Protein AF-A0A9W9N834-F1 (afdb_monomer)

Structure (mmCIF, N/CA/C/O backbone):
data_AF-A0A9W9N834-F1
#
_entry.id   AF-A0A9W9N834-F1
#
loop_
_atom_site.group_PDB
_atom_site.id
_atom_site.type_symbol
_atom_site.label_atom_id
_atom_site.label_alt_id
_atom_site.label_comp_id
_atom_site.label_asym_id
_atom_site.label_entity_id
_atom_site.label_seq_id
_atom_site.pdbx_PDB_ins_code
_atom_site.Cartn_x
_atom_site.Cartn_y
_atom_site.Cartn_z
_atom_site.occupancy
_atom_site.B_iso_or_equiv
_atom_site.auth_seq_id
_atom_site.auth_comp_id
_atom_site.auth_asym_id
_atom_site.auth_atom_id
_atom_site.pdbx_PDB_model_num
ATOM 1 N N . MET A 1 1 ? 0.731 10.432 -12.290 1.00 50.50 1 MET A N 1
ATOM 2 C CA . MET A 1 1 ? -0.513 10.073 -11.573 1.00 50.50 1 MET A CA 1
ATOM 3 C C . MET A 1 1 ? -0.490 10.792 -10.237 1.00 50.50 1 MET A C 1
ATOM 5 O O . MET A 1 1 ? 0.556 10.739 -9.609 1.00 50.50 1 MET A O 1
ATOM 9 N N . PRO A 1 2 ? -1.565 11.474 -9.812 1.00 44.31 2 PRO A N 1
ATOM 10 C CA . PRO A 1 2 ? -1.548 12.329 -8.616 1.00 44.31 2 PRO A CA 1
ATOM 11 C C . PRO A 1 2 ? -1.175 11.616 -7.298 1.00 44.31 2 PRO A C 1
ATOM 13 O O . PRO A 1 2 ? -0.787 12.286 -6.350 1.00 44.31 2 PRO A O 1
ATOM 16 N N . GLY A 1 3 ? -1.268 10.278 -7.239 1.00 50.75 3 GLY A N 1
ATOM 17 C CA . GLY A 1 3 ? -0.894 9.458 -6.075 1.00 50.75 3 GLY A CA 1
ATOM 18 C C . GLY A 1 3 ? 0.536 8.903 -6.067 1.00 50.75 3 GLY A C 1
ATOM 19 O O . GLY A 1 3 ? 0.935 8.284 -5.088 1.00 50.75 3 GLY A O 1
ATOM 20 N N . LEU A 1 4 ? 1.331 9.114 -7.122 1.00 60.62 4 LEU A N 1
ATOM 21 C CA . LEU A 1 4 ? 2.748 8.735 -7.122 1.00 60.62 4 LEU A CA 1
ATOM 22 C C . LEU A 1 4 ? 3.544 9.797 -6.361 1.00 60.62 4 LEU A C 1
ATOM 24 O O . LEU A 1 4 ? 4.254 10.601 -6.951 1.00 60.62 4 LEU A O 1
ATOM 28 N N . HIS A 1 5 ? 3.409 9.833 -5.039 1.00 68.06 5 HIS A N 1
ATOM 29 C CA . HIS A 1 5 ? 4.100 10.818 -4.199 1.00 68.06 5 HIS A CA 1
ATOM 30 C C . HIS A 1 5 ? 5.623 10.702 -4.280 1.00 68.06 5 HIS A C 1
ATOM 32 O O . HIS A 1 5 ? 6.334 11.675 -4.044 1.00 68.06 5 HIS A O 1
ATOM 38 N N . PHE A 1 6 ? 6.113 9.524 -4.668 1.00 69.81 6 PHE A N 1
ATOM 39 C CA . PHE A 1 6 ? 7.515 9.299 -4.963 1.00 69.81 6 PHE A CA 1
ATOM 40 C C . PHE A 1 6 ? 7.911 9.741 -6.379 1.00 69.81 6 PHE A C 1
ATOM 42 O O . PHE A 1 6 ? 9.087 9.950 -6.584 1.00 69.81 6 PHE A O 1
ATOM 49 N N . LEU A 1 7 ? 6.994 9.942 -7.338 1.00 70.44 7 LEU A N 1
ATOM 50 C CA . LEU A 1 7 ? 7.260 10.487 -8.685 1.00 70.44 7 LEU A CA 1
ATOM 51 C C . LEU A 1 7 ? 6.306 11.666 -8.977 1.00 70.44 7 LEU A C 1
ATOM 53 O O . LEU A 1 7 ? 5.324 11.504 -9.710 1.00 70.44 7 LEU A O 1
ATOM 57 N N . PRO A 1 8 ? 6.568 12.852 -8.395 1.00 59.00 8 PRO A N 1
ATOM 58 C CA . PRO A 1 8 ? 5.654 13.994 -8.477 1.00 59.00 8 PRO A CA 1
ATOM 59 C C . PRO A 1 8 ? 5.603 14.631 -9.875 1.00 59.00 8 PRO A C 1
ATOM 61 O O . PRO A 1 8 ? 4.599 15.244 -10.245 1.00 59.00 8 PRO A O 1
ATOM 64 N N . ASP A 1 9 ? 6.661 14.465 -10.671 1.00 70.38 9 ASP A N 1
ATOM 65 C CA . ASP A 1 9 ? 6.786 15.085 -11.987 1.00 70.38 9 ASP A CA 1
ATOM 66 C C . ASP A 1 9 ? 5.984 14.334 -13.056 1.00 70.38 9 ASP A C 1
ATOM 68 O O . ASP A 1 9 ? 5.942 13.101 -13.113 1.00 70.38 9 ASP A O 1
ATOM 72 N N . LYS A 1 10 ? 5.343 15.084 -13.962 1.00 71.38 10 LYS A N 1
ATOM 73 C CA . LYS A 1 10 ? 4.592 14.490 -15.072 1.00 71.38 10 LYS A CA 1
ATOM 74 C C . LYS A 1 10 ? 5.552 13.855 -16.078 1.00 71.38 10 LYS A C 1
ATOM 76 O O . LYS A 1 10 ? 6.096 14.543 -16.938 1.00 71.38 10 LYS A O 1
ATOM 81 N N . GLN A 1 11 ? 5.661 12.534 -16.035 1.00 73.94 11 GLN A N 1
ATOM 82 C CA . GLN A 1 11 ? 6.385 11.753 -17.035 1.00 73.94 11 GLN A CA 1
ATOM 83 C C . GLN A 1 11 ? 5.496 11.423 -18.243 1.00 73.94 11 GLN A C 1
ATOM 85 O O . GLN A 1 11 ? 4.274 11.274 -18.123 1.00 73.94 11 GLN A O 1
ATOM 90 N N . ARG A 1 12 ? 6.107 11.351 -19.429 1.00 79.38 12 ARG A N 1
ATOM 91 C CA . ARG A 1 12 ? 5.456 10.943 -20.681 1.00 79.38 12 ARG A CA 1
ATOM 92 C C . ARG A 1 12 ? 6.311 9.873 -21.341 1.00 79.38 12 ARG A C 1
ATOM 94 O O . ARG A 1 12 ? 7.484 10.117 -21.591 1.00 79.38 12 ARG A O 1
ATOM 101 N N . TYR A 1 13 ? 5.692 8.749 -21.671 1.00 82.50 13 TYR A N 1
ATOM 102 C CA . TYR A 1 13 ? 6.329 7.643 -22.376 1.00 82.50 13 TYR A CA 1
ATOM 103 C C . TYR A 1 13 ? 5.704 7.525 -23.763 1.00 82.50 13 TYR A C 1
ATOM 105 O O . TYR A 1 13 ? 4.494 7.335 -23.879 1.00 82.50 13 TYR A O 1
ATOM 113 N N . SER A 1 14 ? 6.508 7.692 -24.813 1.00 83.25 14 SER A N 1
ATOM 114 C CA . SER A 1 14 ? 6.068 7.542 -26.209 1.00 83.25 14 SER A CA 1
ATOM 115 C C . SER A 1 14 ? 6.030 6.080 -26.658 1.00 83.25 14 SER A C 1
ATOM 117 O O . SER A 1 14 ? 5.229 5.733 -27.519 1.00 83.25 14 SER A O 1
ATOM 119 N N . SER A 1 15 ? 6.867 5.232 -26.057 1.00 88.75 15 SER A N 1
ATOM 120 C CA . SER A 1 15 ? 6.955 3.797 -26.329 1.00 88.75 15 SER A CA 1
ATOM 121 C C . SER A 1 15 ? 7.037 3.029 -25.004 1.00 88.75 15 SER A C 1
ATOM 123 O O . SER A 1 15 ? 8.136 2.658 -24.588 1.00 88.75 15 SER A O 1
ATOM 125 N N . PRO A 1 16 ? 5.911 2.862 -24.282 1.00 92.88 16 PRO A N 1
ATOM 126 C CA . PRO A 1 16 ? 5.910 2.159 -23.007 1.00 92.88 16 PRO A CA 1
ATOM 127 C C . PRO A 1 16 ? 6.184 0.661 -23.199 1.00 92.88 16 PRO A C 1
ATOM 129 O O . PRO A 1 16 ? 5.577 0.017 -24.057 1.00 92.88 16 PRO A O 1
ATOM 132 N N . TYR A 1 17 ? 7.049 0.095 -22.362 1.00 94.56 17 TYR A N 1
ATOM 133 C CA . TYR A 1 17 ? 7.285 -1.343 -22.298 1.00 94.56 17 TYR A CA 1
ATOM 134 C C . TYR A 1 17 ? 6.028 -2.089 -21.815 1.00 94.56 17 TYR A C 1
ATOM 136 O O . TYR A 1 17 ? 5.200 -1.511 -21.100 1.00 94.56 17 TYR A O 1
ATOM 144 N N . PRO A 1 18 ? 5.869 -3.382 -22.168 1.00 95.44 18 PRO A N 1
ATOM 145 C CA . PRO A 1 18 ? 4.610 -4.113 -21.999 1.00 95.44 18 PRO A CA 1
ATOM 146 C C . PRO A 1 18 ? 4.007 -4.059 -20.590 1.00 95.44 18 PRO A C 1
ATOM 148 O O . PRO A 1 18 ? 2.803 -3.853 -20.448 1.00 95.44 18 PRO A O 1
ATOM 151 N N . ILE A 1 19 ? 4.832 -4.185 -19.545 1.00 96.88 19 ILE A N 1
ATOM 152 C CA . ILE A 1 19 ? 4.366 -4.175 -18.149 1.00 96.88 19 ILE A CA 1
ATOM 153 C C . ILE A 1 19 ? 3.879 -2.783 -17.736 1.00 96.88 19 ILE A C 1
ATOM 155 O O . ILE A 1 19 ? 2.811 -2.663 -17.137 1.00 96.88 19 ILE A O 1
ATOM 159 N N . LEU A 1 20 ? 4.608 -1.723 -18.101 1.00 95.62 20 LEU A N 1
ATOM 160 C CA . LEU A 1 20 ? 4.172 -0.354 -17.829 1.00 95.62 20 LEU A CA 1
ATOM 161 C C . LEU A 1 20 ? 2.874 -0.033 -18.572 1.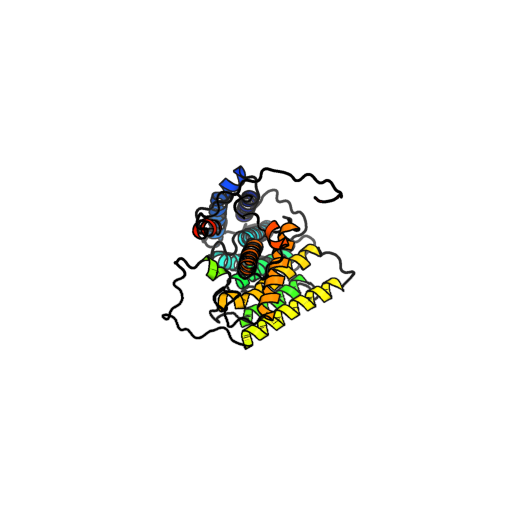00 95.62 20 LEU A C 1
ATOM 163 O O . LEU A 1 20 ? 1.954 0.529 -17.980 1.00 95.62 20 LEU A O 1
ATOM 167 N N . LEU A 1 21 ? 2.771 -0.425 -19.845 1.00 95.62 21 LEU A N 1
ATOM 168 C CA . LEU A 1 21 ? 1.563 -0.230 -20.642 1.00 95.62 21 LEU A CA 1
ATOM 169 C C . LEU A 1 21 ? 0.358 -0.945 -20.020 1.00 95.62 21 LEU A C 1
ATOM 171 O O . LEU A 1 21 ? -0.687 -0.322 -19.827 1.00 95.62 21 LEU A O 1
ATOM 175 N N . ALA A 1 22 ? 0.503 -2.222 -19.661 1.00 96.31 22 ALA A N 1
ATOM 176 C CA . ALA A 1 22 ? -0.559 -2.988 -19.015 1.00 96.31 22 ALA A CA 1
ATOM 177 C C . ALA A 1 22 ? -0.980 -2.357 -17.677 1.00 96.31 22 ALA A C 1
ATOM 179 O O . ALA A 1 22 ? -2.174 -2.199 -17.419 1.00 96.31 22 ALA A O 1
ATOM 180 N N . ALA A 1 23 ? -0.019 -1.909 -16.861 1.00 94.69 23 ALA A N 1
ATOM 181 C CA . ALA A 1 23 ? -0.297 -1.236 -15.594 1.00 94.69 23 ALA A CA 1
ATOM 182 C C . ALA A 1 23 ? -1.014 0.108 -15.797 1.00 94.69 23 ALA A C 1
ATOM 184 O O . ALA A 1 23 ? -1.951 0.429 -15.065 1.00 94.69 23 ALA A O 1
ATOM 185 N N . MET A 1 24 ? -0.623 0.885 -16.812 1.00 92.12 24 MET A N 1
ATOM 186 C CA . MET A 1 24 ? -1.293 2.135 -17.175 1.00 92.12 24 MET A CA 1
ATOM 187 C C . MET A 1 24 ? -2.730 1.897 -17.645 1.00 92.12 24 MET A C 1
ATOM 189 O O . MET A 1 24 ? -3.621 2.647 -17.242 1.00 92.12 24 MET A O 1
ATOM 193 N N . LEU A 1 25 ? -2.972 0.867 -18.461 1.00 93.50 25 LEU A N 1
ATOM 194 C CA . LEU A 1 25 ? -4.312 0.499 -18.928 1.00 93.50 25 LEU A CA 1
ATOM 195 C C . LEU A 1 25 ? -5.194 0.032 -17.768 1.00 93.50 25 LEU A C 1
ATOM 197 O O . LEU A 1 25 ? -6.308 0.532 -17.615 1.00 93.50 25 LEU A O 1
ATOM 201 N N . TYR A 1 26 ? -4.670 -0.833 -16.895 1.00 92.75 26 TYR A N 1
ATOM 202 C CA . TYR A 1 26 ? -5.372 -1.265 -15.690 1.00 92.75 26 TYR A CA 1
ATOM 203 C C . TYR A 1 26 ? -5.708 -0.072 -14.783 1.00 92.75 26 TYR A C 1
ATOM 205 O O . TYR A 1 26 ? -6.874 0.156 -14.466 1.00 92.75 26 TYR A O 1
ATOM 213 N N . CYS A 1 27 ? -4.727 0.775 -14.465 1.00 89.50 27 CYS A N 1
ATOM 214 C CA . CYS A 1 27 ? -4.940 1.992 -13.681 1.00 89.50 27 CYS A CA 1
ATOM 215 C C . CYS A 1 27 ? -6.004 2.913 -14.289 1.00 89.50 27 CYS A C 1
ATOM 217 O O . CYS A 1 27 ? -6.925 3.353 -13.597 1.00 89.50 27 CYS A O 1
ATOM 219 N N . SER A 1 28 ? -5.917 3.166 -15.595 1.00 88.88 28 SER A N 1
ATOM 220 C CA . SER A 1 28 ? -6.880 4.014 -16.301 1.00 88.88 28 SER A CA 1
ATOM 221 C C . SER A 1 28 ? -8.278 3.403 -16.293 1.00 88.88 28 SER A C 1
ATOM 223 O O . SER A 1 28 ? -9.252 4.137 -16.163 1.00 88.88 28 SER A O 1
ATOM 225 N N . SER A 1 29 ? -8.385 2.075 -16.391 1.00 91.31 29 SER A N 1
ATOM 226 C CA . SER A 1 29 ? -9.671 1.380 -16.366 1.00 91.31 29 SER A CA 1
ATOM 227 C C . SER A 1 29 ? -10.357 1.458 -15.005 1.00 91.31 29 SER A C 1
ATOM 229 O O . SER A 1 29 ? -11.493 1.914 -14.925 1.00 91.31 29 SER A O 1
ATOM 231 N N . VAL A 1 30 ? -9.643 1.155 -13.916 1.00 86.50 30 VAL A N 1
ATOM 232 C CA . VAL A 1 30 ? -10.171 1.204 -12.539 1.00 86.50 30 VAL A CA 1
ATOM 233 C C . VAL A 1 30 ? -10.662 2.604 -12.149 1.00 86.50 30 VAL A C 1
ATOM 235 O O . VAL A 1 30 ? -11.525 2.760 -11.284 1.00 86.50 30 VAL A O 1
ATOM 238 N N . ARG A 1 31 ? -10.106 3.643 -12.778 1.00 79.06 31 ARG A N 1
ATOM 239 C CA . ARG A 1 31 ? -10.405 5.056 -12.498 1.00 79.06 31 ARG A CA 1
ATOM 240 C C . ARG A 1 31 ? -11.190 5.747 -13.618 1.00 79.06 31 ARG A C 1
ATOM 242 O O . ARG A 1 31 ? -11.386 6.960 -13.558 1.00 79.06 31 ARG A O 1
ATOM 249 N N . GLY A 1 32 ? -11.593 4.997 -14.640 1.00 81.62 32 GLY A N 1
ATOM 250 C CA . GLY A 1 32 ? -12.277 5.512 -15.818 1.00 81.62 32 GLY A CA 1
ATOM 251 C C . GLY A 1 32 ? -13.771 5.744 -15.598 1.00 81.62 32 GLY A C 1
ATOM 252 O O . GLY A 1 32 ? -14.301 5.612 -14.495 1.00 81.62 32 GLY A O 1
ATOM 253 N N . SER A 1 33 ? -14.470 6.088 -16.682 1.00 86.94 33 SER A N 1
ATOM 254 C CA . SER A 1 33 ? -15.935 6.058 -16.712 1.00 86.94 33 SER A CA 1
ATOM 255 C C . SER A 1 33 ? -16.457 4.633 -16.482 1.00 86.94 33 SER A C 1
ATOM 257 O O . SER A 1 33 ? -15.701 3.667 -16.571 1.00 86.94 33 SER A O 1
ATOM 259 N N . ALA A 1 34 ? -17.763 4.487 -16.238 1.00 87.38 34 ALA A N 1
ATOM 260 C CA . ALA A 1 34 ? -18.375 3.171 -16.048 1.00 87.38 34 ALA A CA 1
ATOM 261 C C . ALA A 1 34 ? -18.078 2.192 -17.191 1.00 87.38 34 ALA A C 1
ATOM 263 O O . ALA A 1 34 ? -17.689 1.062 -16.928 1.00 87.38 34 ALA A O 1
ATOM 264 N N . GLU A 1 35 ? -18.158 2.663 -18.433 1.00 88.06 35 GLU A N 1
ATOM 265 C CA . GLU A 1 35 ? -17.848 1.880 -19.635 1.00 88.06 35 GLU A CA 1
ATOM 266 C C . GLU A 1 35 ? -16.390 1.400 -19.663 1.00 88.06 35 GLU A C 1
ATOM 268 O O . GLU A 1 35 ? -16.095 0.266 -20.025 1.00 88.06 35 GLU A O 1
ATOM 273 N N . VAL A 1 36 ? -15.454 2.259 -19.257 1.00 86.88 36 VAL A N 1
ATOM 274 C CA . VAL A 1 36 ? -14.019 1.949 -19.281 1.00 86.88 36 VAL A CA 1
ATOM 275 C C . VAL A 1 36 ? -13.628 1.026 -18.126 1.00 86.88 36 VAL A C 1
ATOM 277 O O . VAL A 1 36 ? -12.742 0.183 -18.270 1.00 86.88 36 VAL A O 1
ATOM 280 N N . ALA A 1 37 ? -14.321 1.136 -16.998 1.00 89.00 37 ALA A N 1
ATOM 281 C CA . ALA A 1 37 ? -14.080 0.317 -15.824 1.00 89.00 37 ALA A CA 1
ATOM 282 C C . ALA A 1 37 ? -14.600 -1.126 -15.967 1.00 89.00 37 ALA A C 1
ATOM 284 O O . ALA A 1 37 ? -14.091 -2.029 -15.301 1.00 89.00 37 ALA A O 1
ATOM 285 N N . GLU A 1 38 ? -15.524 -1.387 -16.901 1.00 91.50 38 GLU A N 1
ATOM 286 C CA . GLU A 1 38 ? -15.900 -2.753 -17.301 1.00 91.50 38 GLU A CA 1
ATOM 287 C C . GLU A 1 38 ? -14.726 -3.550 -17.891 1.00 91.50 38 GLU A C 1
ATOM 289 O O . GLU A 1 38 ? -14.730 -4.776 -17.796 1.00 91.50 38 GLU A O 1
ATOM 294 N N . MET A 1 39 ? -13.713 -2.869 -18.447 1.00 92.44 39 MET A N 1
ATOM 295 C CA . MET A 1 39 ? -12.501 -3.493 -18.995 1.00 92.44 39 MET A CA 1
ATOM 296 C C . MET A 1 39 ? -11.420 -3.780 -17.941 1.00 92.44 39 MET A C 1
ATOM 298 O O . MET A 1 39 ? -10.404 -4.408 -18.248 1.00 92.44 39 MET A O 1
ATOM 302 N N . ALA A 1 40 ? -11.592 -3.300 -16.705 1.00 91.62 40 ALA A N 1
ATOM 303 C CA . ALA A 1 40 ? -10.572 -3.428 -15.668 1.00 91.62 40 ALA A CA 1
ATOM 304 C C . ALA A 1 40 ? -10.163 -4.876 -15.359 1.00 91.62 40 ALA A C 1
ATOM 306 O O . ALA A 1 40 ? -8.961 -5.118 -15.240 1.00 91.62 40 ALA A O 1
ATOM 307 N N . PRO A 1 41 ? -11.087 -5.855 -15.284 1.00 93.56 41 PRO A N 1
ATOM 308 C CA . PRO A 1 41 ? -10.710 -7.249 -15.063 1.00 93.56 41 PRO A CA 1
ATOM 309 C C . PRO A 1 41 ? -9.814 -7.802 -16.179 1.00 93.56 41 PRO A C 1
ATOM 311 O O . PRO A 1 41 ? -8.824 -8.463 -15.896 1.00 93.56 41 PRO A O 1
ATOM 314 N N . GLN A 1 42 ? -10.105 -7.478 -17.441 1.00 95.19 42 GLN A N 1
ATOM 315 C CA . GLN A 1 42 ? -9.320 -7.951 -18.581 1.00 95.19 42 GLN A CA 1
ATOM 316 C C . GLN A 1 42 ? -7.928 -7.315 -18.598 1.00 95.19 42 GLN A C 1
ATOM 318 O O . GLN A 1 42 ? -6.939 -8.005 -18.832 1.00 95.19 42 GLN A O 1
ATOM 323 N N . TYR A 1 43 ? -7.820 -6.012 -18.316 1.00 95.62 43 TYR A N 1
ATOM 324 C CA . TYR A 1 43 ? -6.508 -5.369 -18.200 1.00 95.62 43 TYR A CA 1
ATOM 325 C C . TYR A 1 43 ? -5.710 -5.876 -17.001 1.00 95.62 43 TYR A C 1
ATOM 327 O O . TYR A 1 43 ? -4.486 -5.951 -17.079 1.00 95.62 43 TYR A O 1
ATOM 335 N N . PHE A 1 44 ? -6.386 -6.260 -15.919 1.00 94.88 44 PHE A N 1
ATOM 336 C CA . PHE A 1 44 ? -5.746 -6.908 -14.785 1.00 94.88 44 PHE A CA 1
ATOM 337 C C . PHE A 1 44 ? -5.175 -8.281 -15.158 1.00 94.88 44 PHE A C 1
ATOM 339 O O . PHE A 1 44 ? -4.019 -8.558 -14.845 1.00 94.88 44 PHE A O 1
ATOM 346 N N . ASP A 1 45 ? -5.926 -9.104 -15.895 1.00 95.88 45 ASP A N 1
ATOM 347 C CA . ASP A 1 45 ? -5.440 -10.398 -16.392 1.00 95.88 45 ASP A CA 1
ATOM 348 C C . ASP A 1 45 ? -4.223 -10.224 -17.314 1.00 95.88 45 ASP A C 1
ATOM 350 O O . ASP A 1 45 ? -3.230 -10.944 -17.185 1.00 95.88 45 ASP A O 1
ATOM 354 N N . VAL A 1 46 ? -4.257 -9.225 -18.206 1.00 96.69 46 VAL A N 1
ATOM 355 C CA . VAL A 1 46 ? -3.122 -8.878 -19.079 1.00 96.69 46 VAL A CA 1
ATOM 356 C C . VAL A 1 46 ? -1.908 -8.429 -18.265 1.00 96.69 46 VAL A C 1
ATOM 358 O O . VAL A 1 46 ? -0.793 -8.854 -18.560 1.00 96.69 46 VAL A O 1
ATOM 361 N N . LEU A 1 47 ? -2.103 -7.605 -17.232 1.00 96.50 47 LEU A N 1
ATOM 362 C CA . LEU A 1 47 ? -1.033 -7.167 -16.336 1.00 96.50 47 LEU A CA 1
ATOM 363 C C . LEU A 1 47 ? -0.400 -8.352 -15.598 1.00 96.50 47 LEU A C 1
ATOM 365 O O . LEU A 1 47 ? 0.818 -8.507 -15.633 1.00 96.50 47 LEU A O 1
ATOM 369 N N . CYS A 1 48 ? -1.211 -9.216 -14.987 1.00 95.56 48 CYS A N 1
ATOM 370 C CA . CYS A 1 48 ? -0.741 -10.432 -14.322 1.00 95.56 48 CYS A CA 1
ATOM 371 C C . CYS A 1 48 ? 0.020 -11.343 -15.296 1.00 95.56 48 CYS A C 1
ATOM 373 O O . CYS A 1 48 ? 1.105 -11.831 -14.973 1.00 95.56 48 CYS A O 1
ATOM 375 N N . GLY A 1 49 ? -0.510 -11.519 -16.510 1.00 95.50 49 GLY A N 1
ATOM 376 C CA . GLY A 1 49 ? 0.146 -12.247 -17.590 1.00 95.50 49 GLY A CA 1
ATOM 377 C C . GLY A 1 49 ? 1.515 -11.657 -17.928 1.00 95.50 49 GLY A C 1
ATOM 378 O O . GLY A 1 49 ? 2.505 -12.383 -17.911 1.00 95.50 49 GLY A O 1
ATOM 379 N N . ALA A 1 50 ? 1.603 -10.345 -18.149 1.00 96.44 50 ALA A N 1
ATOM 380 C CA . ALA A 1 50 ? 2.856 -9.658 -18.457 1.00 96.44 50 ALA A CA 1
ATOM 381 C C . ALA A 1 50 ? 3.877 -9.736 -17.309 1.00 96.44 50 ALA A C 1
ATOM 383 O O . ALA A 1 50 ? 5.056 -9.956 -17.560 1.00 96.44 50 ALA A O 1
ATOM 384 N N . ILE A 1 51 ? 3.444 -9.621 -16.050 1.00 96.56 51 ILE A N 1
ATOM 385 C CA . ILE A 1 51 ? 4.338 -9.760 -14.890 1.00 96.56 51 ILE A CA 1
ATOM 386 C C . ILE A 1 51 ? 4.856 -11.196 -14.769 1.00 96.56 51 ILE A C 1
ATOM 388 O O . ILE A 1 51 ? 6.040 -11.397 -14.506 1.00 96.56 51 ILE A O 1
ATOM 392 N N . SER A 1 52 ? 4.008 -12.202 -15.010 1.00 95.00 52 SER A N 1
ATOM 393 C CA . SER A 1 52 ? 4.425 -13.611 -14.963 1.00 95.00 52 SER A CA 1
ATOM 394 C C . SER A 1 52 ? 5.537 -13.932 -15.966 1.00 95.00 52 SER A C 1
ATOM 396 O O . SER A 1 52 ? 6.372 -14.792 -15.713 1.00 95.00 52 SER A O 1
ATOM 398 N N . GLN A 1 53 ? 5.618 -13.193 -17.074 1.00 95.62 53 GLN A N 1
ATOM 399 C CA . GLN A 1 53 ? 6.681 -13.360 -18.059 1.00 95.62 53 GLN A CA 1
ATOM 400 C C . GLN A 1 53 ? 8.075 -13.005 -17.517 1.00 95.62 53 GLN A C 1
ATOM 402 O O . GLN A 1 53 ? 9.060 -13.546 -18.010 1.00 95.62 53 GLN A O 1
ATOM 407 N N . LEU A 1 54 ? 8.181 -12.177 -16.468 1.00 95.19 54 LEU A N 1
ATOM 408 C CA . LEU A 1 54 ? 9.464 -11.859 -15.823 1.00 95.19 54 LEU A CA 1
ATOM 409 C C . LEU A 1 54 ? 10.099 -13.055 -15.102 1.00 95.19 54 LEU A C 1
ATOM 411 O O . LEU A 1 54 ? 11.280 -13.008 -14.762 1.00 95.19 54 LEU A O 1
ATOM 415 N N . THR A 1 55 ? 9.325 -14.106 -14.823 1.00 92.06 55 THR A N 1
ATOM 416 C CA . THR A 1 55 ? 9.815 -15.325 -14.166 1.00 92.06 55 THR A CA 1
ATOM 417 C C . THR A 1 55 ? 9.998 -16.487 -15.141 1.00 92.06 55 THR A C 1
ATOM 419 O O . THR A 1 55 ? 10.484 -17.546 -14.741 1.00 92.06 55 THR A O 1
ATOM 422 N N . ILE A 1 56 ? 9.655 -16.300 -16.420 1.00 93.06 56 ILE A N 1
ATOM 423 C CA . ILE A 1 56 ? 9.792 -17.313 -17.467 1.00 93.06 56 ILE A CA 1
ATOM 424 C C . ILE A 1 56 ? 11.140 -17.123 -18.180 1.00 93.06 56 ILE A C 1
ATOM 426 O O . ILE A 1 56 ? 11.387 -16.054 -18.746 1.00 93.06 56 ILE A O 1
ATOM 430 N N . PRO A 1 57 ? 12.014 -18.148 -18.207 1.00 88.94 57 PRO A N 1
ATOM 431 C CA . PRO A 1 57 ? 13.283 -18.070 -18.923 1.00 88.94 57 PRO A CA 1
ATOM 432 C C . PRO A 1 57 ? 13.087 -17.750 -20.409 1.00 88.94 57 PRO A C 1
ATOM 434 O O . PRO A 1 57 ? 12.257 -18.373 -21.070 1.00 88.94 57 PRO A O 1
ATOM 437 N N . ASN A 1 58 ? 13.894 -16.827 -20.940 1.00 86.69 58 ASN A N 1
ATOM 438 C CA . ASN A 1 58 ? 13.883 -16.399 -22.347 1.00 86.69 58 ASN A CA 1
ATOM 439 C C . ASN A 1 58 ? 12.544 -15.824 -22.839 1.00 86.69 58 ASN A C 1
ATOM 441 O O . ASN A 1 58 ? 12.271 -15.849 -24.036 1.00 86.69 58 ASN A O 1
ATOM 445 N N . SER A 1 59 ? 11.692 -15.327 -21.940 1.00 93.94 59 SER A N 1
ATOM 446 C CA . SER A 1 59 ? 10.496 -14.599 -22.358 1.00 93.94 59 SER A CA 1
ATOM 447 C C . SER A 1 59 ? 10.869 -13.286 -23.046 1.00 93.94 59 SER A C 1
ATOM 449 O O . SER A 1 59 ? 11.711 -12.549 -22.536 1.00 93.94 59 SER A O 1
ATOM 451 N N . ASP A 1 60 ? 10.183 -12.939 -24.135 1.00 88.88 60 ASP A N 1
ATOM 452 C CA . ASP A 1 60 ? 10.375 -11.664 -24.841 1.00 88.88 60 ASP A CA 1
ATOM 453 C C . ASP A 1 60 ? 10.123 -10.442 -23.940 1.00 88.88 60 ASP A C 1
ATOM 455 O O . ASP A 1 60 ? 10.756 -9.404 -24.105 1.00 88.88 60 ASP A O 1
ATOM 459 N N . ILE A 1 61 ? 9.213 -10.559 -22.964 1.00 91.56 61 ILE A N 1
ATOM 460 C CA . ILE A 1 61 ? 8.916 -9.482 -22.003 1.00 91.56 61 ILE A CA 1
ATOM 461 C C . ILE A 1 61 ? 9.939 -9.470 -20.859 1.00 91.56 61 ILE A C 1
ATOM 463 O O . ILE A 1 61 ? 10.312 -8.400 -20.376 1.00 91.56 61 ILE A O 1
ATOM 467 N N . GLY A 1 62 ? 10.367 -10.656 -20.414 1.00 87.31 62 GLY A N 1
ATOM 468 C CA . GLY A 1 62 ? 11.292 -10.832 -19.292 1.00 87.31 62 GLY A CA 1
ATOM 469 C C . GLY A 1 62 ? 12.768 -10.639 -19.639 1.00 87.31 62 GLY A C 1
ATOM 470 O O . GLY A 1 62 ? 13.584 -10.464 -18.736 1.00 87.31 62 GLY A O 1
ATOM 471 N N . THR A 1 63 ? 13.120 -10.668 -20.923 1.00 89.56 63 THR A N 1
ATOM 472 C CA . THR A 1 63 ? 14.503 -10.550 -21.389 1.00 89.56 63 THR A CA 1
ATOM 473 C C . THR A 1 63 ? 14.859 -9.086 -21.609 1.00 89.56 63 THR A C 1
ATOM 475 O O . THR A 1 63 ? 14.220 -8.392 -22.399 1.00 89.56 63 THR A O 1
ATOM 478 N N . ALA A 1 64 ? 15.905 -8.619 -20.927 1.00 89.25 64 ALA A N 1
ATOM 479 C CA . ALA A 1 64 ? 16.408 -7.265 -21.108 1.00 89.25 64 ALA A CA 1
ATOM 480 C C . ALA A 1 64 ? 16.916 -7.048 -22.554 1.00 89.25 64 ALA A C 1
ATOM 482 O O . ALA A 1 64 ? 17.492 -7.967 -23.151 1.00 89.25 64 ALA A O 1
ATOM 483 N N . PRO A 1 65 ? 16.748 -5.840 -23.123 1.00 91.19 65 PRO A N 1
ATOM 484 C CA . PRO A 1 65 ? 17.333 -5.482 -24.413 1.00 91.19 65 PRO A CA 1
ATOM 485 C C . PRO A 1 65 ? 18.859 -5.672 -24.458 1.00 91.19 65 PRO A C 1
ATOM 487 O O . PRO A 1 65 ? 19.535 -5.688 -23.436 1.00 91.19 65 PRO A O 1
ATOM 490 N N . GLN A 1 66 ? 19.435 -5.778 -25.658 1.00 88.00 66 GLN A N 1
ATOM 491 C CA . GLN A 1 66 ? 20.893 -5.939 -25.819 1.00 88.00 66 GLN A CA 1
ATOM 492 C C . GLN A 1 66 ? 21.668 -4.621 -25.658 1.00 88.00 66 GLN A C 1
ATOM 494 O O . GLN A 1 66 ? 22.850 -4.621 -25.322 1.00 88.00 66 GLN A O 1
ATOM 499 N N . ASN A 1 67 ? 21.021 -3.488 -25.933 1.00 89.12 67 ASN A N 1
ATOM 500 C CA . ASN A 1 67 ? 21.643 -2.170 -25.876 1.00 89.12 67 ASN A CA 1
ATOM 501 C C . ASN A 1 67 ? 21.596 -1.614 -24.437 1.00 89.12 67 ASN A C 1
ATOM 503 O O . ASN A 1 67 ? 20.497 -1.475 -23.902 1.00 89.12 67 ASN A O 1
ATOM 507 N N . PRO A 1 68 ? 22.733 -1.231 -23.822 1.00 82.31 68 PRO A N 1
ATOM 508 C CA . PRO A 1 68 ? 22.776 -0.755 -22.436 1.00 82.31 68 PRO A CA 1
ATOM 509 C C . PRO A 1 68 ? 21.827 0.407 -22.109 1.00 82.31 68 PRO A C 1
ATOM 511 O O . PRO A 1 68 ? 21.260 0.435 -21.021 1.00 82.31 68 PRO A O 1
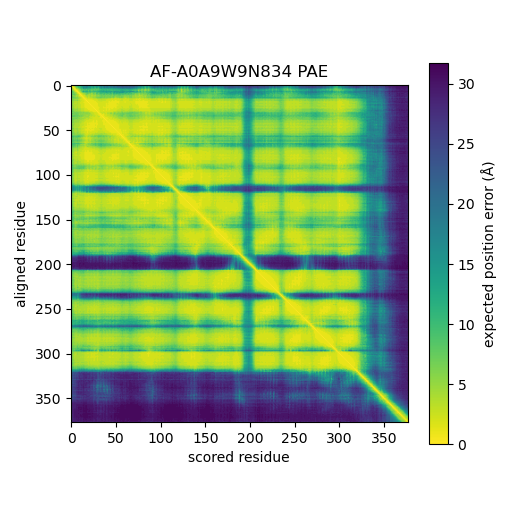ATOM 514 N N . ALA A 1 69 ? 21.625 1.346 -23.040 1.00 80.81 69 ALA A N 1
ATOM 515 C CA . ALA A 1 69 ? 20.697 2.462 -22.833 1.00 80.81 69 ALA A CA 1
ATOM 516 C C . ALA A 1 69 ? 19.234 1.987 -22.763 1.00 80.81 69 ALA A C 1
ATOM 518 O O . ALA A 1 69 ? 18.458 2.453 -21.932 1.00 80.81 69 ALA A O 1
ATOM 519 N N . ASP A 1 70 ? 18.880 1.007 -23.596 1.00 88.06 70 ASP A N 1
ATOM 520 C CA . ASP A 1 70 ? 17.534 0.436 -23.633 1.00 88.06 70 ASP A CA 1
ATOM 521 C C . ASP A 1 70 ? 17.282 -0.489 -22.431 1.00 88.06 70 ASP A C 1
ATOM 523 O O . ASP A 1 70 ? 16.139 -0.624 -22.000 1.00 88.06 70 ASP A O 1
ATOM 527 N N . VAL A 1 71 ? 18.337 -1.088 -21.858 1.00 91.62 71 VAL A N 1
ATOM 528 C CA . VAL A 1 71 ? 18.268 -1.888 -20.620 1.00 91.62 71 VAL A CA 1
ATOM 529 C C . VAL A 1 71 ? 17.853 -1.036 -19.429 1.00 91.62 71 VAL A C 1
ATOM 531 O O . VAL A 1 71 ? 16.974 -1.453 -18.675 1.00 91.62 71 VAL A O 1
ATOM 534 N N . GLU A 1 72 ? 18.462 0.142 -19.252 1.00 89.44 72 GLU A N 1
ATOM 535 C CA . GLU A 1 72 ? 18.107 1.039 -18.146 1.00 89.44 72 GLU A CA 1
ATOM 536 C C . GLU A 1 72 ? 16.634 1.455 -18.244 1.00 89.44 72 GLU A C 1
ATOM 538 O O . GLU A 1 72 ? 15.890 1.323 -17.273 1.00 89.44 72 GLU A O 1
ATOM 543 N N . GLU A 1 73 ? 16.194 1.887 -19.430 1.00 90.00 73 GLU A N 1
ATOM 544 C CA . GLU A 1 73 ? 14.805 2.280 -19.682 1.00 90.00 73 GLU A CA 1
ATOM 545 C C . GLU A 1 73 ? 13.833 1.109 -19.469 1.00 90.00 73 GLU A C 1
ATOM 547 O O . GLU A 1 73 ? 12.803 1.264 -18.809 1.00 90.00 73 GLU A O 1
ATOM 552 N N . TRP A 1 74 ? 14.159 -0.078 -19.996 1.00 93.81 74 TRP A N 1
ATOM 553 C CA . TRP A 1 74 ? 13.356 -1.287 -19.814 1.00 93.81 74 TRP A CA 1
ATOM 554 C C . TRP A 1 74 ? 13.188 -1.622 -18.335 1.00 93.81 74 TRP A C 1
ATOM 556 O O . TRP A 1 74 ? 12.061 -1.840 -17.880 1.00 93.81 74 TRP A O 1
ATOM 566 N N . ALA A 1 75 ? 14.283 -1.622 -17.573 1.00 94.44 75 ALA A N 1
ATOM 567 C CA . ALA A 1 75 ? 14.252 -1.930 -16.153 1.00 94.44 75 ALA A CA 1
ATOM 568 C C . ALA A 1 75 ? 13.453 -0.869 -15.387 1.00 94.44 75 ALA A C 1
ATOM 570 O O . ALA A 1 75 ? 12.552 -1.218 -14.621 1.00 94.44 75 ALA A O 1
ATOM 571 N N . PHE A 1 76 ? 13.708 0.418 -15.649 1.00 92.25 76 PHE A N 1
ATOM 572 C CA . PHE A 1 76 ? 13.004 1.531 -15.015 1.00 92.25 76 PHE A CA 1
ATOM 573 C C . PHE A 1 76 ? 11.489 1.445 -15.237 1.00 92.25 76 PHE A C 1
ATOM 575 O O . PHE A 1 76 ? 10.711 1.461 -14.279 1.00 92.25 76 PHE A O 1
ATOM 582 N N . GLN A 1 77 ? 11.050 1.307 -16.492 1.00 93.88 77 GLN A N 1
ATOM 583 C CA . GLN A 1 77 ? 9.630 1.211 -16.826 1.00 93.88 77 GLN A CA 1
ATOM 584 C C . GLN A 1 77 ? 8.989 -0.068 -16.279 1.00 93.88 77 GLN A C 1
ATOM 586 O O . GLN A 1 77 ? 7.847 -0.033 -15.818 1.00 93.88 77 GLN A O 1
ATOM 591 N N . THR A 1 78 ? 9.711 -1.189 -16.291 1.00 96.44 78 THR A N 1
ATOM 592 C CA . THR A 1 78 ? 9.232 -2.456 -15.727 1.00 96.44 78 THR A CA 1
ATOM 593 C C . THR A 1 78 ? 8.986 -2.334 -14.227 1.00 96.44 78 THR A C 1
ATOM 595 O O . THR A 1 78 ? 7.901 -2.675 -13.756 1.00 96.44 78 THR A O 1
ATOM 598 N N . ILE A 1 79 ? 9.947 -1.785 -13.478 1.00 96.50 79 ILE A N 1
ATOM 599 C CA . ILE A 1 79 ? 9.813 -1.537 -12.036 1.00 96.50 79 ILE A CA 1
ATOM 600 C C . ILE A 1 79 ? 8.662 -0.563 -11.769 1.00 96.50 79 ILE A C 1
ATOM 602 O O . ILE A 1 79 ? 7.837 -0.818 -10.893 1.00 96.50 79 ILE A O 1
ATOM 606 N N . LEU A 1 80 ? 8.545 0.516 -12.549 1.00 94.38 80 LEU A N 1
ATOM 607 C CA . LEU A 1 80 ? 7.429 1.454 -12.429 1.00 94.38 80 LEU A CA 1
ATOM 608 C C . LEU A 1 80 ? 6.075 0.762 -12.644 1.00 94.38 80 LEU A C 1
ATOM 610 O O . LEU A 1 80 ? 5.141 0.984 -11.876 1.00 94.38 80 LEU A O 1
ATOM 614 N N . GLY A 1 81 ? 5.968 -0.096 -13.659 1.00 94.88 81 GLY A N 1
ATOM 615 C CA . GLY A 1 81 ? 4.768 -0.884 -13.926 1.00 94.88 81 GLY A CA 1
ATOM 616 C C . GLY A 1 81 ? 4.426 -1.848 -12.785 1.00 94.88 81 GLY A C 1
ATOM 617 O O . GLY A 1 81 ? 3.259 -1.941 -12.408 1.00 94.88 81 GLY A O 1
ATOM 618 N N . LEU A 1 82 ? 5.430 -2.493 -12.176 1.00 96.75 82 LEU A N 1
ATOM 619 C CA . LEU A 1 82 ? 5.252 -3.338 -10.988 1.00 96.75 82 LEU A CA 1
ATOM 620 C C . LEU A 1 82 ? 4.750 -2.535 -9.784 1.00 96.75 82 LEU A C 1
ATOM 622 O O . LEU A 1 82 ? 3.821 -2.977 -9.114 1.00 96.75 82 LEU A O 1
ATOM 626 N N . ILE A 1 83 ? 5.305 -1.344 -9.535 1.00 94.81 83 ILE A N 1
ATOM 627 C CA . ILE A 1 83 ? 4.843 -0.466 -8.451 1.00 94.81 83 ILE A CA 1
ATOM 628 C C . ILE A 1 83 ? 3.389 -0.045 -8.693 1.00 94.81 83 ILE A C 1
ATOM 630 O O . ILE A 1 83 ? 2.564 -0.122 -7.789 1.00 94.81 83 ILE A O 1
ATOM 634 N N . LEU A 1 84 ? 3.046 0.364 -9.915 1.00 92.69 84 LEU A N 1
ATOM 635 C CA . LEU A 1 84 ? 1.686 0.771 -10.274 1.00 92.69 84 LEU A CA 1
ATOM 636 C C . LEU A 1 84 ? 0.670 -0.362 -10.147 1.00 92.69 84 LEU A C 1
ATOM 638 O O . LEU A 1 84 ? -0.422 -0.152 -9.618 1.00 92.69 84 LEU A O 1
ATOM 642 N N . GLY A 1 85 ? 1.036 -1.550 -10.626 1.00 93.12 85 GLY A N 1
ATOM 643 C CA . GLY A 1 85 ? 0.244 -2.759 -10.451 1.00 93.12 85 GLY A CA 1
ATOM 644 C C . GLY A 1 85 ? 0.056 -3.086 -8.975 1.00 93.12 85 GLY A C 1
ATOM 645 O O . GLY A 1 85 ? -1.077 -3.264 -8.538 1.00 93.12 85 GLY A O 1
ATOM 646 N N . GLY A 1 86 ? 1.145 -3.083 -8.201 1.00 93.44 86 GLY A N 1
ATOM 647 C CA . GLY A 1 86 ? 1.141 -3.354 -6.765 1.00 93.44 86 GLY A CA 1
ATOM 648 C C . GLY A 1 86 ? 0.253 -2.388 -5.986 1.00 93.44 86 GLY A C 1
ATOM 649 O O . GLY A 1 86 ? -0.652 -2.835 -5.291 1.00 93.44 86 GLY A O 1
ATOM 650 N N . LEU A 1 87 ? 0.404 -1.075 -6.191 1.00 91.00 87 LEU A N 1
ATOM 651 C CA . LEU A 1 87 ? -0.420 -0.051 -5.535 1.00 91.00 87 LEU A CA 1
ATOM 652 C C . LEU A 1 87 ? -1.923 -0.271 -5.743 1.00 91.00 87 LEU A C 1
ATOM 654 O O . LEU A 1 87 ? -2.709 0.045 -4.858 1.00 91.00 87 LEU A O 1
ATOM 658 N N . LEU A 1 88 ? -2.349 -0.781 -6.902 1.00 89.56 88 LEU A N 1
ATOM 659 C CA . LEU A 1 88 ? -3.765 -1.006 -7.217 1.00 89.56 88 LEU A CA 1
ATOM 660 C C . LEU A 1 88 ? -4.260 -2.418 -6.894 1.00 89.56 88 LEU A C 1
ATOM 662 O O . LEU A 1 88 ? -5.469 -2.636 -6.839 1.00 89.56 88 LEU A O 1
ATOM 666 N N . ALA A 1 89 ? -3.351 -3.371 -6.720 1.00 88.62 89 ALA A N 1
ATOM 667 C CA . ALA A 1 89 ? -3.668 -4.770 -6.467 1.00 88.62 89 ALA A CA 1
ATOM 668 C C . ALA A 1 89 ? -3.448 -5.177 -5.003 1.00 88.62 89 ALA A C 1
ATOM 670 O O . ALA A 1 89 ? -3.899 -6.251 -4.609 1.00 88.62 89 ALA A O 1
ATOM 671 N N . GLU A 1 90 ? -2.794 -4.340 -4.192 1.00 88.56 90 GLU A N 1
ATOM 672 C CA . GLU A 1 90 ? -2.441 -4.651 -2.806 1.00 88.56 90 GLU A CA 1
ATOM 673 C C . GLU A 1 90 ? -3.661 -5.048 -1.969 1.00 88.56 90 GLU A C 1
ATOM 675 O O . GLU A 1 90 ? -4.701 -4.404 -2.041 1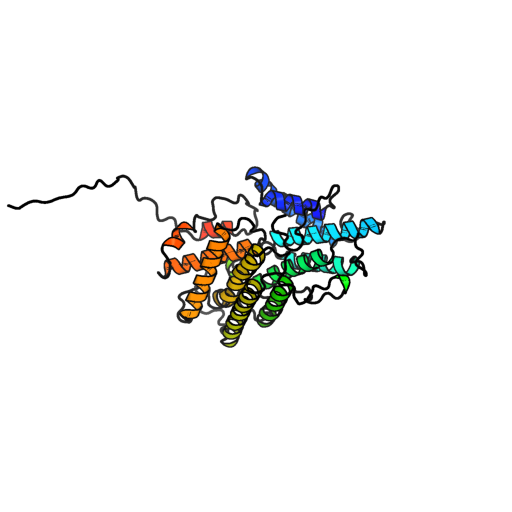.00 88.56 90 GLU A O 1
ATOM 680 N N . GLY A 1 91 ? -3.580 -6.140 -1.214 1.00 78.75 91 GLY A N 1
ATOM 681 C CA . GLY A 1 91 ? -4.721 -6.779 -0.557 1.00 78.75 91 GLY A CA 1
ATOM 682 C C . GLY A 1 91 ? -5.619 -7.588 -1.503 1.00 78.75 91 GLY A C 1
ATOM 683 O O . GLY A 1 91 ? -6.101 -8.644 -1.120 1.00 78.75 91 GLY A O 1
ATOM 684 N N . SER A 1 92 ? -5.814 -7.190 -2.762 1.00 82.69 92 SER A N 1
ATOM 685 C CA . SER A 1 92 ? -6.707 -7.912 -3.690 1.00 82.69 92 SER A CA 1
ATOM 686 C C . SER A 1 92 ? -6.147 -9.257 -4.163 1.00 82.69 92 SER A C 1
ATOM 688 O O . SER A 1 92 ? -6.920 -10.182 -4.416 1.00 82.69 92 SER A O 1
ATOM 690 N N . ILE A 1 93 ? -4.824 -9.377 -4.277 1.00 85.50 93 ILE A N 1
ATOM 691 C CA . ILE A 1 93 ? -4.135 -10.625 -4.625 1.00 85.50 93 ILE A CA 1
ATOM 692 C C . ILE A 1 93 ? -2.978 -10.887 -3.666 1.00 85.50 93 ILE A C 1
ATOM 694 O O . ILE A 1 93 ? -2.418 -9.968 -3.071 1.00 85.50 93 ILE A O 1
ATOM 698 N N . ARG A 1 94 ? -2.596 -12.156 -3.531 1.00 82.94 94 ARG A N 1
ATOM 699 C CA . ARG A 1 94 ? -1.498 -12.567 -2.648 1.00 82.94 94 ARG A CA 1
ATOM 700 C C . ARG A 1 94 ? -0.132 -12.330 -3.295 1.00 82.94 94 ARG A C 1
ATOM 702 O O . ARG A 1 94 ? 0.867 -12.149 -2.605 1.00 82.94 94 ARG A O 1
ATOM 709 N N . GLU A 1 95 ? -0.083 -12.361 -4.619 1.00 90.50 95 GLU A N 1
ATOM 710 C CA . GLU A 1 95 ? 1.135 -12.353 -5.420 1.00 90.50 95 GLU A CA 1
ATOM 711 C C . GLU A 1 95 ? 1.844 -10.989 -5.426 1.00 90.50 95 GLU A C 1
ATOM 713 O O . GLU A 1 95 ? 2.991 -10.921 -5.865 1.00 90.50 95 GLU A O 1
ATOM 718 N N . THR A 1 96 ? 1.241 -9.925 -4.880 1.00 91.88 96 THR A N 1
ATOM 719 C CA . THR A 1 96 ? 1.874 -8.597 -4.780 1.00 91.88 96 THR A CA 1
ATOM 720 C C . THR A 1 96 ? 3.225 -8.645 -4.056 1.00 91.88 96 THR A C 1
ATOM 722 O O . THR A 1 96 ? 4.181 -8.016 -4.510 1.00 91.88 96 THR A O 1
ATOM 725 N N . GLY A 1 97 ? 3.374 -9.475 -3.016 1.00 91.88 97 GLY A N 1
ATOM 726 C CA . GLY A 1 97 ? 4.666 -9.698 -2.346 1.00 91.88 97 GLY A CA 1
ATOM 727 C C . GLY A 1 97 ? 5.756 -10.269 -3.271 1.00 91.88 97 GLY A C 1
ATOM 728 O O . GLY A 1 97 ? 6.940 -9.940 -3.147 1.00 91.88 97 GLY A O 1
ATOM 729 N N . ILE A 1 98 ? 5.365 -11.081 -4.260 1.00 94.12 98 ILE A N 1
ATOM 730 C CA . ILE A 1 98 ? 6.276 -11.592 -5.295 1.00 94.12 98 ILE A CA 1
ATOM 731 C C . ILE A 1 98 ? 6.662 -10.452 -6.243 1.00 94.12 98 ILE A C 1
ATOM 733 O O . ILE A 1 98 ? 7.831 -10.322 -6.597 1.00 94.12 98 ILE A O 1
ATOM 737 N N . TRP A 1 99 ? 5.713 -9.591 -6.617 1.00 95.94 99 TRP A N 1
ATOM 738 C CA . TRP A 1 99 ? 5.966 -8.444 -7.497 1.00 95.94 99 TRP A CA 1
ATOM 739 C C . TRP A 1 99 ? 6.940 -7.444 -6.867 1.00 95.94 99 TRP A C 1
ATOM 741 O O . TRP A 1 99 ? 7.863 -6.993 -7.545 1.00 95.94 99 TRP A O 1
ATOM 751 N N . ILE A 1 100 ? 6.794 -7.169 -5.566 1.00 96.12 100 ILE A N 1
ATOM 752 C CA . ILE A 1 100 ? 7.738 -6.369 -4.767 1.00 96.12 100 ILE A CA 1
ATOM 753 C C . ILE A 1 100 ? 9.149 -6.970 -4.841 1.00 96.12 100 ILE A C 1
ATOM 755 O O . ILE A 1 100 ? 10.119 -6.269 -5.135 1.00 96.12 100 ILE A O 1
ATOM 759 N N . SER A 1 101 ? 9.265 -8.286 -4.636 1.00 95.75 101 SER A N 1
ATOM 760 C CA . SER A 1 101 ? 10.552 -8.994 -4.670 1.00 95.75 101 SER A CA 1
ATOM 761 C C . SER A 1 101 ? 11.207 -8.941 -6.057 1.00 95.75 101 SER A C 1
ATOM 763 O O . SER A 1 101 ? 12.414 -8.722 -6.168 1.00 95.75 101 SER A O 1
ATOM 765 N N . ILE A 1 102 ? 10.415 -9.096 -7.124 1.00 96.44 102 ILE A N 1
ATOM 766 C CA . ILE A 1 102 ? 10.886 -8.967 -8.510 1.00 96.44 102 ILE A CA 1
ATOM 767 C C . ILE A 1 102 ? 11.378 -7.540 -8.775 1.00 96.44 102 ILE A C 1
ATOM 769 O O . ILE A 1 102 ? 12.477 -7.371 -9.300 1.00 96.44 102 ILE A O 1
ATOM 773 N N . ALA A 1 103 ? 10.604 -6.524 -8.384 1.00 97.06 103 ALA A N 1
ATOM 774 C CA . ALA A 1 103 ? 10.975 -5.122 -8.557 1.00 97.06 103 ALA A CA 1
ATOM 775 C C . ALA A 1 103 ? 12.300 -4.802 -7.852 1.00 97.06 103 ALA A C 1
ATOM 777 O O . ALA A 1 103 ? 13.188 -4.189 -8.441 1.00 97.06 103 ALA A O 1
ATOM 778 N N . TYR A 1 104 ? 12.470 -5.275 -6.617 1.00 96.50 104 TYR A N 1
ATOM 779 C CA . TYR A 1 104 ? 13.708 -5.081 -5.870 1.00 96.50 104 TYR A CA 1
ATOM 780 C C . TYR A 1 104 ? 14.909 -5.767 -6.518 1.00 96.50 104 TYR A C 1
ATOM 782 O O . TYR A 1 104 ? 15.965 -5.150 -6.644 1.00 96.50 104 TYR A O 1
ATOM 790 N N . ARG A 1 105 ? 14.746 -7.006 -6.997 1.00 95.44 105 ARG A N 1
ATOM 791 C CA . ARG A 1 105 ? 15.800 -7.709 -7.739 1.00 95.44 105 ARG A CA 1
ATOM 792 C C . ARG A 1 105 ? 16.230 -6.921 -8.980 1.00 95.44 105 ARG A C 1
ATOM 794 O O . ARG A 1 105 ? 17.424 -6.734 -9.182 1.00 95.44 105 ARG A O 1
ATOM 801 N N . LEU A 1 106 ? 15.276 -6.404 -9.758 1.00 95.44 106 LEU A N 1
ATOM 802 C CA . LEU A 1 106 ? 15.571 -5.581 -10.937 1.00 95.44 106 LEU A CA 1
ATOM 803 C C . LEU A 1 106 ? 16.315 -4.287 -10.571 1.00 95.44 106 LEU A C 1
ATOM 805 O O . LEU A 1 106 ? 17.210 -3.876 -11.304 1.00 95.44 106 LEU A O 1
ATOM 809 N N . ILE A 1 107 ? 16.002 -3.667 -9.426 1.00 94.44 107 ILE A N 1
ATOM 810 C CA . ILE A 1 107 ? 16.772 -2.521 -8.916 1.00 94.44 107 ILE A CA 1
ATOM 811 C C . ILE A 1 107 ? 18.219 -2.929 -8.634 1.00 94.44 107 ILE A C 1
ATOM 813 O O . ILE A 1 107 ? 19.135 -2.224 -9.044 1.00 94.44 107 ILE A O 1
ATOM 817 N N . LEU A 1 108 ? 18.443 -4.053 -7.951 1.00 93.19 108 LEU A N 1
ATOM 818 C CA . LEU A 1 108 ? 19.798 -4.512 -7.631 1.00 93.19 108 LEU A CA 1
ATOM 819 C C . LEU A 1 108 ? 20.619 -4.861 -8.881 1.00 93.19 108 LEU A C 1
ATOM 821 O O . LEU A 1 108 ? 21.832 -4.672 -8.875 1.00 93.19 108 LEU A O 1
ATOM 825 N N . GLU A 1 109 ? 19.969 -5.361 -9.932 1.00 92.38 109 GLU A N 1
ATOM 826 C CA . GLU A 1 109 ? 20.623 -5.773 -11.179 1.00 92.38 109 GLU A CA 1
ATOM 827 C C . GLU A 1 109 ? 20.916 -4.608 -12.129 1.00 92.38 109 GLU A C 1
ATOM 829 O O . GLU A 1 109 ? 21.940 -4.625 -12.812 1.00 92.38 109 GLU A O 1
ATOM 834 N N . HIS A 1 110 ? 20.036 -3.603 -12.183 1.00 91.75 110 HIS A N 1
ATOM 835 C CA . HIS A 1 110 ? 20.064 -2.586 -13.241 1.00 91.75 110 HIS A CA 1
ATOM 836 C C . HIS A 1 110 ? 20.257 -1.148 -12.752 1.00 91.75 110 HIS A C 1
ATOM 838 O O . HIS A 1 110 ? 20.493 -0.266 -13.577 1.00 91.75 110 HIS A O 1
ATOM 844 N N . CYS A 1 111 ? 20.190 -0.881 -11.443 1.00 89.19 111 CYS A N 1
ATOM 845 C CA . CYS A 1 111 ? 20.443 0.463 -10.933 1.00 89.19 111 CYS A CA 1
ATOM 846 C C . CYS A 1 111 ? 21.905 0.866 -11.196 1.00 89.19 111 CYS A C 1
ATOM 848 O O . CYS A 1 111 ? 22.826 0.160 -10.768 1.00 89.19 111 CYS A O 1
ATOM 850 N N . PRO A 1 112 ? 22.157 2.027 -11.826 1.00 83.44 112 PRO A N 1
ATOM 851 C CA . PRO A 1 112 ? 23.511 2.481 -12.079 1.00 83.44 112 PRO A CA 1
ATOM 852 C C . PRO A 1 112 ? 24.244 2.798 -10.758 1.00 83.44 112 PRO A C 1
ATOM 854 O O . PRO A 1 112 ? 23.645 3.329 -9.812 1.00 83.44 112 PRO A O 1
ATOM 857 N N . PRO A 1 113 ? 25.559 2.513 -10.675 1.00 74.75 113 PRO A N 1
ATOM 858 C CA . PRO A 1 113 ? 26.350 2.738 -9.463 1.00 74.75 113 PRO A CA 1
ATOM 859 C C . PRO A 1 113 ? 26.542 4.227 -9.138 1.00 74.75 113 PRO A C 1
ATOM 861 O O . PRO A 1 113 ? 26.756 4.581 -7.979 1.00 74.75 113 PRO A O 1
ATOM 864 N N . HIS A 1 114 ? 26.438 5.103 -10.141 1.00 70.69 114 HIS A N 1
ATOM 865 C CA . HIS A 1 114 ? 26.565 6.550 -9.998 1.00 70.69 114 HIS A CA 1
ATOM 866 C C . HIS A 1 114 ? 25.312 7.228 -10.554 1.00 70.69 114 HIS A C 1
ATOM 868 O O . HIS A 1 114 ? 24.835 6.872 -11.628 1.00 70.69 114 HIS A O 1
ATOM 874 N N . SER A 1 115 ? 24.781 8.198 -9.810 1.00 64.44 115 SER A N 1
ATOM 875 C CA . SER A 1 115 ? 23.668 9.032 -10.266 1.00 64.44 115 SER A CA 1
ATOM 876 C C . SER A 1 115 ? 24.229 10.105 -11.194 1.00 64.44 115 SER A C 1
ATOM 878 O O . SER A 1 115 ? 24.908 11.012 -10.719 1.00 64.44 115 SER A O 1
ATOM 880 N N . ASP A 1 116 ? 23.968 9.997 -12.493 1.00 62.25 116 ASP A N 1
ATOM 881 C CA . ASP A 1 116 ? 24.224 11.081 -13.446 1.00 62.25 116 ASP A CA 1
ATOM 882 C C . ASP A 1 116 ? 22.983 11.992 -13.528 1.00 62.25 116 ASP A C 1
ATOM 884 O O . ASP A 1 116 ? 21.864 11.520 -13.330 1.00 62.25 116 ASP A O 1
ATOM 888 N N . GLU A 1 117 ? 23.136 13.286 -13.821 1.00 55.03 117 GLU A N 1
ATOM 889 C CA . GLU A 1 117 ? 22.000 14.236 -13.895 1.00 55.03 117 GLU A CA 1
ATOM 890 C C . GLU A 1 117 ? 21.011 13.897 -15.024 1.00 55.03 117 GLU A C 1
ATOM 892 O O . GLU A 1 117 ? 19.865 14.345 -15.018 1.00 55.03 117 GLU A O 1
ATOM 897 N N . ARG A 1 118 ? 21.456 13.096 -16.000 1.00 54.56 118 ARG A N 1
ATOM 898 C CA . ARG A 1 118 ? 20.647 12.590 -17.118 1.00 54.56 118 ARG A CA 1
ATOM 899 C C . ARG A 1 118 ? 20.008 11.226 -16.849 1.00 54.56 118 ARG A C 1
ATOM 901 O O . ARG A 1 118 ? 19.211 10.785 -17.671 1.00 54.56 118 ARG A O 1
ATOM 908 N N . ALA A 1 119 ? 20.383 10.556 -15.759 1.00 64.75 119 ALA A N 1
ATOM 909 C CA . ALA A 1 119 ? 19.882 9.230 -15.429 1.00 64.75 119 ALA A CA 1
ATOM 910 C C . ALA A 1 119 ? 18.461 9.311 -14.863 1.00 64.75 119 ALA A C 1
ATOM 912 O O . ALA A 1 119 ? 18.044 10.327 -14.297 1.00 64.75 119 ALA A O 1
ATOM 913 N N . HIS A 1 120 ? 17.714 8.220 -14.996 1.00 73.00 120 HIS A N 1
ATOM 914 C CA . HIS A 1 120 ? 16.401 8.133 -14.383 1.00 73.00 120 HIS A CA 1
ATOM 915 C C . HIS A 1 120 ? 16.476 8.291 -12.856 1.00 73.00 120 HIS A C 1
ATOM 917 O O . HIS A 1 120 ? 17.481 7.967 -12.223 1.00 73.00 120 HIS A O 1
ATOM 923 N N . ASP A 1 121 ? 15.390 8.745 -12.226 1.00 83.06 121 ASP A N 1
ATOM 924 C CA . ASP A 1 121 ? 15.345 8.903 -10.768 1.00 83.06 121 ASP A CA 1
ATOM 925 C C . ASP A 1 121 ? 15.107 7.548 -10.069 1.00 83.06 121 ASP A C 1
ATOM 927 O O . ASP A 1 121 ? 14.028 7.241 -9.556 1.00 83.06 121 ASP A O 1
ATOM 931 N N . TRP A 1 122 ? 16.135 6.698 -10.087 1.00 88.88 122 TRP A N 1
ATOM 932 C CA . TRP A 1 122 ? 16.144 5.367 -9.472 1.00 88.88 122 TRP A CA 1
ATOM 933 C C . TRP A 1 122 ? 15.860 5.409 -7.968 1.00 88.88 122 TRP A C 1
ATOM 935 O O . TRP A 1 122 ? 15.240 4.496 -7.420 1.00 88.88 122 TRP A O 1
ATOM 945 N N . ARG A 1 123 ? 16.251 6.501 -7.301 1.00 87.88 123 ARG A N 1
ATOM 946 C CA . ARG A 1 123 ? 15.955 6.742 -5.884 1.00 87.88 123 ARG A CA 1
ATOM 947 C C . ARG A 1 123 ? 14.451 6.812 -5.646 1.00 87.88 123 ARG A C 1
ATOM 949 O O . ARG A 1 123 ? 13.940 6.167 -4.733 1.00 87.88 123 ARG A O 1
ATOM 956 N N . LYS A 1 124 ? 13.733 7.556 -6.491 1.00 86.75 124 LYS A N 1
ATOM 957 C CA . LYS A 1 124 ? 12.270 7.633 -6.443 1.00 86.75 124 LYS A CA 1
ATOM 958 C C . LYS A 1 124 ? 11.618 6.271 -6.685 1.00 86.75 124 LYS A C 1
ATOM 960 O O . LYS A 1 124 ? 10.703 5.923 -5.943 1.00 86.75 124 LYS A O 1
ATOM 965 N N . LEU A 1 125 ? 12.100 5.474 -7.647 1.00 90.50 125 LEU A N 1
ATOM 966 C CA . LEU A 1 125 ? 11.591 4.107 -7.843 1.00 90.50 125 LEU A CA 1
ATOM 967 C C . LEU A 1 125 ? 11.789 3.230 -6.610 1.00 90.50 125 LEU A C 1
ATOM 969 O O . LEU A 1 125 ? 10.844 2.571 -6.187 1.00 90.50 125 LEU A O 1
ATOM 973 N N . PHE A 1 126 ? 12.983 3.244 -6.018 1.00 92.00 126 PHE A N 1
ATOM 974 C CA . PHE A 1 126 ? 13.265 2.470 -4.812 1.00 92.00 126 PHE A CA 1
ATOM 975 C C . PHE A 1 126 ? 12.326 2.850 -3.660 1.00 92.00 126 PHE A C 1
ATOM 977 O O . PHE A 1 126 ? 11.715 1.968 -3.057 1.00 92.00 126 PHE A O 1
ATOM 984 N N . ASN A 1 127 ? 12.120 4.152 -3.428 1.00 89.12 127 ASN A N 1
ATOM 985 C CA . ASN A 1 127 ? 11.143 4.637 -2.450 1.00 89.12 127 ASN A CA 1
ATOM 986 C C . ASN A 1 127 ? 9.716 4.155 -2.783 1.00 89.12 127 ASN A C 1
ATOM 988 O O . ASN A 1 127 ? 8.961 3.797 -1.886 1.00 89.12 127 ASN A O 1
ATOM 992 N N . GLY A 1 128 ? 9.343 4.108 -4.065 1.00 90.69 128 GLY A N 1
ATOM 993 C CA . GLY A 1 128 ? 8.064 3.552 -4.510 1.00 90.69 128 GLY A CA 1
ATOM 994 C C . GLY A 1 128 ? 7.902 2.067 -4.172 1.00 90.69 128 GLY A C 1
ATOM 995 O O . GLY A 1 128 ? 6.854 1.677 -3.665 1.00 90.69 128 GLY A O 1
ATOM 996 N N . VAL A 1 129 ? 8.941 1.249 -4.378 1.00 93.94 129 VAL A N 1
ATOM 997 C CA . VAL A 1 129 ? 8.928 -0.174 -3.986 1.00 93.94 129 VAL A CA 1
ATOM 998 C C . VAL A 1 129 ? 8.824 -0.322 -2.464 1.00 93.94 129 VAL A C 1
ATOM 1000 O O . VAL A 1 129 ? 8.031 -1.135 -1.996 1.00 93.94 129 VAL A O 1
ATOM 1003 N N . GLN A 1 130 ? 9.554 0.492 -1.690 1.00 92.00 130 GLN A N 1
ATOM 1004 C CA . GLN A 1 130 ? 9.452 0.507 -0.223 1.00 92.00 130 GLN A CA 1
ATOM 1005 C C . GLN A 1 130 ? 8.040 0.852 0.263 1.00 92.00 130 GLN A C 1
ATOM 1007 O O . GLN A 1 130 ? 7.562 0.249 1.219 1.00 92.00 130 GLN A O 1
ATOM 1012 N N . ILE A 1 131 ? 7.357 1.798 -0.390 1.00 90.38 131 ILE A N 1
ATOM 1013 C CA . ILE A 1 131 ? 5.978 2.162 -0.038 1.00 90.38 131 ILE A CA 1
ATOM 1014 C C . ILE A 1 131 ? 5.037 0.973 -0.250 1.00 90.38 131 ILE A C 1
ATOM 1016 O O . ILE A 1 131 ? 4.297 0.631 0.668 1.00 90.38 131 ILE A O 1
ATOM 1020 N N . VAL A 1 132 ? 5.087 0.317 -1.416 1.00 92.75 132 VAL A N 1
ATOM 1021 C CA . VAL A 1 132 ? 4.221 -0.845 -1.696 1.00 92.75 132 VAL A CA 1
ATOM 1022 C C . VAL A 1 132 ? 4.506 -1.990 -0.724 1.00 92.75 132 VAL A C 1
ATOM 1024 O O . VAL A 1 132 ? 3.577 -2.616 -0.225 1.00 92.75 132 VAL A O 1
ATOM 1027 N N . ASP A 1 133 ? 5.777 -2.237 -0.403 1.00 94.00 133 ASP A N 1
ATOM 1028 C CA . ASP A 1 133 ? 6.175 -3.247 0.582 1.00 94.00 133 ASP A CA 1
ATOM 1029 C C . ASP A 1 133 ? 5.657 -2.933 1.992 1.00 94.00 133 ASP A C 1
ATOM 1031 O O . ASP A 1 133 ? 5.155 -3.817 2.681 1.00 94.00 133 ASP A O 1
ATOM 1035 N N . LEU A 1 134 ? 5.706 -1.669 2.416 1.00 92.88 134 LEU A N 1
ATOM 1036 C CA . LEU A 1 134 ? 5.155 -1.232 3.700 1.00 92.88 134 LEU A CA 1
ATOM 1037 C C . LEU A 1 134 ? 3.634 -1.368 3.765 1.00 92.88 134 LEU A C 1
ATOM 1039 O O . LEU A 1 134 ? 3.102 -1.861 4.764 1.00 92.88 134 LEU A O 1
ATOM 1043 N N . GLU A 1 135 ? 2.935 -0.948 2.711 1.00 91.81 135 GLU A N 1
ATOM 1044 C CA . GLU A 1 135 ? 1.488 -1.115 2.585 1.00 91.81 135 GLU A CA 1
ATOM 1045 C C . GLU A 1 135 ? 1.121 -2.604 2.674 1.00 91.81 135 GLU A C 1
ATOM 1047 O O . GLU A 1 135 ? 0.302 -2.983 3.519 1.00 91.81 135 GLU A O 1
ATOM 1052 N N . HIS A 1 136 ? 1.809 -3.456 1.907 1.00 92.38 136 HIS A N 1
ATOM 1053 C CA . HIS A 1 136 ? 1.643 -4.909 1.933 1.00 92.38 136 HIS A CA 1
ATOM 1054 C C . HIS A 1 136 ? 1.881 -5.495 3.327 1.00 92.38 136 HIS A C 1
ATOM 1056 O O . HIS A 1 136 ? 1.005 -6.134 3.920 1.00 92.38 136 HIS A O 1
ATOM 1062 N N . ALA A 1 137 ? 3.045 -5.212 3.909 1.00 92.44 137 ALA A N 1
ATOM 1063 C CA . ALA A 1 137 ? 3.432 -5.714 5.216 1.00 92.44 137 ALA A CA 1
ATOM 1064 C C . ALA A 1 137 ? 2.447 -5.297 6.317 1.00 92.44 137 ALA A C 1
ATOM 1066 O O . ALA A 1 137 ? 2.147 -6.080 7.220 1.00 92.44 137 ALA A O 1
ATOM 1067 N N . SER A 1 138 ? 1.885 -4.090 6.227 1.00 92.44 138 SER A N 1
ATOM 1068 C CA . SER A 1 138 ? 0.931 -3.589 7.216 1.00 92.44 138 SER A CA 1
ATOM 1069 C C . SER A 1 138 ? -0.430 -4.298 7.186 1.00 92.44 138 SER A C 1
ATOM 1071 O O . SER A 1 138 ? -0.985 -4.575 8.251 1.00 92.44 138 SER A O 1
ATOM 1073 N N . LEU A 1 139 ? -0.955 -4.664 6.008 1.00 90.44 139 LEU A N 1
ATOM 1074 C CA . LEU A 1 139 ? -2.219 -5.412 5.897 1.00 90.44 139 LEU A CA 1
ATOM 1075 C C . LEU A 1 139 ? -2.094 -6.846 6.421 1.00 90.44 139 LEU A C 1
ATOM 1077 O O . LEU A 1 139 ? -3.074 -7.434 6.899 1.00 90.44 139 LEU A O 1
ATOM 1081 N N . HIS A 1 140 ? -0.884 -7.392 6.346 1.00 87.75 140 HIS A N 1
ATOM 1082 C CA . HIS A 1 140 ? -0.568 -8.763 6.722 1.00 87.75 140 HIS A CA 1
ATOM 1083 C C . HIS A 1 140 ? 0.133 -8.893 8.083 1.00 87.75 140 HIS A C 1
ATOM 1085 O O . HIS A 1 140 ? 0.368 -10.017 8.522 1.00 87.75 140 HIS A O 1
ATOM 1091 N N . LEU A 1 141 ? 0.420 -7.778 8.772 1.00 90.00 141 LEU A N 1
ATOM 1092 C CA . LEU A 1 141 ? 1.246 -7.736 9.990 1.00 90.00 141 LEU A CA 1
ATOM 1093 C C . LEU A 1 141 ? 2.541 -8.556 9.843 1.00 90.00 141 LEU A C 1
ATOM 1095 O O . LEU A 1 141 ? 2.924 -9.319 10.733 1.00 90.00 141 LEU A O 1
ATOM 1099 N N . SER A 1 142 ? 3.200 -8.412 8.696 1.00 89.44 142 SER A N 1
ATOM 1100 C CA . SER A 1 142 ? 4.480 -9.046 8.394 1.00 89.44 142 SER A CA 1
ATOM 1101 C C . SER A 1 142 ? 5.624 -8.036 8.443 1.00 89.44 142 SER A C 1
ATOM 1103 O O . SER A 1 142 ? 5.415 -6.829 8.572 1.00 89.44 142 SER A O 1
ATOM 1105 N N . SER A 1 143 ? 6.856 -8.534 8.347 1.00 87.81 143 SER A N 1
ATOM 1106 C CA . SER A 1 143 ? 8.022 -7.667 8.213 1.00 87.81 143 SER A CA 1
ATOM 1107 C C . SER A 1 143 ? 8.158 -7.255 6.746 1.00 87.81 143 SER A C 1
ATOM 1109 O O . SER A 1 143 ? 8.038 -8.132 5.884 1.00 87.81 143 SER A O 1
ATOM 1111 N N . PRO A 1 144 ? 8.386 -5.965 6.450 1.00 91.62 144 PRO A N 1
ATOM 1112 C CA . PRO A 1 144 ? 8.695 -5.540 5.092 1.00 91.62 144 PRO A CA 1
ATOM 1113 C C . PRO A 1 144 ? 10.012 -6.180 4.625 1.00 91.62 144 PRO A C 1
ATOM 1115 O O . PRO A 1 144 ? 10.956 -6.319 5.409 1.00 91.62 144 PRO A O 1
ATOM 1118 N N . VAL A 1 145 ? 10.064 -6.597 3.362 1.00 90.12 145 VAL A N 1
ATOM 1119 C CA . VAL A 1 145 ? 11.196 -7.335 2.777 1.00 90.12 145 VAL A CA 1
ATOM 1120 C C . VAL A 1 145 ? 12.278 -6.392 2.247 1.00 90.12 145 VAL A C 1
ATOM 1122 O O . VAL A 1 145 ? 13.456 -6.752 2.197 1.00 90.12 145 VAL A O 1
ATOM 1125 N N . ILE A 1 146 ? 11.901 -5.177 1.854 1.00 93.25 146 ILE A N 1
ATOM 1126 C CA . ILE A 1 146 ? 12.816 -4.191 1.289 1.00 93.25 146 ILE A CA 1
ATOM 1127 C C . ILE A 1 146 ? 13.581 -3.510 2.424 1.00 93.25 146 ILE A C 1
ATOM 1129 O O . ILE A 1 146 ? 12.969 -3.015 3.370 1.00 93.25 146 ILE A O 1
ATOM 1133 N N . PRO A 1 147 ? 14.921 -3.439 2.376 1.00 90.50 147 PRO A N 1
ATOM 1134 C CA . PRO A 1 147 ? 15.675 -2.819 3.453 1.00 90.50 147 PRO A CA 1
ATOM 1135 C C . PRO A 1 147 ? 15.377 -1.320 3.534 1.00 90.50 147 PRO A C 1
ATOM 1137 O O . PRO A 1 147 ? 15.264 -0.641 2.515 1.00 90.50 147 PRO A O 1
ATOM 1140 N N . ILE A 1 148 ? 15.313 -0.797 4.761 1.00 86.88 148 ILE A N 1
ATOM 1141 C CA . ILE A 1 148 ? 15.175 0.644 5.034 1.00 86.88 148 ILE A CA 1
ATOM 1142 C C . ILE A 1 148 ? 16.315 1.420 4.369 1.00 86.88 148 ILE A C 1
ATOM 1144 O O . ILE A 1 148 ? 16.089 2.436 3.712 1.00 86.88 148 ILE A O 1
ATOM 1148 N N . GLU A 1 149 ? 17.545 0.942 4.566 1.00 87.62 149 GLU A N 1
ATOM 1149 C CA . GLU A 1 149 ? 18.741 1.526 3.975 1.00 87.62 149 GLU A CA 1
ATOM 1150 C C . GLU A 1 149 ? 19.092 0.764 2.696 1.00 87.62 149 GLU A C 1
ATOM 1152 O O . GLU A 1 149 ? 19.372 -0.437 2.755 1.00 87.62 149 GLU A O 1
ATOM 1157 N N . PRO A 1 150 ? 19.088 1.429 1.530 1.00 86.94 150 PRO A N 1
ATOM 1158 C CA . PRO A 1 150 ? 19.416 0.752 0.293 1.00 86.94 150 PRO A CA 1
ATOM 1159 C C . PRO A 1 150 ? 20.891 0.331 0.284 1.00 86.94 150 PRO A C 1
ATOM 1161 O O . PRO A 1 150 ? 21.764 1.098 0.715 1.00 86.94 150 PRO A O 1
ATOM 1164 N N . PRO A 1 151 ? 21.200 -0.852 -0.278 1.00 86.50 151 PRO A N 1
ATOM 1165 C CA . PRO A 1 151 ? 22.579 -1.316 -0.409 1.00 86.50 151 PRO A CA 1
ATOM 1166 C C . PRO A 1 151 ? 23.390 -0.462 -1.397 1.00 86.50 151 PRO A C 1
ATOM 1168 O O . PRO A 1 151 ? 24.611 -0.381 -1.283 1.00 86.50 151 PRO A O 1
ATOM 1171 N N . ILE A 1 152 ? 22.721 0.214 -2.337 1.00 87.75 152 ILE A N 1
ATOM 1172 C CA . ILE A 1 152 ? 23.342 1.078 -3.346 1.00 87.75 152 ILE A CA 1
ATOM 1173 C C . ILE A 1 152 ? 23.335 2.528 -2.847 1.00 87.75 152 ILE A C 1
ATOM 1175 O O . ILE A 1 152 ? 22.287 3.080 -2.508 1.00 87.75 152 ILE A O 1
ATOM 1179 N N . ALA A 1 153 ? 24.507 3.167 -2.816 1.00 85.38 153 ALA A N 1
ATOM 1180 C CA . ALA A 1 153 ? 24.671 4.506 -2.244 1.00 85.38 153 ALA A CA 1
ATOM 1181 C C . ALA A 1 153 ? 23.855 5.592 -2.972 1.00 85.38 153 ALA A C 1
ATOM 1183 O O . ALA A 1 153 ? 23.336 6.494 -2.316 1.00 85.38 153 ALA A O 1
ATOM 1184 N N . SER A 1 154 ? 23.694 5.486 -4.296 1.00 84.88 154 SER A N 1
ATOM 1185 C CA . SER A 1 154 ? 22.923 6.432 -5.122 1.00 84.88 154 SER A CA 1
ATOM 1186 C C . SER A 1 154 ? 21.427 6.472 -4.775 1.00 84.88 154 SER A C 1
ATOM 1188 O O . SER A 1 154 ? 20.763 7.489 -4.999 1.00 84.88 154 SER A O 1
ATOM 1190 N N . LEU A 1 155 ? 20.908 5.399 -4.169 1.00 87.31 155 LEU A N 1
ATOM 1191 C CA . LEU A 1 155 ? 19.512 5.266 -3.750 1.00 87.31 155 LEU A CA 1
ATOM 1192 C C . LEU A 1 155 ? 19.242 5.825 -2.347 1.00 87.31 155 LEU A C 1
ATOM 1194 O O . LEU A 1 155 ? 18.093 5.853 -1.915 1.00 87.31 155 LEU A O 1
ATOM 1198 N N . ARG A 1 156 ? 20.269 6.241 -1.597 1.00 86.19 156 ARG A N 1
ATOM 1199 C CA . ARG A 1 156 ? 20.081 6.691 -0.212 1.00 86.19 156 ARG A CA 1
ATOM 1200 C C . ARG A 1 156 ? 19.277 7.989 -0.158 1.00 86.19 156 ARG A C 1
ATOM 1202 O O . ARG A 1 156 ? 19.569 8.955 -0.861 1.00 86.19 156 ARG A O 1
ATOM 1209 N N . THR A 1 157 ? 18.299 8.011 0.740 1.00 82.31 157 THR A N 1
ATOM 1210 C CA . THR A 1 157 ? 17.478 9.186 1.044 1.00 82.31 157 THR A CA 1
ATOM 1211 C C . THR A 1 157 ? 17.998 9.863 2.315 1.00 82.31 157 THR A C 1
ATOM 1213 O O . THR A 1 157 ? 18.520 9.210 3.220 1.00 82.31 157 THR A O 1
ATOM 1216 N N . SER A 1 158 ? 17.881 11.192 2.389 1.00 81.19 158 SER A N 1
ATOM 1217 C CA . SER A 1 158 ? 18.257 11.951 3.586 1.00 81.19 158 SER A CA 1
ATOM 1218 C C . SER A 1 158 ? 17.467 11.475 4.805 1.00 81.19 158 SER A C 1
ATOM 1220 O O . SER A 1 158 ? 16.250 11.341 4.747 1.00 81.19 158 SER A O 1
ATOM 1222 N N . HIS A 1 159 ? 18.124 11.323 5.956 1.00 80.94 159 HIS A N 1
ATOM 1223 C CA . HIS A 1 159 ? 17.435 10.994 7.210 1.00 80.94 159 HIS A CA 1
ATOM 1224 C C . HIS A 1 159 ? 16.457 12.081 7.684 1.00 80.94 159 HIS A C 1
ATOM 1226 O O . HIS A 1 159 ? 15.645 11.829 8.574 1.00 80.94 159 HIS A O 1
ATOM 1232 N N . ARG A 1 160 ? 16.546 13.289 7.112 1.00 78.06 160 ARG A N 1
ATOM 1233 C CA . ARG A 1 160 ? 15.600 14.385 7.359 1.00 78.06 160 ARG A CA 1
ATOM 1234 C C . ARG A 1 160 ? 14.321 14.265 6.528 1.00 78.06 160 ARG A C 1
ATOM 1236 O O . ARG A 1 160 ? 13.362 14.973 6.817 1.00 78.06 160 ARG A O 1
ATOM 1243 N N . ASP A 1 161 ? 14.302 13.388 5.525 1.00 80.81 161 ASP A N 1
ATOM 1244 C CA . ASP A 1 161 ? 13.126 13.158 4.695 1.00 80.81 161 ASP A CA 1
ATOM 1245 C C . ASP A 1 161 ? 11.974 12.573 5.522 1.00 80.81 161 ASP A C 1
ATOM 1247 O O . ASP A 1 161 ? 12.143 11.648 6.322 1.00 80.81 161 ASP A O 1
ATOM 1251 N N . GLN A 1 162 ? 10.784 13.139 5.350 1.00 81.81 162 GLN A N 1
ATOM 1252 C CA . GLN A 1 162 ? 9.632 12.827 6.193 1.00 81.81 162 GLN A CA 1
ATOM 1253 C C . GLN A 1 162 ? 9.029 11.462 5.870 1.00 81.81 162 GLN A C 1
ATOM 1255 O O . GLN A 1 162 ? 8.606 10.756 6.786 1.00 81.81 162 GLN A O 1
ATOM 1260 N N . LEU A 1 163 ? 9.032 11.062 4.596 1.00 79.94 163 LEU A N 1
ATOM 1261 C CA . LEU A 1 163 ? 8.550 9.747 4.178 1.00 79.94 163 LEU A CA 1
ATOM 1262 C C . LEU A 1 163 ? 9.538 8.657 4.595 1.00 79.94 163 LEU A C 1
ATOM 1264 O O . LEU A 1 163 ? 9.116 7.590 5.038 1.00 79.94 163 LEU A O 1
ATOM 1268 N N . TYR A 1 164 ? 10.841 8.942 4.563 1.00 84.06 164 TYR A N 1
ATOM 1269 C CA . TYR A 1 164 ? 11.863 8.060 5.124 1.00 84.06 164 TYR A CA 1
ATOM 1270 C C . TYR A 1 164 ? 11.671 7.854 6.633 1.00 84.06 164 TYR A C 1
ATOM 1272 O O . TYR A 1 164 ? 11.710 6.725 7.126 1.00 84.06 164 TYR A O 1
ATOM 1280 N N . ARG A 1 165 ? 11.420 8.931 7.389 1.00 87.38 165 ARG A N 1
ATOM 1281 C CA . ARG A 1 165 ? 11.134 8.842 8.831 1.00 87.38 165 ARG A CA 1
ATOM 1282 C C . ARG A 1 165 ? 9.871 8.032 9.121 1.00 87.38 165 ARG A C 1
ATOM 1284 O O . ARG A 1 165 ? 9.912 7.177 10.006 1.00 87.38 165 ARG A O 1
ATOM 1291 N N . LEU A 1 166 ? 8.790 8.261 8.371 1.00 88.62 166 LEU A N 1
ATOM 1292 C CA . LEU A 1 166 ? 7.568 7.460 8.466 1.00 88.62 166 LEU A CA 1
ATOM 1293 C C . LEU A 1 166 ? 7.854 5.983 8.188 1.00 88.62 166 LEU A C 1
ATOM 1295 O O . LEU A 1 166 ? 7.510 5.135 9.007 1.00 88.62 166 LEU A O 1
ATOM 1299 N N . SER A 1 167 ? 8.559 5.691 7.094 1.00 88.56 167 SER A N 1
ATOM 1300 C CA . SER A 1 167 ? 8.954 4.332 6.717 1.00 88.56 167 SER A CA 1
ATOM 1301 C C . SER A 1 167 ? 9.702 3.645 7.861 1.00 88.56 167 SER A C 1
ATOM 1303 O O . SER A 1 167 ? 9.327 2.557 8.288 1.00 88.56 167 SER A O 1
ATOM 1305 N N . ARG A 1 168 ? 10.691 4.314 8.466 1.00 91.06 168 ARG A N 1
ATOM 1306 C CA . ARG A 1 168 ? 11.427 3.783 9.626 1.00 91.06 168 ARG A CA 1
ATOM 1307 C C . ARG A 1 168 ? 10.542 3.467 10.829 1.00 91.06 168 ARG A C 1
ATOM 1309 O O . ARG A 1 168 ? 10.732 2.419 11.452 1.00 91.06 168 ARG A O 1
ATOM 1316 N N . MET A 1 169 ? 9.608 4.358 11.168 1.00 92.62 169 MET A N 1
ATOM 1317 C CA . MET A 1 169 ? 8.644 4.103 12.245 1.00 92.62 169 MET A CA 1
ATOM 1318 C C . MET A 1 169 ? 7.797 2.870 11.920 1.00 92.62 169 MET A C 1
ATOM 1320 O O . MET A 1 169 ? 7.630 2.007 12.779 1.00 92.62 169 MET A O 1
ATOM 1324 N N . MET A 1 170 ? 7.335 2.749 10.671 1.00 92.56 170 MET A N 1
ATOM 1325 C CA . MET A 1 170 ? 6.532 1.614 10.224 1.00 92.56 170 MET A CA 1
ATOM 1326 C C . MET A 1 170 ? 7.292 0.288 10.286 1.00 92.56 170 MET A C 1
ATOM 1328 O O . MET A 1 170 ? 6.794 -0.661 10.883 1.00 92.56 170 MET A O 1
ATOM 1332 N N . HIS A 1 171 ? 8.517 0.229 9.759 1.00 91.75 171 HIS A N 1
ATOM 1333 C CA . HIS A 1 171 ? 9.364 -0.964 9.848 1.00 91.75 171 HIS A CA 1
ATOM 1334 C C . HIS A 1 171 ? 9.579 -1.411 11.298 1.00 91.75 171 HIS A C 1
ATOM 1336 O O . HIS A 1 171 ? 9.453 -2.594 11.612 1.00 91.75 171 HIS A O 1
ATOM 1342 N N . THR A 1 172 ? 9.894 -0.462 12.184 1.00 91.06 172 THR A N 1
ATOM 1343 C CA . THR A 1 172 ? 10.179 -0.758 13.594 1.00 91.06 172 THR A CA 1
ATOM 1344 C C . THR A 1 172 ? 8.929 -1.269 14.311 1.00 91.06 172 THR A C 1
ATOM 1346 O O . THR A 1 172 ? 8.998 -2.264 15.029 1.00 91.06 172 THR A O 1
ATOM 1349 N N . GLY A 1 173 ? 7.778 -0.625 14.088 1.00 91.69 173 GLY A N 1
ATOM 1350 C CA . GLY A 1 173 ? 6.503 -1.031 14.679 1.00 91.69 173 GLY A CA 1
ATOM 1351 C C . GLY A 1 173 ? 6.025 -2.397 14.181 1.00 91.69 173 GLY A C 1
ATOM 1352 O O . GLY A 1 173 ? 5.678 -3.258 14.988 1.00 91.69 173 GLY A O 1
ATOM 1353 N N . LEU A 1 174 ? 6.066 -2.636 12.866 1.00 92.38 174 LEU A N 1
ATOM 1354 C CA . LEU A 1 174 ? 5.639 -3.902 12.255 1.00 92.38 174 LEU A CA 1
ATOM 1355 C C . LEU A 1 174 ? 6.507 -5.092 12.682 1.00 92.38 174 LEU A C 1
ATOM 1357 O O . LEU A 1 174 ? 5.986 -6.192 12.881 1.00 92.38 174 LEU A O 1
ATOM 1361 N N . ALA A 1 175 ? 7.812 -4.882 12.881 1.00 91.31 175 ALA A N 1
ATOM 1362 C CA . ALA A 1 175 ? 8.721 -5.934 13.330 1.00 91.31 175 ALA A CA 1
ATOM 1363 C C . ALA A 1 175 ? 8.285 -6.565 14.666 1.00 91.31 175 ALA A C 1
ATOM 1365 O O . ALA A 1 175 ? 8.425 -7.773 14.837 1.00 91.31 175 ALA A O 1
ATOM 1366 N N . HIS A 1 176 ? 7.690 -5.787 15.581 1.00 92.19 176 HIS A N 1
ATOM 1367 C CA . HIS A 1 176 ? 7.173 -6.309 16.854 1.00 92.19 176 HIS A CA 1
ATOM 1368 C C . HIS A 1 176 ? 6.004 -7.291 16.667 1.00 92.19 176 HIS A C 1
ATOM 1370 O O . HIS A 1 176 ? 5.874 -8.256 17.419 1.00 92.19 176 HIS A O 1
ATOM 1376 N N . PHE A 1 177 ? 5.148 -7.059 15.669 1.00 91.38 177 PHE A N 1
ATOM 1377 C CA . PHE A 1 177 ? 3.946 -7.869 15.425 1.00 91.38 177 PHE A CA 1
ATOM 1378 C C . PHE A 1 177 ? 4.173 -9.034 14.459 1.00 91.38 177 PHE A C 1
ATOM 1380 O O . PHE A 1 177 ? 3.365 -9.966 14.414 1.00 91.38 177 PHE A O 1
ATOM 1387 N N . THR A 1 178 ? 5.288 -9.014 13.732 1.00 90.00 178 THR A N 1
ATOM 1388 C CA . THR A 1 178 ? 5.642 -10.051 12.763 1.00 90.00 178 THR A CA 1
ATOM 1389 C C . THR A 1 178 ? 5.752 -11.420 13.434 1.00 90.00 178 THR A C 1
ATOM 1391 O O . THR A 1 178 ? 6.396 -11.577 14.469 1.00 90.00 178 THR A O 1
ATOM 1394 N N . GLY A 1 179 ? 5.122 -12.437 12.841 1.00 84.38 179 GLY A N 1
ATOM 1395 C CA . GLY A 1 179 ? 5.207 -13.824 13.316 1.00 84.38 179 GLY A CA 1
ATOM 1396 C C . GLY A 1 179 ? 4.427 -14.117 14.603 1.00 84.38 179 GLY A C 1
ATOM 1397 O O . GLY A 1 179 ? 4.414 -15.259 15.057 1.00 84.38 179 GLY A O 1
ATOM 1398 N N . ARG A 1 180 ? 3.724 -13.128 15.176 1.00 86.81 180 ARG A N 1
ATOM 1399 C CA . ARG A 1 180 ? 2.879 -13.317 16.369 1.00 86.81 180 ARG A CA 1
ATOM 1400 C C . ARG A 1 180 ? 1.533 -13.984 16.083 1.00 86.81 180 ARG A C 1
ATOM 1402 O O . ARG A 1 180 ? 0.806 -14.293 17.025 1.00 86.81 180 ARG A O 1
ATOM 1409 N N . ASN A 1 181 ? 1.188 -14.187 14.810 1.00 84.06 181 ASN A N 1
ATOM 1410 C CA . ASN A 1 181 ? -0.094 -14.747 14.369 1.00 84.06 181 ASN A CA 1
ATOM 1411 C C . ASN A 1 181 ? -1.307 -13.996 14.952 1.00 84.06 181 ASN A C 1
ATOM 1413 O O . ASN A 1 181 ? -2.313 -14.603 15.320 1.00 84.06 181 ASN A O 1
ATOM 1417 N N . LEU A 1 182 ? -1.200 -12.669 15.074 1.00 87.25 182 LEU A N 1
ATOM 1418 C CA . LEU A 1 182 ? -2.350 -11.828 15.392 1.00 87.25 182 LEU A CA 1
ATOM 1419 C C . LEU A 1 182 ? -3.274 -11.765 14.169 1.00 87.25 182 LEU A C 1
ATOM 1421 O O . LEU A 1 182 ? -2.775 -11.674 13.044 1.00 87.25 182 LEU A O 1
ATOM 1425 N N . PRO A 1 183 ? -4.605 -11.786 14.355 1.00 87.25 183 PRO A N 1
ATOM 1426 C CA . PRO A 1 183 ? -5.515 -11.516 13.254 1.00 87.25 183 PRO A CA 1
ATOM 1427 C C . PRO A 1 183 ? -5.264 -10.099 12.731 1.00 87.25 183 PRO A C 1
ATOM 1429 O O . PRO A 1 183 ? -5.005 -9.164 13.491 1.00 87.25 183 PRO A O 1
ATOM 1432 N N . THR A 1 184 ? -5.334 -9.951 11.416 1.00 86.31 184 THR A N 1
ATOM 1433 C CA . THR A 1 184 ? -5.062 -8.690 10.727 1.00 86.31 184 THR A CA 1
ATOM 1434 C C . THR A 1 184 ? -6.361 -8.046 10.262 1.00 86.31 184 THR A C 1
ATOM 1436 O O . THR A 1 184 ? -7.401 -8.710 10.181 1.00 86.31 184 THR A O 1
ATOM 1439 N N . ILE A 1 185 ? -6.299 -6.767 9.881 1.00 84.00 185 ILE A N 1
ATOM 1440 C CA . ILE A 1 185 ? -7.407 -6.081 9.196 1.00 84.00 185 ILE A CA 1
ATOM 1441 C C . ILE A 1 185 ? -7.873 -6.933 8.006 1.00 84.00 185 ILE A C 1
ATOM 1443 O O . ILE A 1 185 ? -9.062 -7.202 7.854 1.00 84.00 185 ILE A O 1
ATOM 1447 N N . TRP A 1 186 ? -6.927 -7.457 7.221 1.00 82.00 186 TRP A N 1
ATOM 1448 C CA . TRP A 1 186 ? -7.223 -8.269 6.044 1.00 82.00 186 TRP A CA 1
ATOM 1449 C C . TRP A 1 186 ? -7.876 -9.625 6.359 1.00 82.00 186 TRP A C 1
ATOM 1451 O O . TRP A 1 186 ? -8.775 -10.068 5.637 1.00 82.00 186 TRP A O 1
ATOM 1461 N N . SER A 1 187 ? -7.502 -10.278 7.467 1.00 78.62 187 SER A N 1
ATOM 1462 C CA . SER A 1 187 ? -8.133 -11.548 7.876 1.00 78.62 187 SER A CA 1
ATOM 1463 C C . SER A 1 187 ? -9.640 -11.415 8.141 1.00 78.62 187 SER A C 1
ATOM 1465 O O . SER A 1 187 ? -10.406 -12.353 7.904 1.00 78.62 187 SER A O 1
ATOM 1467 N N . CYS A 1 188 ? -10.096 -10.221 8.534 1.00 73.69 188 CYS A N 1
ATOM 1468 C CA . CYS A 1 188 ? -11.507 -9.935 8.794 1.00 73.69 188 CYS A CA 1
ATOM 1469 C C . CYS A 1 188 ? -12.366 -9.978 7.519 1.00 73.69 188 CYS A C 1
ATOM 1471 O O . CYS A 1 188 ? -13.576 -10.196 7.598 1.00 73.69 188 CYS A O 1
ATOM 1473 N N . PHE A 1 189 ? -11.747 -9.775 6.352 1.00 71.31 189 PHE A N 1
ATOM 1474 C CA . PHE A 1 189 ? -12.413 -9.761 5.047 1.00 71.31 189 PHE A CA 1
ATOM 1475 C C . PHE A 1 189 ? -12.305 -11.089 4.295 1.00 71.31 189 PHE A C 1
ATOM 1477 O O . PHE A 1 189 ? -13.147 -11.385 3.451 1.00 71.31 189 PHE A O 1
ATOM 1484 N N . THR A 1 190 ? -11.283 -11.890 4.594 1.00 68.50 190 THR A N 1
ATOM 1485 C CA . THR A 1 190 ? -10.951 -13.118 3.850 1.00 68.50 190 THR A CA 1
ATOM 1486 C C . THR A 1 190 ? -11.456 -14.400 4.504 1.00 68.50 190 THR A C 1
ATOM 1488 O O . THR A 1 190 ? -11.407 -15.460 3.884 1.00 68.50 190 THR A O 1
ATOM 1491 N N . THR A 1 191 ? -11.978 -14.330 5.731 1.00 60.19 191 THR A N 1
ATOM 1492 C CA . THR A 1 191 ? -12.542 -15.503 6.408 1.00 60.19 191 THR A CA 1
ATOM 1493 C C . THR A 1 191 ? -13.875 -15.894 5.755 1.00 60.19 191 THR A C 1
ATOM 1495 O O . THR A 1 191 ? -14.926 -15.329 6.058 1.00 60.19 191 THR A O 1
ATOM 1498 N N . GLU A 1 192 ? -13.844 -16.858 4.830 1.00 42.78 192 GLU A N 1
ATOM 1499 C CA . GLU A 1 192 ? -15.047 -17.462 4.253 1.00 42.78 192 GLU A CA 1
ATOM 1500 C C . GLU A 1 192 ? -15.722 -18.390 5.277 1.00 42.78 192 GLU A C 1
ATOM 1502 O O . GLU A 1 192 ? -15.376 -19.558 5.426 1.00 42.78 192 GLU A O 1
ATOM 1507 N N . GLY A 1 193 ? -16.712 -17.868 5.998 1.00 46.25 193 GLY A N 1
ATOM 1508 C CA . GLY A 1 193 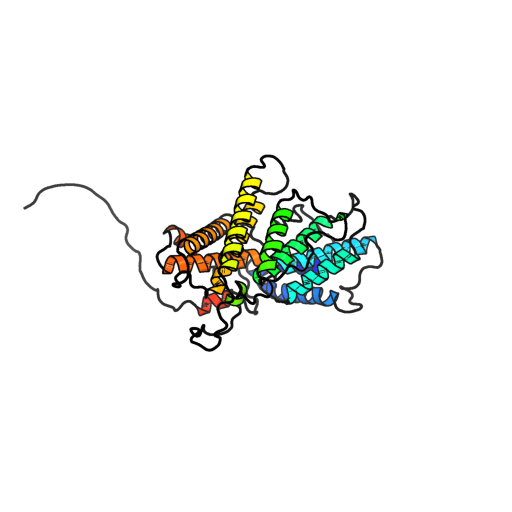? -17.596 -18.661 6.850 1.00 46.25 193 GLY A CA 1
ATOM 1509 C C . GLY A 1 193 ? -18.562 -17.776 7.636 1.00 46.25 193 GLY A C 1
ATOM 1510 O O . GLY A 1 193 ? -18.253 -16.604 7.869 1.00 46.25 193 GLY A O 1
ATOM 1511 N N . PRO A 1 194 ? -19.745 -18.279 8.048 1.00 37.47 194 PRO A N 1
ATOM 1512 C CA . PRO A 1 194 ? -20.490 -17.605 9.101 1.00 37.47 194 PRO A CA 1
ATOM 1513 C C . PRO A 1 194 ? -19.535 -17.437 10.283 1.00 37.47 194 PRO A C 1
ATOM 1515 O O . PRO A 1 194 ? -18.825 -18.382 10.629 1.00 37.47 194 PRO A O 1
ATOM 1518 N N . MET A 1 195 ? -19.491 -16.238 10.870 1.00 44.28 195 MET A N 1
ATOM 1519 C CA . MET A 1 195 ? -18.884 -16.026 12.181 1.00 44.28 195 MET A CA 1
ATOM 1520 C C . MET A 1 195 ? -19.655 -16.914 13.154 1.00 44.28 195 MET A C 1
ATOM 1522 O O . MET A 1 195 ? -20.631 -16.488 13.766 1.00 44.28 195 MET A O 1
ATOM 1526 N N . VAL A 1 196 ? -19.279 -18.190 13.233 1.00 35.09 196 VAL A N 1
ATOM 1527 C CA . VAL A 1 196 ? -19.663 -19.038 14.344 1.00 35.09 196 VAL A CA 1
ATOM 1528 C C . VAL A 1 196 ? -19.169 -18.247 15.550 1.00 35.09 196 VAL A C 1
ATOM 1530 O O . VAL A 1 196 ? -17.982 -17.889 15.564 1.00 35.09 196 VAL A O 1
ATOM 1533 N N . PRO A 1 197 ? -20.045 -17.872 16.502 1.00 35.88 197 PRO A N 1
ATOM 1534 C CA . PRO A 1 197 ? -19.564 -17.308 17.750 1.00 35.88 197 PRO A CA 1
ATOM 1535 C C . PRO A 1 197 ? -18.487 -18.271 18.221 1.00 35.88 197 PRO A C 1
ATOM 1537 O O . PRO A 1 197 ? -18.723 -19.477 18.214 1.00 35.88 197 PRO A O 1
ATOM 1540 N N . GLN A 1 198 ? -17.282 -17.768 18.481 1.00 39.41 198 GLN A N 1
ATOM 1541 C CA . GLN A 1 198 ? -16.129 -18.572 18.873 1.00 39.41 198 GLN A CA 1
ATOM 1542 C C . GLN A 1 198 ? -16.383 -19.183 20.259 1.00 39.41 198 GLN A C 1
ATOM 1544 O O . GLN A 1 198 ? -15.734 -18.870 21.248 1.00 39.41 198 GLN A O 1
ATOM 1549 N N . THR A 1 199 ? -17.363 -20.067 20.357 1.00 36.22 199 THR A N 1
ATOM 1550 C CA . THR A 1 199 ? -17.553 -20.989 21.449 1.00 36.22 199 THR A CA 1
ATOM 1551 C C . THR A 1 199 ? -16.635 -22.167 21.155 1.00 36.22 199 THR A C 1
ATOM 1553 O O . THR A 1 199 ? -17.002 -23.125 20.484 1.00 36.22 199 THR A O 1
ATOM 1556 N N . ALA A 1 200 ? -15.416 -22.048 21.680 1.00 37.97 200 ALA A N 1
ATOM 1557 C CA . ALA A 1 200 ? -14.696 -23.155 22.305 1.00 37.97 200 ALA A CA 1
ATOM 1558 C C . ALA A 1 200 ? -14.051 -24.264 21.440 1.00 37.97 200 ALA A C 1
ATOM 1560 O O . ALA A 1 200 ? -13.937 -25.382 21.934 1.00 37.97 200 ALA A O 1
ATOM 1561 N N . THR A 1 201 ? -13.518 -23.997 20.239 1.00 33.88 201 THR A N 1
ATOM 1562 C CA . THR A 1 201 ? -12.637 -24.996 19.568 1.00 33.88 201 THR A CA 1
ATOM 1563 C C . THR A 1 201 ? -11.282 -24.516 19.047 1.00 33.88 201 THR A C 1
ATOM 1565 O O . THR A 1 201 ? -10.481 -25.348 18.643 1.00 33.88 201 THR A O 1
ATOM 1568 N N . HIS A 1 202 ? -10.921 -23.243 19.209 1.00 37.09 202 HIS A N 1
ATOM 1569 C CA . HIS A 1 202 ? -9.512 -22.838 19.286 1.00 37.09 202 HIS A CA 1
ATOM 1570 C C . HIS A 1 202 ? -9.347 -21.828 20.417 1.00 37.09 202 HIS A C 1
ATOM 1572 O O . HIS A 1 202 ? -9.224 -20.627 20.209 1.00 37.09 202 HIS A O 1
ATOM 1578 N N . ALA A 1 203 ? -9.323 -22.338 21.647 1.00 36.59 203 ALA A N 1
ATOM 1579 C CA . ALA A 1 203 ? -8.654 -21.659 22.745 1.00 36.59 203 ALA A CA 1
ATOM 1580 C C . ALA A 1 203 ? -7.134 -21.662 22.486 1.00 36.59 203 ALA A C 1
ATOM 1582 O O . ALA A 1 203 ? -6.362 -22.274 23.216 1.00 36.59 203 ALA A O 1
ATOM 1583 N N . THR A 1 204 ? -6.679 -20.991 21.428 1.00 42.81 204 THR A N 1
ATOM 1584 C CA . THR A 1 204 ? -5.351 -20.390 21.457 1.00 42.81 204 THR A CA 1
ATOM 1585 C C . THR A 1 204 ? -5.512 -19.136 22.292 1.00 42.81 204 THR A C 1
ATOM 1587 O O . THR A 1 204 ? -6.093 -18.150 21.845 1.00 42.81 204 THR A O 1
ATOM 1590 N N . VAL A 1 205 ? -5.095 -19.245 23.552 1.00 46.31 205 VAL A N 1
ATOM 1591 C CA . VAL A 1 205 ? -4.819 -18.147 24.482 1.00 46.31 205 VA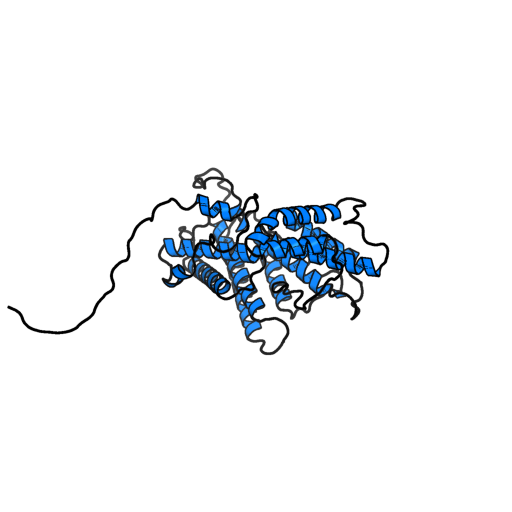L A CA 1
ATOM 1592 C C . VAL A 1 205 ? -4.516 -16.856 23.718 1.00 46.31 205 VAL A C 1
ATOM 1594 O O . VAL A 1 205 ? -3.642 -16.865 22.857 1.00 46.31 205 VAL A O 1
ATOM 1597 N N . SER A 1 206 ? -5.245 -15.782 24.036 1.00 54.06 206 SER A N 1
ATOM 1598 C CA . SER A 1 206 ? -5.009 -14.405 23.580 1.00 54.06 206 SER A CA 1
ATOM 1599 C C . SER A 1 206 ? -3.529 -14.147 23.261 1.00 54.06 206 SER A C 1
ATOM 1601 O O . SER A 1 206 ? -2.732 -13.914 24.169 1.00 54.06 206 SER A O 1
ATOM 1603 N N . SER A 1 207 ? -3.151 -14.189 21.978 1.00 71.06 207 SER A N 1
ATOM 1604 C CA . SER A 1 207 ? -1.794 -13.843 21.520 1.00 71.06 207 SER A CA 1
ATOM 1605 C C . SER A 1 207 ? -1.509 -12.348 21.681 1.00 71.06 207 SER A C 1
ATOM 1607 O O . SER A 1 207 ? -0.350 -11.921 21.687 1.00 71.06 207 SER A O 1
ATOM 1609 N N . PHE A 1 208 ? -2.572 -11.561 21.855 1.00 86.06 208 PHE A N 1
ATOM 1610 C CA . PHE A 1 208 ? -2.514 -10.156 22.204 1.00 86.06 208 PHE A CA 1
ATOM 1611 C C . PHE A 1 208 ? -2.248 -9.969 23.700 1.00 86.06 208 PHE A C 1
ATOM 1613 O O . PHE A 1 208 ? -2.938 -10.526 24.556 1.00 86.06 208 PHE A O 1
ATOM 1620 N N . THR A 1 209 ? -1.249 -9.155 24.014 1.00 89.62 209 THR A N 1
ATOM 1621 C CA . THR A 1 209 ? -0.725 -8.948 25.365 1.00 89.62 209 THR A CA 1
ATOM 1622 C C . THR A 1 209 ? -0.766 -7.473 25.770 1.00 89.62 209 THR A C 1
ATOM 1624 O O . THR A 1 209 ? -0.914 -6.572 24.945 1.00 89.62 209 THR A O 1
ATOM 1627 N N . ALA A 1 210 ? -0.582 -7.192 27.062 1.00 89.25 210 ALA A N 1
ATOM 1628 C CA . ALA A 1 210 ? -0.440 -5.816 27.543 1.00 89.25 210 ALA A CA 1
ATOM 1629 C C . ALA A 1 210 ? 0.788 -5.099 26.942 1.00 89.25 210 ALA A C 1
ATOM 1631 O O . ALA A 1 210 ? 0.759 -3.880 26.769 1.00 89.25 210 ALA A O 1
ATOM 1632 N N . VAL A 1 211 ? 1.839 -5.856 26.594 1.00 91.88 211 VAL A N 1
ATOM 1633 C CA . VAL A 1 211 ? 3.024 -5.342 25.889 1.00 91.88 211 VAL A CA 1
ATOM 1634 C C . VAL A 1 211 ? 2.643 -4.883 24.485 1.00 91.88 211 VAL A C 1
ATOM 1636 O O . VAL A 1 211 ? 2.996 -3.775 24.103 1.00 91.88 211 VAL A O 1
ATOM 1639 N N . ASP A 1 212 ? 1.852 -5.673 23.756 1.00 91.88 212 ASP A N 1
ATOM 1640 C CA . ASP A 1 212 ? 1.357 -5.304 22.422 1.00 91.88 212 ASP A CA 1
ATOM 1641 C C . ASP A 1 212 ? 0.556 -4.000 22.465 1.00 91.88 212 ASP A C 1
ATOM 1643 O O . ASP A 1 212 ? 0.791 -3.093 21.669 1.00 91.88 212 ASP A O 1
ATOM 1647 N N . ALA A 1 213 ? -0.328 -3.857 23.456 1.00 90.31 213 ALA A N 1
ATOM 1648 C CA . ALA A 1 213 ? -1.071 -2.618 23.668 1.00 90.31 213 ALA A CA 1
ATOM 1649 C C . ALA A 1 213 ? -0.147 -1.424 23.983 1.00 90.31 213 ALA A C 1
ATOM 1651 O O . ALA A 1 213 ? -0.386 -0.314 23.511 1.00 90.31 213 ALA A O 1
ATOM 1652 N N . ALA A 1 214 ? 0.920 -1.633 24.763 1.00 92.19 214 ALA A N 1
ATOM 1653 C CA . ALA A 1 214 ? 1.901 -0.588 25.056 1.00 92.19 214 ALA A CA 1
ATOM 1654 C C . ALA A 1 214 ? 2.692 -0.164 23.811 1.00 92.19 214 ALA A C 1
ATOM 1656 O O . ALA A 1 214 ? 2.868 1.034 23.596 1.00 92.19 214 ALA A O 1
ATOM 1657 N N . VAL A 1 215 ? 3.098 -1.123 22.973 1.00 94.62 215 VAL A N 1
ATOM 1658 C CA . VAL A 1 215 ? 3.785 -0.858 21.701 1.00 94.62 215 VAL A CA 1
ATOM 1659 C C . VAL A 1 215 ? 2.880 -0.089 20.740 1.00 94.62 215 VAL A C 1
ATOM 1661 O O . VAL A 1 215 ? 3.323 0.905 20.174 1.00 94.62 215 VAL A O 1
ATOM 1664 N N . ILE A 1 216 ? 1.601 -0.468 20.608 1.00 94.19 216 ILE A N 1
ATOM 1665 C CA . ILE A 1 216 ? 0.628 0.271 19.780 1.00 94.19 216 ILE A CA 1
ATOM 1666 C C . ILE A 1 216 ? 0.504 1.725 20.246 1.00 94.19 216 ILE A C 1
ATOM 1668 O O . ILE A 1 216 ? 0.554 2.642 19.427 1.00 94.19 216 ILE A O 1
ATOM 1672 N N . ARG A 1 217 ? 0.361 1.954 21.559 1.00 93.19 217 ARG A N 1
ATOM 1673 C CA . ARG A 1 217 ? 0.240 3.311 22.115 1.00 93.19 217 ARG A CA 1
ATOM 1674 C C . ARG A 1 217 ? 1.494 4.144 21.879 1.00 93.19 217 ARG A C 1
ATOM 1676 O O . ARG A 1 217 ? 1.381 5.307 21.499 1.00 93.19 217 ARG A O 1
ATOM 1683 N N . ASP A 1 218 ? 2.676 3.570 22.098 1.00 95.25 218 ASP A N 1
ATOM 1684 C CA . ASP A 1 218 ? 3.923 4.293 21.860 1.00 95.25 218 ASP A CA 1
ATOM 1685 C C . ASP A 1 218 ? 4.122 4.604 20.372 1.00 95.25 218 ASP A C 1
ATOM 1687 O O . ASP A 1 218 ? 4.482 5.724 20.021 1.00 95.25 218 ASP A O 1
ATOM 1691 N N . TRP A 1 219 ? 3.797 3.664 19.488 1.00 95.94 219 TRP A N 1
ATOM 1692 C CA . TRP A 1 219 ? 3.880 3.870 18.047 1.00 95.94 219 TRP A CA 1
ATOM 1693 C C . TRP A 1 219 ? 2.909 4.956 17.558 1.00 95.94 219 TRP A C 1
ATOM 1695 O O . TRP A 1 219 ? 3.314 5.854 16.819 1.00 95.94 219 TRP A O 1
ATOM 1705 N N . ALA A 1 220 ? 1.660 4.957 18.032 1.00 95.25 220 ALA A N 1
ATOM 1706 C CA . ALA A 1 220 ? 0.707 6.029 17.736 1.00 95.25 220 ALA A CA 1
ATOM 1707 C C . ALA A 1 220 ? 1.218 7.397 18.227 1.00 95.25 220 ALA A C 1
ATOM 1709 O O . ALA A 1 220 ? 1.170 8.381 17.491 1.00 95.25 220 ALA A O 1
ATOM 1710 N N . ARG A 1 221 ? 1.807 7.449 19.429 1.00 95.00 221 ARG A N 1
ATOM 1711 C CA . ARG A 1 221 ? 2.438 8.662 19.970 1.00 95.00 221 ARG A CA 1
ATOM 1712 C C . ARG A 1 221 ? 3.617 9.136 19.113 1.00 95.00 221 ARG A C 1
ATOM 1714 O O . ARG A 1 221 ? 3.791 10.339 18.936 1.00 95.00 221 ARG A O 1
ATOM 1721 N N . GLN A 1 222 ? 4.436 8.225 18.584 1.00 95.44 222 GLN A N 1
ATOM 1722 C CA . GLN A 1 222 ? 5.530 8.575 17.671 1.00 95.44 222 GLN A CA 1
ATOM 1723 C C . GLN A 1 222 ? 5.003 9.203 16.371 1.00 95.44 222 GLN A C 1
ATOM 1725 O O . GLN A 1 222 ? 5.562 10.202 15.920 1.00 95.44 222 GLN A O 1
ATOM 1730 N N . LEU A 1 223 ? 3.898 8.688 15.814 1.00 94.62 223 LEU A N 1
ATOM 1731 C CA . LEU A 1 223 ? 3.228 9.294 14.656 1.00 94.62 223 LEU A CA 1
ATOM 1732 C C . LEU A 1 223 ? 2.702 10.703 14.968 1.00 94.62 223 LEU A C 1
ATOM 1734 O O . LEU A 1 223 ? 2.865 11.611 14.153 1.00 94.62 223 LEU A O 1
ATOM 1738 N N . ASP A 1 224 ? 2.116 10.906 16.151 1.00 93.75 224 ASP A N 1
ATOM 1739 C CA . ASP A 1 224 ? 1.629 12.221 16.589 1.00 93.75 224 ASP A CA 1
ATOM 1740 C C . ASP A 1 224 ? 2.783 13.232 16.715 1.00 93.75 224 ASP A C 1
ATOM 1742 O O . ASP A 1 224 ? 2.696 14.357 16.218 1.00 93.75 224 ASP A O 1
ATOM 1746 N N . LEU A 1 225 ? 3.901 12.824 17.326 1.00 92.94 225 LEU A N 1
ATOM 1747 C CA . LEU A 1 225 ? 5.104 13.656 17.424 1.00 92.94 225 LEU A CA 1
ATOM 1748 C C . LEU A 1 225 ? 5.689 13.984 16.050 1.00 92.94 225 LEU A C 1
ATOM 1750 O O . LEU A 1 225 ? 6.051 15.134 15.800 1.00 92.94 225 LEU A O 1
ATOM 1754 N N . TRP A 1 226 ? 5.736 13.002 15.152 1.00 91.00 226 TRP A N 1
ATOM 1755 C CA . TRP A 1 226 ? 6.198 13.198 13.784 1.00 91.00 226 TRP A CA 1
ATOM 1756 C C . TRP A 1 226 ? 5.360 14.246 13.038 1.00 91.00 226 TRP A C 1
ATOM 1758 O O . TRP A 1 226 ? 5.930 15.161 12.438 1.00 91.00 226 TRP A O 1
ATOM 1768 N N . LEU A 1 227 ? 4.026 14.194 13.140 1.00 89.88 227 LEU A N 1
ATOM 1769 C CA . LEU A 1 227 ? 3.155 15.206 12.535 1.00 89.88 227 LEU A CA 1
ATOM 1770 C C . LEU A 1 227 ? 3.390 16.604 13.131 1.00 89.88 227 LEU A C 1
ATOM 1772 O O . LEU A 1 227 ? 3.419 17.596 12.397 1.00 89.88 227 LEU A O 1
ATOM 1776 N N . ILE A 1 228 ? 3.562 16.702 14.454 1.00 88.25 228 ILE A N 1
ATOM 1777 C CA . ILE A 1 228 ? 3.835 17.977 15.136 1.00 88.25 228 ILE A CA 1
ATOM 1778 C C . ILE A 1 228 ? 5.151 18.579 14.641 1.00 88.25 228 ILE A C 1
ATOM 1780 O O . ILE A 1 228 ? 5.208 19.772 14.339 1.00 88.25 228 ILE A O 1
ATOM 1784 N N . GLU A 1 229 ? 6.209 17.775 14.565 1.00 85.50 229 GLU A N 1
ATOM 1785 C CA . GLU A 1 229 ? 7.510 18.212 14.062 1.00 85.50 229 GLU A CA 1
ATOM 1786 C C . GLU A 1 229 ? 7.427 18.668 12.607 1.00 85.50 229 GLU A C 1
ATOM 1788 O O . GLU A 1 229 ? 7.940 19.739 12.280 1.00 85.50 229 GLU A O 1
ATOM 1793 N N . PHE A 1 230 ? 6.727 17.914 11.754 1.00 81.19 230 PHE A N 1
ATOM 1794 C CA . PHE A 1 230 ? 6.500 18.300 10.364 1.00 81.19 230 PHE A CA 1
ATOM 1795 C C . PHE A 1 230 ? 5.755 19.636 10.251 1.00 81.19 230 PHE A C 1
ATOM 1797 O O . PHE A 1 230 ? 6.142 20.503 9.475 1.00 81.19 230 PHE A O 1
ATOM 1804 N N . THR A 1 231 ? 4.722 19.840 11.069 1.00 80.88 231 THR A N 1
ATOM 1805 C CA . THR A 1 231 ? 3.922 21.075 11.054 1.00 80.88 231 THR A CA 1
ATOM 1806 C C . THR A 1 231 ? 4.721 22.290 11.546 1.00 80.88 231 THR A C 1
ATOM 1808 O O . THR A 1 231 ? 4.464 23.414 11.118 1.00 80.88 231 THR A O 1
ATOM 1811 N N . LYS A 1 232 ? 5.699 22.079 12.440 1.00 79.38 232 LYS A N 1
ATOM 1812 C CA . LYS A 1 232 ? 6.584 23.130 12.974 1.00 79.38 232 LYS A CA 1
ATOM 1813 C C . LYS A 1 232 ? 7.750 23.479 12.047 1.00 79.38 232 LYS A C 1
ATOM 1815 O O . LYS A 1 232 ? 8.267 24.590 12.140 1.00 79.38 232 LYS A O 1
ATOM 1820 N N . ALA A 1 233 ? 8.173 22.561 11.181 1.00 70.81 233 ALA A N 1
ATOM 1821 C CA . ALA A 1 233 ? 9.210 22.800 10.182 1.00 70.81 233 ALA A CA 1
ATOM 1822 C C . ALA A 1 233 ? 8.648 23.700 9.064 1.00 70.81 233 ALA A C 1
ATOM 1824 O O . ALA A 1 233 ? 8.141 23.231 8.050 1.00 70.81 233 ALA A O 1
ATOM 1825 N N . ALA A 1 234 ? 8.665 25.014 9.291 1.00 52.44 234 ALA A N 1
ATOM 1826 C CA . ALA A 1 234 ? 7.927 25.989 8.494 1.00 52.44 234 ALA A CA 1
ATOM 1827 C C . ALA A 1 234 ? 8.450 26.229 7.059 1.00 52.44 234 ALA A C 1
ATOM 1829 O O . ALA A 1 234 ? 7.776 26.961 6.339 1.00 52.44 234 ALA A O 1
ATOM 1830 N N . ASP A 1 235 ? 9.574 25.637 6.624 1.00 51.88 235 ASP A N 1
ATOM 1831 C CA . ASP A 1 235 ? 10.324 26.201 5.481 1.00 51.88 235 ASP A CA 1
ATOM 1832 C C . ASP A 1 235 ? 10.984 25.226 4.480 1.00 51.88 235 ASP A C 1
ATOM 1834 O O . ASP A 1 235 ? 11.525 25.676 3.475 1.00 51.88 235 ASP A O 1
ATOM 1838 N N . ASP A 1 236 ? 10.913 23.902 4.653 1.00 50.72 236 ASP A N 1
ATOM 1839 C CA . ASP A 1 236 ? 11.544 22.986 3.682 1.00 50.72 236 ASP A CA 1
ATOM 1840 C C . ASP A 1 236 ? 10.527 22.520 2.630 1.00 50.72 236 ASP A C 1
ATOM 1842 O O . ASP A 1 236 ? 9.767 21.566 2.813 1.00 50.72 236 ASP A O 1
ATOM 1846 N N . GLY A 1 237 ? 10.483 23.261 1.520 1.00 54.09 237 GLY A N 1
ATOM 1847 C CA . GLY A 1 237 ? 9.663 22.956 0.352 1.00 54.09 237 GLY A CA 1
ATOM 1848 C C . GLY A 1 237 ? 9.925 21.575 -0.268 1.00 54.09 237 GLY A C 1
ATOM 1849 O O . GLY A 1 237 ? 10.976 20.975 -0.065 1.00 54.09 237 GLY A O 1
ATOM 1850 N N . GLN A 1 238 ? 8.943 21.137 -1.075 1.00 54.66 238 GLN A N 1
ATOM 1851 C CA . GLN A 1 238 ? 8.881 20.013 -2.042 1.00 54.66 238 GLN A CA 1
ATOM 1852 C C . GLN A 1 238 ? 7.769 18.991 -1.741 1.00 54.66 238 GLN A C 1
ATOM 1854 O O . GLN A 1 238 ? 7.080 18.582 -2.672 1.00 54.66 238 GLN A O 1
ATOM 1859 N N . ILE A 1 239 ? 7.529 18.607 -0.480 1.00 59.78 239 ILE A N 1
ATOM 1860 C CA . ILE A 1 239 ? 6.491 17.611 -0.146 1.00 59.78 239 ILE A CA 1
ATOM 1861 C C . ILE A 1 239 ? 5.164 18.310 0.183 1.00 59.78 239 ILE A C 1
ATOM 1863 O O . ILE A 1 239 ? 5.087 19.130 1.098 1.00 59.78 239 ILE A O 1
ATOM 1867 N N . ASP A 1 240 ? 4.101 17.970 -0.552 1.00 70.75 240 ASP A N 1
ATOM 1868 C CA . ASP A 1 240 ? 2.751 18.491 -0.314 1.00 70.75 240 ASP A CA 1
ATOM 1869 C C . ASP A 1 240 ? 2.265 18.088 1.091 1.00 70.75 240 ASP A C 1
ATOM 1871 O O . ASP A 1 240 ? 2.180 16.905 1.434 1.00 70.75 240 ASP A O 1
ATOM 1875 N N . ARG A 1 241 ? 1.939 19.089 1.921 1.00 77.81 241 ARG A N 1
ATOM 1876 C CA . ARG A 1 241 ? 1.430 18.906 3.292 1.00 77.81 241 ARG A CA 1
ATOM 1877 C C . ARG A 1 241 ? 0.205 17.996 3.332 1.00 77.81 241 ARG A C 1
ATOM 1879 O O . ARG A 1 241 ? 0.018 17.274 4.309 1.00 77.81 241 ARG A O 1
ATOM 1886 N N . THR A 1 242 ? -0.591 18.005 2.266 1.00 79.00 242 THR A N 1
ATOM 1887 C CA . THR A 1 242 ? -1.750 17.125 2.094 1.00 79.00 242 THR A CA 1
ATOM 1888 C C . THR A 1 242 ? -1.325 15.661 2.099 1.00 79.00 242 THR A C 1
ATOM 1890 O O . THR A 1 242 ? -1.953 14.851 2.772 1.00 79.00 242 THR A O 1
ATOM 1893 N N . ILE A 1 243 ? -0.216 15.324 1.432 1.00 79.81 243 ILE A N 1
ATOM 1894 C CA . ILE A 1 243 ? 0.327 13.962 1.388 1.00 79.81 243 ILE A CA 1
ATOM 1895 C C . ILE A 1 243 ? 0.742 13.523 2.786 1.00 79.81 243 ILE A C 1
ATOM 1897 O O . ILE A 1 243 ? 0.321 12.465 3.238 1.00 79.81 243 ILE A O 1
ATOM 1901 N N . VAL A 1 244 ? 1.540 14.329 3.489 1.00 82.88 244 VAL A N 1
ATOM 1902 C CA . VAL A 1 244 ? 2.028 13.967 4.830 1.00 82.88 244 VAL A CA 1
ATOM 1903 C C . VAL A 1 244 ? 0.870 13.793 5.806 1.00 82.88 244 VAL A C 1
ATOM 1905 O O . VAL A 1 244 ? 0.828 12.811 6.545 1.00 82.88 244 VAL A O 1
ATOM 1908 N N . PHE A 1 245 ? -0.110 14.698 5.764 1.00 86.06 245 PHE A N 1
ATOM 1909 C CA . PHE A 1 245 ? -1.310 14.589 6.584 1.00 86.06 245 PHE A CA 1
ATOM 1910 C C . PHE A 1 245 ? -2.126 13.333 6.253 1.00 86.06 245 PHE A C 1
ATOM 1912 O O . PHE A 1 245 ? -2.537 12.613 7.162 1.00 86.06 245 PHE A O 1
ATOM 1919 N N . ARG A 1 246 ? -2.314 13.025 4.964 1.00 87.69 246 ARG A N 1
ATOM 1920 C CA . ARG A 1 246 ? -2.986 11.800 4.516 1.00 87.69 246 ARG A CA 1
ATOM 1921 C C . ARG A 1 246 ? -2.281 10.559 5.057 1.00 87.69 246 ARG A C 1
ATOM 1923 O O . ARG A 1 246 ? -2.920 9.711 5.674 1.00 87.69 246 ARG A O 1
ATOM 1930 N N . GLN A 1 247 ? -0.962 10.491 4.875 1.00 87.94 247 GLN A N 1
ATOM 1931 C CA . GLN A 1 247 ? -0.141 9.376 5.333 1.00 87.94 247 GLN A CA 1
ATOM 1932 C C . GLN A 1 247 ? -0.215 9.219 6.854 1.00 87.94 247 GLN A C 1
ATOM 1934 O O . GLN A 1 247 ? -0.395 8.102 7.331 1.00 87.94 247 GLN A O 1
ATOM 1939 N N . TYR A 1 248 ? -0.177 10.316 7.616 1.00 92.06 248 TYR A N 1
ATOM 1940 C CA . TYR A 1 248 ? -0.392 10.292 9.063 1.00 92.06 248 TYR A CA 1
ATOM 1941 C C . TYR A 1 248 ? -1.752 9.691 9.442 1.00 92.06 248 TYR A C 1
ATOM 1943 O O . TYR A 1 248 ? -1.802 8.756 10.238 1.00 92.06 248 TYR A O 1
ATOM 1951 N N . VAL A 1 249 ? -2.850 10.206 8.878 1.00 93.38 249 VAL A N 1
ATOM 1952 C CA . VAL A 1 249 ? -4.210 9.786 9.258 1.00 93.38 249 VAL A CA 1
ATOM 1953 C C . VAL A 1 249 ? -4.420 8.296 8.987 1.00 93.38 249 VAL A C 1
ATOM 1955 O O . VAL A 1 249 ? -4.921 7.581 9.859 1.00 93.38 249 VAL A O 1
ATOM 1958 N N . LEU A 1 250 ? -4.007 7.823 7.808 1.00 94.12 250 LEU A N 1
ATOM 1959 C CA . LEU A 1 250 ? -4.179 6.427 7.411 1.00 94.12 250 LEU A CA 1
ATOM 1960 C C . LEU A 1 250 ? -3.321 5.490 8.268 1.00 94.12 250 LEU A C 1
ATOM 1962 O O . LEU A 1 250 ? -3.845 4.543 8.855 1.00 94.12 250 LEU A O 1
ATOM 1966 N N . HIS A 1 251 ? -2.029 5.789 8.427 1.00 94.75 251 HIS A N 1
ATOM 1967 C CA . HIS A 1 251 ? -1.128 4.960 9.230 1.00 94.75 251 HIS A CA 1
ATOM 1968 C C . HIS A 1 251 ? -1.501 4.955 10.712 1.00 94.75 251 HIS A C 1
ATOM 1970 O O . HIS A 1 251 ? -1.442 3.909 11.357 1.00 94.75 251 HIS A O 1
ATOM 1976 N N . ARG A 1 252 ? -1.957 6.086 11.260 1.00 95.50 252 ARG A N 1
ATOM 1977 C CA . ARG A 1 252 ? -2.435 6.143 12.645 1.00 95.50 252 ARG A CA 1
ATOM 1978 C C . ARG A 1 252 ? -3.639 5.233 12.860 1.00 95.50 252 ARG A C 1
ATOM 1980 O O . ARG A 1 252 ? -3.682 4.522 13.865 1.00 95.50 252 ARG A O 1
ATOM 1987 N N . LEU A 1 253 ? -4.590 5.217 11.921 1.00 96.19 253 LEU A N 1
ATOM 1988 C CA . LEU A 1 253 ? -5.715 4.288 11.992 1.00 96.19 253 LEU A CA 1
ATOM 1989 C C . LEU A 1 253 ? -5.240 2.834 11.916 1.00 96.19 253 LEU A C 1
ATOM 1991 O O . LEU A 1 253 ? -5.697 2.023 12.718 1.00 96.19 253 LEU A O 1
ATOM 1995 N N . VAL A 1 254 ? -4.314 2.508 11.009 1.00 94.94 254 VAL A N 1
ATOM 1996 C CA . VAL A 1 254 ? -3.746 1.153 10.907 1.00 94.94 254 VAL A CA 1
ATOM 1997 C C . VAL A 1 254 ? -3.187 0.712 12.254 1.00 94.94 254 VAL A C 1
ATOM 1999 O O . VAL A 1 254 ? -3.658 -0.286 12.794 1.00 94.94 254 VAL A O 1
ATOM 2002 N N . VAL A 1 255 ? -2.277 1.502 12.833 1.00 95.12 255 VAL A N 1
ATOM 2003 C CA . VAL A 1 255 ? -1.610 1.214 14.112 1.00 95.12 255 VAL A CA 1
ATOM 2004 C C . VAL A 1 255 ? -2.614 1.018 15.241 1.00 95.12 255 VAL A C 1
ATOM 2006 O O . VAL A 1 255 ? -2.593 -0.012 15.916 1.00 95.12 255 VAL A O 1
ATOM 2009 N N . LEU A 1 256 ? -3.527 1.973 15.433 1.00 93.62 256 LEU A N 1
ATOM 2010 C CA . LEU A 1 256 ? -4.531 1.869 16.490 1.00 93.62 256 LEU A CA 1
ATOM 2011 C C . LEU A 1 256 ? -5.482 0.702 16.264 1.00 93.62 256 LEU A C 1
ATOM 2013 O O . LEU A 1 256 ? -5.981 0.129 17.221 1.00 93.62 256 LEU A O 1
ATOM 2017 N N . SER A 1 257 ? -5.736 0.321 15.019 1.00 92.44 257 SER A N 1
ATOM 2018 C CA . SER A 1 257 ? -6.656 -0.768 14.740 1.00 92.44 257 SER A CA 1
ATOM 2019 C C . SER A 1 257 ? -6.037 -2.159 14.870 1.00 92.44 257 SER A C 1
ATOM 2021 O O . SER A 1 257 ? -6.799 -3.113 14.857 1.00 92.44 257 SER A O 1
ATOM 2023 N N . ILE A 1 258 ? -4.719 -2.317 15.079 1.00 91.12 258 ILE A N 1
ATOM 2024 C CA . ILE A 1 258 ? -4.070 -3.639 15.241 1.00 91.12 258 ILE A CA 1
ATOM 2025 C C . ILE A 1 258 ? -4.729 -4.462 16.357 1.00 91.12 258 ILE A C 1
ATOM 2027 O O . ILE A 1 258 ? -4.963 -5.660 16.202 1.00 91.12 258 ILE A O 1
ATOM 2031 N N . TYR A 1 259 ? -5.076 -3.831 17.482 1.00 86.69 259 TYR A N 1
ATOM 2032 C CA . TYR A 1 259 ? -5.718 -4.549 18.582 1.00 86.69 259 TYR A CA 1
ATOM 2033 C C . TYR A 1 259 ? -7.179 -4.921 18.283 1.00 86.69 259 TYR A C 1
ATOM 2035 O O . TYR A 1 259 ? -7.731 -5.789 18.958 1.00 86.69 259 TYR A O 1
ATOM 2043 N N . HIS A 1 260 ? -7.839 -4.263 17.323 1.00 86.75 260 HIS A N 1
ATOM 2044 C CA . HIS A 1 260 ? -9.278 -4.413 17.113 1.00 86.75 260 HIS A CA 1
ATOM 2045 C C . HIS A 1 260 ? -9.637 -5.797 16.537 1.00 86.75 260 HIS A C 1
ATOM 2047 O O . HIS A 1 260 ? -10.428 -6.495 17.178 1.00 86.75 260 HIS A O 1
ATOM 2053 N N . PRO A 1 261 ? -9.002 -6.289 15.450 1.00 84.62 261 PRO A N 1
ATOM 2054 C CA . PRO A 1 261 ? -9.103 -7.689 15.050 1.00 84.62 261 PRO A CA 1
ATOM 2055 C C . PRO A 1 261 ? -8.653 -8.645 16.151 1.00 84.62 261 PRO A C 1
ATOM 2057 O O . PRO A 1 261 ? -9.316 -9.651 16.397 1.00 84.62 261 PRO A O 1
ATOM 2060 N N . ALA A 1 262 ? -7.570 -8.311 16.863 1.00 82.25 262 ALA A N 1
ATOM 2061 C CA . ALA A 1 262 ? -7.009 -9.154 17.921 1.00 82.25 262 ALA A CA 1
ATOM 2062 C C . ALA A 1 262 ? -7.966 -9.379 19.102 1.00 82.25 262 ALA A C 1
ATOM 2064 O O . ALA A 1 262 ? -7.842 -10.373 19.815 1.00 82.25 262 ALA A O 1
ATOM 2065 N N . ARG A 1 263 ? -8.944 -8.486 19.286 1.00 81.75 263 ARG A N 1
ATOM 2066 C CA . ARG A 1 263 ? -10.004 -8.581 20.297 1.00 81.75 263 ARG A CA 1
ATOM 2067 C C . ARG A 1 263 ? -11.368 -8.976 19.717 1.00 81.75 263 ARG A C 1
ATOM 2069 O O . ARG A 1 263 ? -12.378 -8.811 20.391 1.00 81.75 263 ARG A O 1
ATOM 2076 N N . GLY A 1 264 ? -11.410 -9.506 18.493 1.00 76.94 264 GLY A N 1
ATOM 2077 C CA . GLY A 1 264 ? -12.629 -10.064 17.899 1.00 76.94 264 GLY A CA 1
ATOM 2078 C C . GLY A 1 264 ? -13.490 -9.080 17.104 1.00 76.94 264 GLY A C 1
ATOM 2079 O O . GLY A 1 264 ? -14.641 -9.394 16.823 1.00 76.94 264 GLY A O 1
ATOM 2080 N N . CYS A 1 265 ? -12.948 -7.924 16.701 1.00 82.56 265 CYS A N 1
ATOM 2081 C CA . CYS A 1 265 ? -13.654 -6.905 15.905 1.00 82.56 265 CYS A CA 1
ATOM 2082 C C . CYS A 1 265 ? -14.924 -6.346 16.567 1.00 82.56 265 CYS A C 1
ATOM 2084 O O . CYS A 1 265 ? -15.871 -5.976 15.873 1.00 82.56 265 CYS A O 1
ATOM 2086 N N . ASP A 1 266 ? -14.941 -6.279 17.897 1.00 81.69 266 ASP A N 1
ATOM 2087 C CA . ASP A 1 266 ? -16.042 -5.710 18.670 1.00 81.69 266 ASP A CA 1
ATOM 2088 C C . ASP A 1 266 ? -15.534 -4.526 19.502 1.00 81.69 266 ASP A C 1
ATOM 2090 O O . ASP A 1 266 ? -14.703 -4.680 20.401 1.00 81.69 266 ASP A O 1
ATOM 2094 N N . LEU A 1 267 ? -16.014 -3.323 19.172 1.00 81.56 267 LEU A N 1
ATOM 2095 C CA . LEU A 1 267 ? -15.684 -2.093 19.897 1.00 81.56 267 LEU A CA 1
ATOM 2096 C C . LEU A 1 267 ? -16.242 -2.059 21.324 1.00 81.56 267 LEU A C 1
ATOM 2098 O O . LEU A 1 267 ? -15.765 -1.254 22.123 1.00 81.56 267 LEU A O 1
ATOM 2102 N N . TYR A 1 268 ? -17.242 -2.884 21.634 1.00 78.88 268 TYR A N 1
ATOM 2103 C CA . TYR A 1 268 ? -17.958 -2.897 22.910 1.00 78.88 268 TYR A CA 1
ATOM 2104 C C . TYR A 1 268 ? -17.675 -4.148 23.741 1.00 78.88 268 TYR A C 1
ATOM 2106 O O . TYR A 1 268 ? -18.299 -4.347 24.784 1.00 78.88 268 TYR A O 1
ATOM 2114 N N . ALA A 1 269 ? -16.718 -4.978 23.319 1.00 76.38 269 ALA A N 1
ATOM 2115 C CA . ALA A 1 269 ? -16.288 -6.120 24.107 1.00 76.38 269 ALA A CA 1
ATOM 2116 C C . ALA A 1 269 ? -15.788 -5.662 25.490 1.00 76.38 269 ALA A C 1
ATOM 2118 O O . ALA A 1 269 ? -15.022 -4.703 25.603 1.00 76.38 269 ALA A O 1
ATOM 2119 N N . ASN A 1 270 ? -16.157 -6.404 26.542 1.00 64.25 270 ASN A N 1
ATOM 2120 C CA . ASN A 1 270 ? -15.907 -6.067 27.958 1.00 64.25 270 ASN A CA 1
ATOM 2121 C C . ASN A 1 270 ? -14.433 -5.788 28.325 1.00 64.25 270 ASN A C 1
ATOM 2123 O O . ASN A 1 270 ? -14.152 -5.250 29.393 1.00 64.25 270 ASN A O 1
ATOM 2127 N N . ASN A 1 271 ? -13.490 -6.156 27.456 1.00 70.81 271 ASN A N 1
ATOM 2128 C CA . ASN A 1 271 ? -12.052 -6.036 27.681 1.00 70.81 271 ASN A CA 1
ATOM 2129 C C . ASN A 1 271 ? -11.42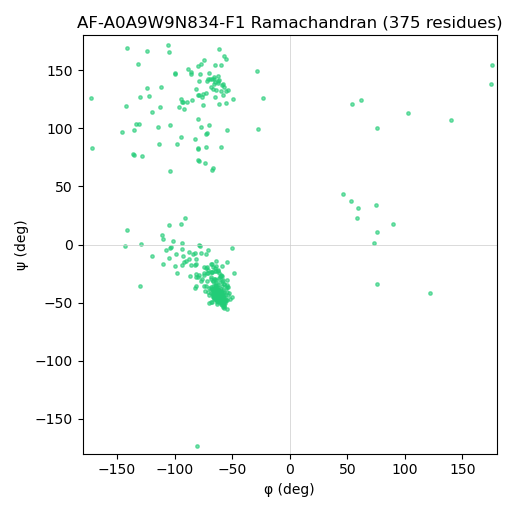1 -4.825 26.971 1.00 70.81 271 ASN A C 1
ATOM 2131 O O . ASN A 1 271 ? -10.199 -4.675 27.020 1.00 70.81 271 ASN A O 1
ATOM 2135 N N . VAL A 1 272 ? -12.209 -3.989 26.284 1.00 78.19 272 VAL A N 1
ATOM 2136 C CA . VAL A 1 272 ? -11.714 -2.783 25.606 1.00 78.19 272 VAL A CA 1
ATOM 2137 C C . VAL A 1 272 ? -11.816 -1.583 26.556 1.00 78.19 272 VAL A C 1
ATOM 2139 O O . VAL A 1 272 ? -12.917 -1.195 26.944 1.00 78.19 272 VAL A O 1
ATOM 2142 N N . PRO A 1 273 ? -10.691 -0.954 26.941 1.00 83.50 273 PRO A N 1
ATOM 2143 C CA . PRO A 1 273 ? -10.716 0.261 27.742 1.00 83.50 273 PRO A CA 1
ATOM 2144 C C . PRO A 1 273 ? -11.415 1.418 26.998 1.00 83.50 273 PRO A C 1
ATOM 2146 O O . PRO A 1 273 ? -11.114 1.639 25.821 1.00 83.50 273 PRO A O 1
ATOM 2149 N N . PRO A 1 274 ? -12.246 2.239 27.672 1.00 84.06 274 PRO A N 1
ATOM 2150 C CA . PRO A 1 274 ? -12.981 3.334 27.026 1.00 84.06 274 PRO A CA 1
ATOM 2151 C C . PRO A 1 274 ? -12.096 4.351 26.294 1.00 84.06 274 PRO A C 1
ATOM 2153 O O . PRO A 1 274 ? -12.481 4.890 25.261 1.00 84.06 274 PRO A O 1
ATOM 2156 N N . HIS A 1 275 ? -10.889 4.607 26.808 1.00 84.88 275 HIS A N 1
ATOM 2157 C CA . HIS A 1 275 ? -9.941 5.515 26.162 1.00 84.88 275 HIS A CA 1
ATOM 2158 C C . HIS A 1 275 ? -9.396 4.947 24.840 1.00 84.88 275 HIS A C 1
ATOM 2160 O O . HIS A 1 275 ? -9.264 5.692 23.876 1.00 84.88 275 HIS A O 1
ATOM 2166 N N . GLU A 1 276 ? -9.125 3.637 24.762 1.00 84.75 276 GLU A N 1
ATOM 2167 C CA . GLU A 1 276 ? -8.666 2.989 23.523 1.00 84.75 276 GLU A CA 1
ATOM 2168 C C . GLU A 1 276 ? -9.784 3.019 22.475 1.00 84.75 276 GLU A C 1
ATOM 2170 O O . GLU A 1 276 ? -9.539 3.374 21.320 1.00 84.75 276 GLU A O 1
ATOM 2175 N N . GLN A 1 277 ? -11.020 2.736 22.902 1.00 86.75 277 GLN A N 1
ATOM 2176 C CA . GLN A 1 277 ? -12.216 2.834 22.064 1.00 86.75 277 GLN A CA 1
ATOM 2177 C C . GLN A 1 277 ? -12.402 4.251 21.501 1.00 86.75 277 GLN A C 1
ATOM 2179 O O . GLN A 1 277 ? -12.643 4.417 20.303 1.00 86.75 277 GLN A O 1
ATOM 2184 N N . PHE A 1 278 ? -12.277 5.271 22.353 1.00 87.38 278 PHE A N 1
ATOM 2185 C CA . PHE A 1 278 ? -12.391 6.671 21.953 1.00 87.38 278 PHE A CA 1
ATOM 2186 C C . PHE A 1 278 ? -11.328 7.056 20.918 1.00 87.38 278 PHE A C 1
ATOM 2188 O O . PHE A 1 278 ? -11.669 7.600 19.868 1.00 87.38 278 PHE A O 1
ATOM 2195 N N . GLU A 1 279 ? -10.061 6.724 21.172 1.00 90.56 279 GLU A N 1
ATOM 2196 C CA . GLU A 1 279 ? -8.945 7.024 20.268 1.00 90.56 279 GLU A CA 1
ATOM 2197 C C . GLU A 1 279 ? -9.108 6.365 18.892 1.00 90.56 279 GLU A C 1
ATOM 2199 O O . GLU A 1 279 ? -8.872 6.998 17.858 1.00 90.56 279 GLU A O 1
ATOM 2204 N N . LEU A 1 280 ? -9.558 5.107 18.858 1.00 92.19 280 LEU A N 1
ATOM 2205 C CA . LEU A 1 280 ? -9.805 4.390 17.609 1.00 92.19 280 LEU A CA 1
ATOM 2206 C C . LEU A 1 280 ? -10.970 4.998 16.824 1.00 92.19 280 LEU A C 1
ATOM 2208 O O . LEU A 1 280 ? -10.841 5.230 15.620 1.00 92.19 280 LEU A O 1
ATOM 2212 N N . LEU A 1 281 ? -12.082 5.319 17.494 1.00 91.06 281 LEU A N 1
ATOM 2213 C CA . LEU A 1 281 ? -13.220 5.996 16.868 1.00 91.06 281 LEU A CA 1
ATOM 2214 C C . LEU A 1 281 ? -12.841 7.381 16.337 1.00 91.06 281 LEU A C 1
ATOM 2216 O O . LEU A 1 281 ? -13.263 7.753 15.240 1.00 91.06 281 LEU A O 1
ATOM 2220 N N . LEU A 1 282 ? -12.030 8.136 17.080 1.00 91.75 282 LEU A N 1
ATOM 2221 C CA . LEU A 1 282 ? -11.528 9.437 16.653 1.00 91.75 282 LEU A CA 1
ATOM 2222 C C . LEU A 1 282 ? -10.675 9.307 15.383 1.00 91.75 282 LEU A C 1
ATOM 2224 O O . LEU A 1 282 ? -10.911 10.026 14.408 1.00 91.75 282 LEU A O 1
ATOM 2228 N N . SER A 1 283 ? -9.747 8.345 15.355 1.00 94.38 283 SER A N 1
ATOM 2229 C CA . SER A 1 283 ? -8.892 8.077 14.190 1.00 94.38 283 SER A CA 1
ATOM 2230 C C . SER A 1 283 ? -9.697 7.613 12.970 1.00 94.38 283 SER A C 1
ATOM 2232 O O . SER A 1 283 ? -9.446 8.050 11.843 1.00 94.38 283 SER A O 1
ATOM 2234 N N . ALA A 1 284 ? -10.712 6.771 13.181 1.00 94.75 284 ALA A N 1
ATOM 2235 C CA . ALA A 1 284 ? -11.591 6.299 12.116 1.00 94.75 284 ALA A CA 1
ATOM 2236 C C . ALA A 1 284 ? -12.428 7.447 11.524 1.00 94.75 284 ALA A C 1
ATOM 2238 O O . ALA A 1 284 ? -12.494 7.613 10.306 1.00 94.75 284 ALA A O 1
ATOM 2239 N N . ARG A 1 285 ? -12.994 8.322 12.365 1.00 92.56 285 ARG A N 1
ATOM 2240 C CA . ARG A 1 285 ? -13.721 9.520 11.905 1.00 92.56 285 ARG A CA 1
ATOM 2241 C C . ARG A 1 285 ? -12.823 10.479 11.132 1.00 92.56 285 ARG A C 1
ATOM 2243 O O . ARG A 1 285 ? -13.256 11.010 10.111 1.00 92.56 285 ARG A O 1
ATOM 2250 N N . ALA A 1 286 ? -11.593 10.699 11.598 1.00 92.06 286 ALA A N 1
ATOM 2251 C CA . ALA A 1 286 ? -10.616 11.518 10.885 1.00 92.06 286 ALA A CA 1
ATOM 2252 C C . ALA A 1 286 ? -10.324 10.950 9.487 1.00 92.06 286 ALA A C 1
ATOM 2254 O O . ALA A 1 286 ? -10.293 11.705 8.519 1.00 92.06 286 ALA A O 1
ATOM 2255 N N . THR A 1 287 ? -10.223 9.624 9.366 1.00 94.25 287 THR A N 1
ATOM 2256 C CA . THR A 1 287 ? -10.017 8.929 8.085 1.00 94.25 287 THR A CA 1
ATOM 2257 C C . THR A 1 287 ? -11.197 9.107 7.125 1.00 94.25 287 THR A C 1
ATOM 2259 O O . THR A 1 287 ? -11.001 9.405 5.949 1.00 94.25 287 THR A O 1
ATOM 2262 N N . ILE A 1 288 ? -12.438 9.017 7.615 1.00 92.62 288 ILE A N 1
ATOM 2263 C CA . ILE A 1 288 ? -13.622 9.290 6.783 1.00 92.62 288 ILE A CA 1
ATOM 2264 C C . ILE A 1 288 ? -13.673 10.760 6.351 1.00 92.62 288 ILE A C 1
ATOM 2266 O O . ILE A 1 288 ? -13.931 11.054 5.184 1.00 92.62 288 ILE A O 1
ATOM 2270 N N . LYS A 1 289 ? -13.375 11.698 7.260 1.00 90.25 289 LYS A N 1
ATOM 2271 C CA . LYS A 1 289 ? -13.300 13.131 6.929 1.00 90.25 289 LYS A CA 1
ATOM 2272 C C . LYS A 1 289 ? -12.209 13.422 5.898 1.00 90.25 289 LYS A C 1
ATOM 2274 O O . LYS A 1 289 ? -12.435 14.245 5.015 1.00 90.25 289 LYS A O 1
ATOM 2279 N N . LEU A 1 290 ? -11.059 12.757 5.987 1.00 88.62 290 LEU A N 1
ATOM 2280 C CA . LEU A 1 290 ? -10.002 12.839 4.982 1.00 88.62 290 LEU A CA 1
ATOM 2281 C C . LEU A 1 290 ? -10.537 12.398 3.616 1.00 88.62 290 LEU A C 1
ATOM 2283 O O . LEU A 1 290 ? -10.461 13.176 2.674 1.00 88.62 290 LEU A O 1
ATOM 2287 N N . HIS A 1 291 ? -11.161 11.220 3.522 1.00 87.00 291 HIS A N 1
ATOM 2288 C CA . HIS A 1 291 ? -11.682 10.704 2.252 1.00 87.00 291 HIS A CA 1
ATOM 2289 C C . HIS A 1 291 ? -12.693 11.636 1.571 1.00 87.00 291 HIS A C 1
ATOM 2291 O O . HIS A 1 291 ? -12.651 11.819 0.357 1.00 87.00 291 HIS A O 1
ATOM 2297 N N . LEU A 1 292 ? -13.572 12.273 2.346 1.00 86.00 292 LEU A N 1
ATOM 2298 C CA . LEU A 1 292 ? -14.558 13.215 1.806 1.00 86.00 292 LEU A CA 1
ATOM 2299 C C . LEU A 1 292 ? -13.925 14.482 1.211 1.00 86.00 292 LEU A C 1
ATOM 2301 O O . LEU A 1 292 ? -14.494 15.079 0.297 1.00 86.00 292 LEU A O 1
ATOM 2305 N N . ASN A 1 293 ? -12.770 14.898 1.731 1.00 83.81 293 ASN A N 1
ATOM 2306 C CA . ASN A 1 293 ? -12.096 16.132 1.328 1.00 83.81 293 ASN A CA 1
ATOM 2307 C C . ASN A 1 293 ? -10.948 15.895 0.342 1.00 83.81 293 ASN A C 1
ATOM 2309 O O . ASN A 1 293 ? -10.536 16.820 -0.358 1.00 83.81 293 ASN A O 1
ATOM 2313 N N . ASP A 1 294 ? -10.447 14.667 0.265 1.00 81.19 294 ASP A N 1
ATOM 2314 C CA . ASP A 1 294 ? -9.242 14.324 -0.465 1.00 81.19 294 ASP A CA 1
ATOM 2315 C C . ASP A 1 294 ? -9.542 13.401 -1.655 1.00 81.19 294 ASP A C 1
ATOM 2317 O O . ASP A 1 294 ? -9.697 12.187 -1.537 1.00 81.19 294 ASP A O 1
ATOM 2321 N N . LYS A 1 295 ? -9.585 13.988 -2.855 1.00 74.44 295 LYS A N 1
ATOM 2322 C CA . LYS A 1 295 ? -9.811 13.254 -4.115 1.00 74.44 295 LYS A CA 1
ATOM 2323 C C . LYS A 1 295 ? -8.569 12.522 -4.621 1.00 74.44 295 LYS A C 1
ATOM 2325 O O . LYS A 1 295 ? -8.603 11.898 -5.676 1.00 74.44 295 LYS A O 1
ATOM 2330 N N . THR A 1 296 ? -7.460 12.656 -3.908 1.00 75.50 296 THR A N 1
ATOM 2331 C CA . THR A 1 296 ? -6.153 12.140 -4.282 1.00 75.50 296 THR A CA 1
ATOM 2332 C C . THR A 1 296 ? -5.914 10.762 -3.639 1.00 75.50 296 THR A C 1
ATOM 2334 O O . THR A 1 296 ? -4.793 10.301 -3.569 1.00 75.50 296 THR A O 1
ATOM 2337 N N . ILE A 1 297 ? -6.937 10.054 -3.169 1.00 68.19 297 ILE A N 1
ATOM 2338 C CA . ILE A 1 297 ? -6.789 8.675 -2.675 1.00 68.19 297 ILE A CA 1
ATOM 2339 C C . ILE A 1 297 ? -6.641 7.712 -3.860 1.00 68.19 297 ILE A C 1
ATOM 2341 O O . ILE A 1 297 ? -7.527 7.655 -4.718 1.00 68.19 297 ILE A O 1
ATOM 2345 N N . TRP A 1 298 ? -5.522 6.979 -3.927 1.00 74.62 298 TRP A N 1
ATOM 2346 C CA . TRP A 1 298 ? -5.143 6.225 -5.134 1.00 74.62 298 TRP A CA 1
ATOM 2347 C C . TRP A 1 298 ? -4.778 4.764 -4.896 1.00 74.62 298 TRP A C 1
ATOM 2349 O O . TRP A 1 298 ? -5.088 3.968 -5.788 1.00 74.62 298 TRP A O 1
ATOM 2359 N N . SER A 1 299 ? -4.141 4.394 -3.780 1.00 87.25 299 SER A N 1
ATOM 2360 C CA . SER A 1 299 ? -3.737 2.997 -3.573 1.00 87.25 299 SER A CA 1
ATOM 2361 C C . SER A 1 299 ? -4.925 2.149 -3.113 1.00 87.25 299 SER A C 1
ATOM 2363 O O . SER A 1 299 ? -5.906 2.645 -2.551 1.00 87.25 299 SER A O 1
ATOM 2365 N N . ASN A 1 300 ? -4.881 0.849 -3.395 1.00 89.56 300 ASN A N 1
ATOM 2366 C CA . ASN A 1 300 ? -5.868 -0.086 -2.878 1.00 89.56 300 ASN A CA 1
ATOM 2367 C C . ASN A 1 300 ? -5.733 -0.212 -1.359 1.00 89.56 300 ASN A C 1
ATOM 2369 O O . ASN A 1 300 ? -6.744 -0.333 -0.674 1.00 89.56 300 ASN A O 1
ATOM 2373 N N . TRP A 1 301 ? -4.515 -0.072 -0.828 1.00 92.06 301 TRP A N 1
ATOM 2374 C CA . TRP A 1 301 ? -4.278 0.044 0.605 1.00 92.06 301 TRP A CA 1
ATOM 2375 C C . TRP A 1 301 ? -5.068 1.202 1.228 1.00 92.06 301 TRP A C 1
ATOM 2377 O O . TRP A 1 301 ? -5.830 0.963 2.166 1.00 92.06 301 TRP A O 1
ATOM 2387 N N . ASP A 1 302 ? -4.997 2.416 0.659 1.00 90.62 302 ASP A N 1
ATOM 2388 C CA . ASP A 1 302 ? -5.776 3.567 1.141 1.00 90.62 302 ASP A CA 1
ATOM 2389 C C . ASP A 1 302 ? -7.271 3.207 1.243 1.00 90.62 302 ASP A C 1
ATOM 2391 O O . ASP A 1 302 ? -7.928 3.464 2.255 1.00 90.62 302 ASP A O 1
ATOM 2395 N N . LEU A 1 303 ? -7.814 2.572 0.195 1.00 89.31 303 LEU A N 1
ATOM 2396 C CA . LEU A 1 303 ? -9.220 2.167 0.121 1.00 89.31 303 LEU A CA 1
ATOM 2397 C C . LEU A 1 303 ? -9.582 1.108 1.167 1.00 89.31 303 LEU A C 1
ATOM 2399 O O . LEU A 1 303 ? -10.669 1.180 1.748 1.00 89.31 303 LEU A O 1
ATOM 2403 N N . VAL A 1 304 ? -8.692 0.150 1.439 1.00 90.50 304 VAL A N 1
ATOM 2404 C CA . VAL A 1 304 ? -8.878 -0.845 2.505 1.00 90.50 304 VAL A CA 1
ATOM 2405 C C . VAL A 1 304 ? -8.952 -0.152 3.863 1.00 90.50 304 VAL A C 1
ATOM 2407 O O . VAL A 1 304 ? -9.887 -0.409 4.624 1.00 90.50 304 VAL A O 1
ATOM 2410 N N . ILE A 1 305 ? -8.038 0.777 4.149 1.00 93.25 305 ILE A N 1
ATOM 2411 C CA . ILE A 1 305 ? -8.007 1.502 5.426 1.00 93.25 305 ILE A CA 1
ATOM 2412 C C . ILE A 1 305 ? -9.231 2.415 5.592 1.00 93.25 305 ILE A C 1
ATOM 2414 O O . ILE A 1 305 ? -9.820 2.467 6.672 1.00 93.25 305 ILE A O 1
ATOM 2418 N N . ILE A 1 306 ? -9.691 3.074 4.527 1.00 92.31 306 ILE A N 1
ATOM 2419 C CA . ILE A 1 306 ? -10.919 3.889 4.548 1.00 92.31 306 ILE A CA 1
ATOM 2420 C C . ILE A 1 306 ? -12.164 3.024 4.760 1.00 92.31 306 ILE A C 1
ATOM 2422 O O . ILE A 1 306 ? -13.044 3.382 5.545 1.00 92.31 306 ILE A O 1
ATOM 2426 N N . THR A 1 307 ? -12.239 1.874 4.092 1.00 91.38 307 THR A N 1
ATOM 2427 C CA . THR A 1 307 ? -13.343 0.920 4.274 1.00 91.38 307 THR A CA 1
ATOM 2428 C C . THR A 1 307 ? -13.373 0.413 5.713 1.00 91.38 307 THR A C 1
ATOM 2430 O O . THR A 1 307 ? -14.429 0.365 6.347 1.00 91.38 307 THR A O 1
ATOM 2433 N N . TRP A 1 308 ? -12.202 0.106 6.267 1.00 93.00 308 TRP A N 1
ATOM 2434 C CA . TRP A 1 308 ? -12.052 -0.299 7.656 1.00 93.00 308 TRP A CA 1
ATOM 2435 C C . TRP A 1 308 ? -12.486 0.796 8.637 1.00 93.00 308 TRP A C 1
ATOM 2437 O O . TRP A 1 308 ? -13.241 0.528 9.574 1.00 93.00 308 TRP A O 1
ATOM 2447 N N . ALA A 1 309 ? -12.113 2.051 8.372 1.00 94.38 309 ALA A N 1
ATOM 2448 C CA . ALA A 1 309 ? -12.584 3.203 9.134 1.00 94.38 309 ALA A CA 1
ATOM 2449 C C . ALA A 1 309 ? -14.116 3.289 9.152 1.00 94.38 309 ALA A C 1
ATOM 2451 O O . ALA A 1 309 ? -14.716 3.525 10.202 1.00 94.38 309 ALA A O 1
ATOM 2452 N N . ALA A 1 310 ? -14.760 3.072 8.002 1.00 92.69 310 ALA A N 1
ATOM 2453 C CA . ALA A 1 310 ? -16.212 3.132 7.890 1.00 92.69 310 ALA A CA 1
ATOM 2454 C C . ALA A 1 310 ? -16.886 2.050 8.740 1.00 92.69 310 ALA A C 1
ATOM 2456 O O . ALA A 1 310 ? -17.868 2.338 9.423 1.00 92.69 310 ALA A O 1
ATOM 2457 N N . MET A 1 311 ? -16.335 0.833 8.755 1.00 90.81 311 MET A N 1
ATOM 2458 C CA . MET A 1 311 ? -16.832 -0.253 9.603 1.00 90.81 311 MET A CA 1
ATOM 2459 C C . MET A 1 311 ? -16.730 0.082 11.094 1.00 90.81 311 MET A C 1
ATOM 2461 O O . MET A 1 311 ? -17.704 -0.092 11.823 1.00 90.81 311 MET A O 1
ATOM 2465 N N . ILE A 1 312 ? -15.591 0.623 11.535 1.00 91.62 312 ILE A N 1
ATOM 2466 C CA . ILE A 1 312 ? -15.384 1.056 12.925 1.00 91.62 312 ILE A CA 1
ATOM 2467 C C . ILE A 1 312 ? -16.384 2.163 13.302 1.00 91.62 312 ILE A C 1
ATOM 2469 O O . ILE A 1 312 ? -17.001 2.115 14.365 1.00 91.62 312 ILE A O 1
ATOM 2473 N N . VAL A 1 313 ? -16.592 3.158 12.432 1.00 91.31 313 VAL A N 1
ATOM 2474 C CA . VAL A 1 313 ? -17.556 4.244 12.686 1.00 91.31 313 VAL A CA 1
ATOM 2475 C C . VAL A 1 313 ? -18.994 3.724 12.745 1.00 91.31 313 VAL A C 1
ATOM 2477 O O . VAL A 1 313 ? -19.759 4.178 13.596 1.00 91.31 313 VAL A O 1
ATOM 2480 N N . LEU A 1 314 ? -19.361 2.777 11.875 1.00 89.00 314 LEU A N 1
ATOM 2481 C CA . LEU A 1 314 ? -20.678 2.138 11.882 1.00 89.00 314 LEU A CA 1
ATOM 2482 C C . LEU A 1 314 ? -20.938 1.394 13.192 1.00 89.00 314 LEU A C 1
ATOM 2484 O O . LEU A 1 314 ? -21.964 1.641 13.819 1.00 89.00 314 LEU A O 1
ATOM 2488 N N . GLN A 1 315 ? -19.984 0.587 13.662 1.00 87.50 315 GLN A N 1
ATOM 2489 C CA . GLN A 1 315 ? -20.083 -0.036 14.984 1.00 87.50 315 GLN A CA 1
ATOM 2490 C C . GLN A 1 315 ? -20.223 1.027 16.085 1.00 87.50 315 GLN A C 1
ATOM 2492 O O . GLN A 1 315 ? -21.110 0.937 16.927 1.00 87.50 315 GLN A O 1
ATOM 2497 N N . GLY A 1 316 ? -19.422 2.098 16.025 1.00 85.62 316 GLY A N 1
ATOM 2498 C CA . GLY A 1 316 ? -19.507 3.241 16.940 1.00 85.62 316 GLY A CA 1
ATOM 2499 C C . GLY A 1 316 ? -20.898 3.890 17.031 1.00 85.62 316 GLY A C 1
ATOM 2500 O O . GLY A 1 316 ? -21.308 4.366 18.093 1.00 85.62 316 GLY A O 1
ATOM 2501 N N . LEU A 1 317 ? -21.618 3.942 15.906 1.00 84.25 317 LEU A N 1
ATOM 2502 C CA . LEU A 1 317 ? -22.990 4.446 15.825 1.00 84.25 317 LEU A CA 1
ATOM 2503 C C . LEU A 1 317 ? -23.992 3.464 16.442 1.00 84.25 317 LEU A C 1
ATOM 2505 O O . LEU A 1 317 ? -24.918 3.908 17.121 1.00 84.25 317 LEU A O 1
ATOM 2509 N N . GLU A 1 318 ? -23.804 2.162 16.226 1.00 83.00 318 GLU A N 1
ATOM 2510 C CA . GLU A 1 318 ? -24.672 1.106 16.759 1.00 83.00 318 GLU A CA 1
ATOM 2511 C C . GLU A 1 318 ? -24.675 1.074 18.290 1.00 83.00 318 GLU A C 1
ATOM 2513 O O . GLU A 1 318 ? -25.745 0.986 18.890 1.00 83.00 318 GLU A O 1
ATOM 2518 N N . GLY A 1 319 ? -23.522 1.242 18.944 1.00 76.50 319 GLY A N 1
ATOM 2519 C CA . GLY A 1 319 ? -23.464 1.322 20.409 1.00 76.50 319 GLY A CA 1
ATOM 2520 C C . GLY A 1 319 ? -23.587 2.738 20.978 1.00 76.50 319 GLY A C 1
ATOM 2521 O O . GLY A 1 319 ? -23.125 2.993 22.087 1.00 76.50 319 GLY A O 1
ATOM 2522 N N . GLY A 1 320 ? -24.185 3.678 20.237 1.00 72.75 320 GLY A N 1
ATOM 2523 C CA . GLY A 1 320 ? -24.620 4.974 20.776 1.00 72.75 320 GLY A CA 1
ATOM 2524 C C . GLY A 1 320 ? -23.517 6.006 21.042 1.00 72.75 320 GLY A C 1
ATOM 2525 O O . GLY A 1 320 ? -23.797 7.044 21.634 1.00 72.75 320 GLY A O 1
ATOM 2526 N N . VAL A 1 321 ? -22.284 5.768 20.581 1.00 69.44 321 VAL A N 1
ATOM 2527 C CA . VAL A 1 321 ? -21.135 6.691 20.735 1.00 69.44 321 VAL A CA 1
ATOM 2528 C C . VAL A 1 321 ? -20.987 7.611 19.508 1.00 69.44 321 VAL A C 1
ATOM 2530 O O . VAL A 1 321 ? -20.075 8.435 19.417 1.00 69.44 321 VAL A O 1
ATOM 2533 N N . GLY A 1 322 ? -21.876 7.485 18.521 1.00 58.81 322 GLY A N 1
ATOM 2534 C CA . GLY A 1 322 ? -21.839 8.242 17.273 1.00 58.81 322 GLY A CA 1
ATOM 2535 C C . GLY A 1 322 ? -22.240 9.714 17.407 1.00 58.81 322 GLY A C 1
ATOM 2536 O O . GLY A 1 322 ? -23.309 10.031 17.921 1.00 58.81 322 GLY A O 1
ATOM 2537 N N . GLU A 1 323 ? -21.418 10.616 16.863 1.00 56.78 323 GLU A N 1
ATOM 2538 C CA . GLU A 1 323 ? -21.832 12.001 16.606 1.00 56.78 323 GLU A CA 1
ATOM 2539 C C . GLU A 1 323 ? -22.880 12.042 15.474 1.00 56.78 323 GLU A C 1
ATOM 2541 O O . GLU A 1 323 ? -22.747 11.297 14.495 1.00 56.78 323 GLU A O 1
ATOM 2546 N N . PRO A 1 324 ? -23.904 12.915 15.553 1.00 51.59 324 PRO A N 1
ATOM 2547 C CA . PRO A 1 324 ? -24.975 12.996 14.553 1.00 51.59 324 PRO A CA 1
ATOM 2548 C C . PRO A 1 324 ? -24.471 13.300 13.129 1.00 51.59 324 PRO A C 1
ATOM 2550 O O . PRO A 1 324 ? -25.079 12.836 12.162 1.00 51.59 324 PRO A O 1
ATOM 2553 N N . ASP A 1 325 ? -23.323 13.973 12.988 1.00 52.38 325 ASP A N 1
ATOM 2554 C CA . ASP A 1 325 ? -22.697 14.285 11.693 1.00 52.38 325 ASP A CA 1
ATOM 2555 C C . ASP A 1 325 ? -22.084 13.063 10.985 1.00 52.38 325 ASP A C 1
ATOM 2557 O O . ASP A 1 325 ? -21.923 13.066 9.762 1.00 52.38 325 ASP A O 1
ATOM 2561 N N . GLY A 1 326 ? -21.806 11.971 11.709 1.00 45.50 326 GLY A N 1
ATOM 2562 C CA . GLY A 1 326 ? -21.280 10.730 11.128 1.00 45.50 326 GLY A CA 1
ATOM 2563 C C . GLY A 1 326 ? -22.252 10.043 10.161 1.00 45.50 326 GLY A C 1
ATOM 2564 O O . GLY A 1 326 ? -21.826 9.276 9.303 1.00 45.50 326 GLY A O 1
ATOM 2565 N N . ARG A 1 327 ? -23.555 10.352 10.243 1.00 45.31 327 ARG A N 1
ATOM 2566 C CA . ARG A 1 327 ? -24.592 9.776 9.368 1.00 45.31 327 ARG A CA 1
ATOM 2567 C C . ARG A 1 327 ? -24.579 10.347 7.947 1.00 45.31 327 ARG A C 1
ATOM 2569 O O . ARG A 1 327 ? -25.030 9.673 7.028 1.00 45.31 327 ARG A O 1
ATOM 2576 N N . PHE A 1 328 ? -24.059 11.560 7.747 1.00 43.12 328 PHE A N 1
ATOM 2577 C CA . PHE A 1 328 ? -24.057 12.219 6.434 1.00 43.12 328 PHE A CA 1
ATOM 2578 C C . PHE A 1 328 ? -22.855 11.839 5.555 1.00 43.12 328 PHE A C 1
ATOM 2580 O O . PHE A 1 328 ? -22.917 12.018 4.339 1.00 43.12 328 PHE A O 1
ATOM 2587 N N . GLY A 1 329 ? -21.793 11.275 6.144 1.00 39.56 329 GLY A N 1
ATOM 2588 C CA . GLY A 1 329 ? -20.606 10.792 5.424 1.00 39.56 329 GLY A CA 1
ATOM 2589 C C . GLY A 1 329 ? -20.698 9.345 4.926 1.00 39.56 329 GLY A C 1
ATOM 2590 O O . GLY A 1 329 ? -19.883 8.935 4.108 1.00 39.56 329 GLY A O 1
ATOM 2591 N N . ILE A 1 330 ? -21.693 8.577 5.386 1.00 42.81 330 ILE A N 1
ATOM 2592 C CA . ILE A 1 330 ? -21.894 7.162 5.040 1.00 42.81 330 ILE A CA 1
ATOM 2593 C C . ILE A 1 330 ? -23.048 7.063 4.031 1.00 42.81 330 ILE A C 1
ATOM 2595 O O . ILE A 1 330 ? -24.108 6.505 4.307 1.00 42.81 330 ILE A O 1
ATOM 2599 N N . ARG A 1 331 ? -22.889 7.645 2.837 1.00 36.16 331 ARG A N 1
ATOM 2600 C CA . ARG A 1 331 ? -23.673 7.147 1.694 1.00 36.16 331 ARG A CA 1
ATOM 2601 C C . ARG A 1 331 ? -23.113 5.770 1.332 1.00 36.16 331 ARG A C 1
ATOM 2603 O O . ARG A 1 331 ? -21.902 5.586 1.434 1.00 36.16 331 ARG A O 1
ATOM 2610 N N . PRO A 1 332 ? -23.951 4.793 0.948 1.00 37.94 332 PRO A N 1
ATOM 2611 C CA . PRO A 1 332 ? -23.467 3.449 0.693 1.00 37.94 332 PRO A CA 1
ATOM 2612 C C . PRO A 1 332 ? -22.395 3.506 -0.398 1.00 37.94 332 PRO A C 1
ATOM 2614 O O . PRO A 1 332 ? -22.635 4.043 -1.480 1.00 37.94 332 PRO A O 1
ATOM 2617 N N . PHE A 1 333 ? -21.242 2.898 -0.112 1.00 39.25 333 PHE A N 1
ATOM 2618 C CA . PHE A 1 333 ? -20.126 2.617 -1.025 1.00 39.25 333 PHE A CA 1
ATOM 2619 C C . PHE A 1 333 ? -20.552 1.927 -2.348 1.00 39.25 333 PHE A C 1
ATOM 2621 O O . PHE A 1 333 ? -19.733 1.720 -3.236 1.00 39.25 333 PHE A O 1
ATOM 2628 N N . ALA A 1 334 ? -21.839 1.598 -2.508 1.00 33.78 334 ALA A N 1
ATOM 2629 C CA . ALA A 1 334 ? -22.458 0.937 -3.651 1.00 33.78 334 ALA A CA 1
ATOM 2630 C C . ALA A 1 334 ? -22.738 1.843 -4.875 1.00 33.78 334 ALA A C 1
ATOM 2632 O O . ALA A 1 334 ? -23.285 1.356 -5.859 1.00 33.78 334 ALA A O 1
ATOM 2633 N N . GLY A 1 335 ? -22.423 3.144 -4.833 1.00 28.48 335 GLY A N 1
ATOM 2634 C CA . GLY A 1 335 ? -22.914 4.101 -5.839 1.00 28.48 335 GLY A CA 1
ATOM 2635 C C . GLY A 1 335 ? -21.915 4.696 -6.839 1.00 28.48 335 GLY A C 1
ATOM 2636 O O . GLY A 1 335 ? -22.369 5.262 -7.829 1.00 28.48 335 GLY A O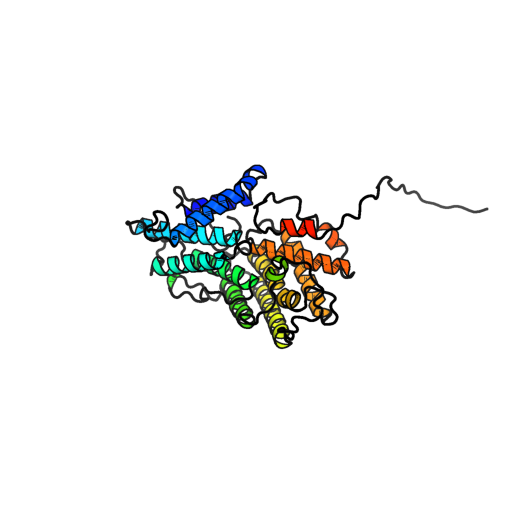 1
ATOM 2637 N N . THR A 1 336 ? -20.596 4.635 -6.615 1.00 29.41 336 THR A N 1
ATOM 2638 C CA . THR A 1 336 ? -19.661 5.507 -7.374 1.00 29.41 336 THR A CA 1
ATOM 2639 C C . THR A 1 336 ? -18.320 4.901 -7.802 1.00 29.41 336 THR A C 1
ATOM 2641 O O . THR A 1 336 ? -17.480 5.636 -8.309 1.00 29.41 336 THR A O 1
ATOM 2644 N N . TYR A 1 337 ? -18.129 3.580 -7.722 1.00 31.06 337 TYR A N 1
ATOM 2645 C CA . TYR A 1 337 ? -17.002 2.906 -8.385 1.00 31.06 337 TYR A CA 1
ATOM 2646 C C . TYR A 1 337 ? -17.491 1.651 -9.124 1.00 31.06 337 TYR A C 1
ATOM 2648 O O . TYR A 1 337 ? -17.782 0.636 -8.490 1.00 31.06 337 TYR A O 1
ATOM 2656 N N . PRO A 1 338 ? -17.623 1.693 -10.458 1.00 28.08 338 PRO A N 1
ATOM 2657 C CA . PRO A 1 338 ? -17.997 0.533 -11.249 1.00 28.08 338 PRO A CA 1
ATOM 2658 C C . PRO A 1 338 ? -16.761 -0.347 -11.454 1.00 28.08 338 PRO A C 1
ATOM 2660 O O . PRO A 1 338 ? -16.092 -0.253 -12.463 1.00 28.08 338 PRO A O 1
ATOM 2663 N N . CYS A 1 339 ? -16.416 -1.209 -10.502 1.00 32.75 339 CYS A N 1
ATOM 2664 C CA . CYS A 1 339 ? -15.444 -2.277 -10.751 1.00 32.75 339 CYS A CA 1
ATOM 2665 C C . CYS A 1 339 ? -15.976 -3.578 -10.159 1.00 32.75 339 CYS A C 1
ATOM 2667 O O . CYS A 1 339 ? -15.851 -3.842 -8.965 1.00 32.75 339 CYS A O 1
ATOM 2669 N N . ARG A 1 340 ? -16.578 -4.403 -11.025 1.00 29.45 340 ARG A N 1
ATOM 2670 C CA . ARG A 1 340 ? -16.827 -5.828 -10.779 1.00 29.45 340 ARG A CA 1
ATOM 2671 C C . ARG A 1 340 ? -15.726 -6.659 -11.459 1.00 29.45 340 ARG A C 1
ATOM 2673 O O . ARG A 1 340 ? -15.960 -7.149 -12.562 1.00 29.45 340 ARG A O 1
ATOM 2680 N N . PRO A 1 341 ? -14.573 -6.922 -10.823 1.00 29.53 341 PRO A N 1
ATOM 2681 C CA . PRO A 1 341 ? -13.835 -8.136 -11.118 1.00 29.53 341 PRO A CA 1
ATOM 2682 C C . PRO A 1 341 ? -14.554 -9.310 -10.451 1.00 29.53 341 PRO A C 1
ATOM 2684 O O . PRO A 1 341 ? -14.887 -9.274 -9.264 1.00 29.53 341 PRO A O 1
ATOM 2687 N N . ARG A 1 342 ? -14.825 -10.369 -11.220 1.00 30.11 342 ARG A N 1
ATOM 2688 C CA . ARG A 1 342 ? -15.249 -11.671 -10.685 1.00 30.11 342 ARG A CA 1
ATOM 2689 C C . ARG A 1 342 ? -14.040 -12.360 -10.035 1.00 30.11 342 ARG A C 1
ATOM 2691 O O . ARG A 1 342 ? -13.544 -13.355 -10.531 1.00 30.11 342 ARG A O 1
ATOM 2698 N N . GLY A 1 343 ? -13.604 -11.815 -8.910 1.00 29.70 343 GLY A N 1
ATOM 2699 C CA . GLY A 1 343 ? -12.730 -12.409 -7.895 1.00 29.70 343 GLY A CA 1
ATOM 2700 C C . GLY A 1 343 ? -13.261 -11.951 -6.535 1.00 29.70 343 GLY A C 1
ATOM 2701 O O . GLY A 1 343 ? -14.170 -11.119 -6.517 1.00 29.70 343 GLY A O 1
ATOM 2702 N N . LEU A 1 344 ? -12.807 -12.502 -5.404 1.00 32.47 344 LEU A N 1
ATOM 2703 C CA . LEU A 1 344 ? -13.268 -12.061 -4.076 1.00 32.47 344 LEU A CA 1
ATOM 2704 C C . LEU A 1 344 ? -13.074 -10.543 -3.924 1.00 32.47 344 LEU A C 1
ATOM 2706 O O . LEU A 1 344 ? -11.988 -10.052 -3.653 1.00 32.47 344 LEU A O 1
ATOM 2710 N N . SER A 1 345 ? -14.152 -9.801 -4.139 1.00 32.41 345 SER A N 1
ATOM 2711 C CA . SER A 1 345 ? -14.182 -8.352 -4.102 1.00 32.41 345 SER A CA 1
ATOM 2712 C C . SER A 1 345 ? -14.999 -7.930 -2.890 1.00 32.41 345 SER A C 1
ATOM 2714 O O . SER A 1 345 ? -16.085 -8.473 -2.656 1.00 32.41 345 SER A O 1
ATOM 2716 N N . ILE A 1 346 ? -14.495 -6.944 -2.142 1.00 34.66 346 ILE A N 1
ATOM 2717 C CA . ILE A 1 346 ? -15.120 -6.327 -0.957 1.00 34.66 346 ILE A CA 1
ATOM 2718 C C . ILE A 1 346 ? -16.596 -5.942 -1.217 1.00 34.66 346 ILE A C 1
ATOM 2720 O O . ILE A 1 346 ? -17.420 -5.957 -0.304 1.00 34.66 346 ILE A O 1
ATOM 2724 N N . TYR A 1 347 ? -16.987 -5.723 -2.478 1.00 29.89 347 TYR A N 1
ATOM 2725 C CA . TYR A 1 347 ? -18.372 -5.465 -2.883 1.00 29.89 347 TYR A CA 1
ATOM 2726 C C . TYR A 1 347 ? -19.349 -6.635 -2.632 1.00 29.89 347 TYR A C 1
ATOM 2728 O O . TYR A 1 347 ? -20.511 -6.381 -2.316 1.00 29.89 347 TYR A O 1
ATOM 2736 N N . ARG A 1 348 ? -18.917 -7.909 -2.674 1.00 27.39 348 ARG A N 1
ATOM 2737 C CA . ARG A 1 348 ? -19.787 -9.055 -2.308 1.00 27.39 348 ARG A CA 1
ATOM 2738 C C . ARG A 1 348 ? -20.071 -9.139 -0.803 1.00 27.39 348 ARG A C 1
ATOM 2740 O O . ARG A 1 348 ? -21.059 -9.758 -0.409 1.00 27.39 348 ARG A O 1
ATOM 2747 N N . LEU A 1 349 ? -19.229 -8.540 0.043 1.00 34.09 349 LEU A N 1
ATOM 2748 C CA . LEU A 1 349 ? -19.408 -8.545 1.501 1.00 34.09 349 LEU A CA 1
ATOM 2749 C C . LEU A 1 349 ? -20.510 -7.571 1.948 1.00 34.09 349 LEU A C 1
ATOM 2751 O O . LEU A 1 349 ? -21.217 -7.864 2.913 1.00 34.09 349 LEU A O 1
ATOM 2755 N N . HIS A 1 350 ? -20.724 -6.474 1.210 1.00 29.55 350 HIS A N 1
ATOM 2756 C CA . HIS A 1 350 ? -21.823 -5.536 1.468 1.00 29.55 350 HIS A CA 1
ATOM 2757 C C . HIS A 1 350 ? -23.209 -6.138 1.180 1.00 29.55 350 HIS A C 1
ATOM 2759 O O . HIS A 1 350 ? -24.143 -5.885 1.938 1.00 29.55 350 HIS A O 1
ATOM 2765 N N . GLU A 1 351 ? -23.346 -6.977 0.146 1.00 28.08 351 GLU A N 1
ATOM 2766 C CA . GLU A 1 351 ? -24.623 -7.631 -0.196 1.00 28.08 351 GLU A CA 1
ATOM 2767 C C . GLU A 1 351 ? -25.028 -8.731 0.803 1.00 28.08 351 GLU A C 1
ATOM 2769 O O . GLU A 1 351 ? -26.214 -9.016 0.952 1.00 28.08 351 GLU A O 1
ATOM 2774 N N . ARG A 1 352 ? -24.075 -9.341 1.524 1.00 28.14 352 ARG A N 1
ATOM 2775 C CA . ARG A 1 352 ? -24.359 -10.455 2.452 1.00 28.14 352 ARG A CA 1
ATOM 2776 C C . ARG A 1 352 ? -24.679 -10.040 3.895 1.00 28.14 352 ARG A C 1
ATOM 2778 O O . ARG A 1 352 ? -25.162 -10.883 4.645 1.00 28.14 352 ARG A O 1
ATOM 2785 N N . ARG A 1 353 ? -24.420 -8.790 4.308 1.00 31.33 353 ARG A N 1
ATOM 2786 C CA . ARG A 1 353 ? -24.566 -8.345 5.717 1.00 31.33 353 ARG A CA 1
ATOM 2787 C C . ARG A 1 353 ? -25.763 -7.433 6.014 1.00 31.33 353 ARG A C 1
ATOM 2789 O O . ARG A 1 353 ? -25.992 -7.144 7.183 1.00 31.33 353 ARG A O 1
ATOM 2796 N N . ILE A 1 354 ? -26.546 -7.007 5.018 1.00 27.31 354 ILE A N 1
ATOM 2797 C CA . ILE A 1 354 ? -27.734 -6.163 5.248 1.00 27.31 354 ILE A CA 1
ATOM 2798 C C . ILE A 1 354 ? -29.008 -7.016 5.104 1.00 27.31 354 ILE A C 1
ATOM 2800 O O . ILE A 1 354 ? -29.411 -7.307 3.978 1.00 27.31 354 ILE A O 1
ATOM 2804 N N . PRO A 1 355 ? -29.682 -7.426 6.197 1.00 24.75 355 PRO A N 1
ATOM 2805 C CA . PRO A 1 355 ? -31.036 -7.956 6.088 1.00 24.75 355 PRO A CA 1
ATOM 2806 C C . PRO A 1 355 ? -31.993 -6.855 5.584 1.00 24.75 355 PRO A C 1
ATOM 2808 O O . PRO A 1 355 ? -31.893 -5.703 6.015 1.00 24.75 355 PRO A O 1
ATOM 2811 N N . PRO A 1 356 ? -32.949 -7.168 4.690 1.00 28.23 356 PRO A N 1
ATOM 2812 C CA . PRO A 1 356 ? -33.826 -6.177 4.085 1.00 28.23 356 PRO A CA 1
ATOM 2813 C C . PRO A 1 356 ? -34.944 -5.807 5.061 1.00 28.23 356 PRO A C 1
ATOM 2815 O O . PRO A 1 356 ? -36.051 -6.331 4.983 1.00 28.23 356 PRO A O 1
ATOM 2818 N N . ARG A 1 357 ? -34.675 -4.901 5.999 1.00 28.62 357 ARG A N 1
ATOM 2819 C CA . ARG A 1 357 ? -35.723 -4.180 6.730 1.00 28.62 357 ARG A CA 1
ATOM 2820 C C . ARG A 1 357 ? -35.250 -2.771 7.036 1.00 28.62 357 ARG A C 1
ATOM 2822 O O . ARG A 1 357 ? -34.532 -2.573 8.000 1.00 28.62 357 ARG A O 1
ATOM 2829 N N . ILE A 1 358 ? -35.652 -1.833 6.184 1.00 29.08 358 ILE A N 1
ATOM 2830 C CA . ILE A 1 358 ? -36.297 -0.544 6.495 1.00 29.08 358 ILE A CA 1
ATOM 2831 C C . ILE A 1 358 ? -36.707 0.010 5.122 1.00 29.08 358 ILE A C 1
ATOM 2833 O O . ILE A 1 358 ? -35.988 0.750 4.459 1.00 29.08 358 ILE A O 1
ATOM 2837 N N . SER A 1 359 ? -37.859 -0.446 4.639 1.00 26.75 359 SER A N 1
ATOM 2838 C CA . SER A 1 359 ? -38.646 0.276 3.643 1.00 26.75 359 SER A CA 1
ATOM 2839 C C . SER A 1 359 ? -39.762 1.009 4.382 1.00 26.75 359 SER A C 1
ATOM 2841 O O . SER A 1 359 ? -40.278 0.481 5.361 1.00 26.75 359 SER A O 1
ATOM 2843 N N . SER A 1 360 ? -40.133 2.176 3.855 1.00 27.30 360 SER A N 1
ATOM 2844 C CA . SER A 1 360 ? -41.246 3.058 4.234 1.00 27.30 360 SER A CA 1
ATOM 2845 C C . SER A 1 360 ? -41.077 3.899 5.503 1.00 27.30 360 SER A C 1
ATOM 2847 O O . SER A 1 360 ? -41.382 3.442 6.596 1.00 27.30 360 SER A O 1
ATOM 2849 N N . PHE A 1 361 ? -40.728 5.177 5.323 1.00 24.03 361 PHE A N 1
ATOM 2850 C CA . PHE A 1 361 ? -41.478 6.268 5.951 1.00 24.03 361 PHE A CA 1
ATOM 2851 C C . PHE A 1 361 ? -41.561 7.457 4.986 1.00 24.03 361 PHE A C 1
ATOM 2853 O O . PHE A 1 361 ? -40.556 7.987 4.516 1.00 24.03 361 PHE A O 1
ATOM 2860 N N . ASP A 1 362 ? -42.803 7.784 4.651 1.00 24.66 362 ASP A N 1
ATOM 2861 C CA . ASP A 1 362 ? -43.257 8.792 3.703 1.00 24.66 362 ASP A CA 1
ATOM 2862 C C . ASP A 1 362 ? -43.118 10.196 4.322 1.00 24.66 362 ASP A C 1
ATOM 2864 O O . ASP A 1 362 ? -43.591 10.445 5.432 1.00 24.66 362 ASP A O 1
ATOM 2868 N N . LEU A 1 363 ? -42.445 11.119 3.630 1.00 23.42 363 LEU A N 1
ATOM 2869 C CA . LEU A 1 363 ? -42.250 12.508 4.059 1.00 23.42 363 LEU A CA 1
ATOM 2870 C C . LEU A 1 363 ? -42.993 13.446 3.102 1.00 23.42 363 LEU A C 1
ATOM 2872 O O . LEU A 1 363 ? -42.420 14.019 2.174 1.00 23.42 363 LEU A O 1
ATOM 2876 N N . ARG A 1 364 ? -44.276 13.677 3.384 1.00 26.09 364 ARG A N 1
ATOM 2877 C CA . ARG A 1 364 ? -44.982 14.896 2.971 1.00 26.09 364 ARG A CA 1
ATOM 2878 C C . ARG A 1 364 ? -45.724 15.485 4.164 1.00 26.09 364 ARG A C 1
ATOM 2880 O O . ARG A 1 364 ? -46.796 15.018 4.517 1.00 26.09 364 ARG A O 1
ATOM 2887 N N . THR A 1 365 ? -45.185 16.559 4.741 1.00 28.12 365 THR A N 1
ATOM 2888 C CA . THR A 1 365 ? -45.804 17.904 4.741 1.00 28.12 365 THR A CA 1
ATOM 2889 C C . THR A 1 365 ? -44.996 18.888 5.602 1.00 28.12 365 THR A C 1
ATOM 2891 O O . THR A 1 365 ? -44.472 18.555 6.659 1.00 28.12 365 THR A O 1
ATOM 2894 N N . LYS A 1 366 ? -44.837 20.110 5.076 1.00 29.45 366 LYS A N 1
ATOM 2895 C CA . LYS A 1 366 ? -44.068 21.238 5.632 1.00 29.45 366 LYS A CA 1
ATOM 2896 C C . LYS A 1 366 ? -44.782 21.912 6.819 1.00 29.45 366 LYS A C 1
ATOM 2898 O O . LYS A 1 366 ? -46.010 21.884 6.862 1.00 29.45 366 LYS A O 1
ATOM 2903 N N . PRO A 1 367 ? -44.052 22.636 7.691 1.00 29.64 367 PRO A N 1
ATOM 2904 C CA . PRO A 1 367 ? -44.638 23.429 8.765 1.00 29.64 367 PRO A CA 1
ATOM 2905 C C . PRO A 1 367 ? -45.039 24.830 8.273 1.00 29.64 367 PRO A C 1
ATOM 2907 O O . PRO A 1 367 ? -44.364 25.424 7.428 1.00 29.64 367 PRO A O 1
ATOM 2910 N N . LYS A 1 368 ? -46.101 25.399 8.850 1.00 29.95 368 LYS A N 1
ATOM 2911 C CA . LYS A 1 368 ? -46.334 26.849 8.856 1.00 29.95 368 LYS A CA 1
ATOM 2912 C C . LYS A 1 368 ? -46.452 27.335 10.294 1.00 29.95 368 LYS A C 1
ATOM 2914 O O . LYS A 1 368 ? -47.222 26.805 11.085 1.00 29.95 368 LYS A O 1
ATOM 2919 N N . SER A 1 369 ? -45.651 28.346 10.596 1.00 29.52 369 SER A N 1
ATOM 2920 C CA . SER A 1 369 ? -45.713 29.153 11.802 1.00 29.52 369 SER A CA 1
ATOM 2921 C C . SER A 1 369 ? -46.853 30.169 11.709 1.00 29.52 369 SER A C 1
ATOM 2923 O O . SER A 1 369 ? -47.085 30.731 10.642 1.00 29.52 369 SER A O 1
ATOM 2925 N N . SER A 1 370 ? -47.487 30.480 12.841 1.00 30.16 370 SER A N 1
ATOM 2926 C CA . SER A 1 370 ? -47.716 31.870 13.256 1.00 30.16 370 SER A CA 1
ATOM 2927 C C . SER A 1 370 ? -48.308 31.960 14.665 1.00 30.16 370 SER A C 1
ATOM 2929 O O . SER A 1 370 ? -49.333 31.380 14.992 1.00 30.16 370 SER A O 1
ATOM 2931 N N . ARG A 1 371 ? -47.584 32.744 15.457 1.00 30.34 371 ARG A N 1
ATOM 2932 C CA . ARG A 1 371 ? -47.849 33.385 16.746 1.00 30.34 371 ARG A CA 1
ATOM 2933 C C . ARG A 1 371 ? -49.302 33.767 17.110 1.00 30.34 371 ARG A C 1
ATOM 2935 O O . ARG A 1 371 ? -49.998 34.369 16.305 1.00 30.34 371 ARG A O 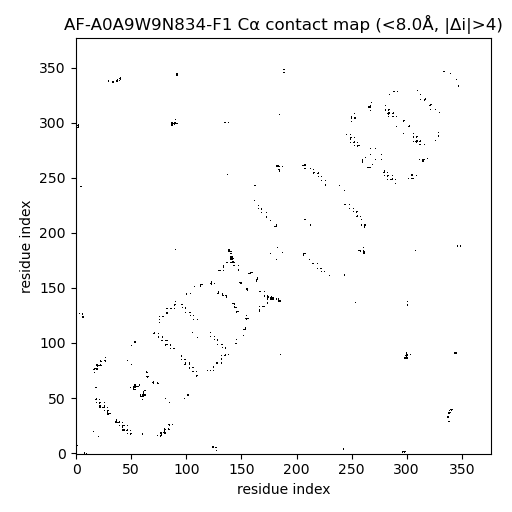1
ATOM 2942 N N . LYS A 1 372 ? -49.500 33.707 18.440 1.00 30.38 372 LYS A N 1
ATOM 2943 C CA . LYS A 1 372 ? -50.013 34.736 19.383 1.00 30.38 372 LYS A CA 1
ATOM 2944 C C . LYS A 1 372 ? -51.471 34.640 19.884 1.00 30.38 372 LYS A C 1
ATOM 2946 O O . LYS A 1 372 ? -52.410 34.954 19.175 1.00 30.38 372 LYS A O 1
ATOM 2951 N N . THR A 1 373 ? -51.532 34.368 21.198 1.00 31.47 373 THR A N 1
ATOM 2952 C CA . THR A 1 373 ? -52.294 35.053 22.271 1.00 31.47 373 THR A CA 1
ATOM 2953 C C . THR A 1 373 ? -53.819 35.102 22.222 1.00 31.47 373 THR A C 1
ATOM 2955 O O . THR A 1 373 ? -54.379 35.771 21.364 1.00 31.47 373 THR A O 1
ATOM 2958 N N . GLY A 1 374 ? -54.441 34.620 23.306 1.00 26.80 374 GLY A N 1
ATOM 2959 C CA . GLY A 1 374 ? -55.627 35.263 23.883 1.00 26.80 374 GLY A CA 1
ATOM 2960 C C . GLY A 1 374 ? -56.725 34.317 24.368 1.00 26.80 374 GLY A C 1
ATOM 2961 O O . GLY A 1 374 ? -57.452 33.786 23.548 1.00 26.80 374 GLY A O 1
ATOM 2962 N N . PHE A 1 375 ? -56.834 34.208 25.697 1.00 26.86 375 PHE A N 1
ATOM 2963 C CA . PHE A 1 375 ? -58.046 34.017 26.514 1.00 26.86 375 PHE A CA 1
ATOM 2964 C C . PHE A 1 375 ? -59.039 32.860 26.243 1.00 26.86 375 PHE A C 1
ATOM 2966 O O . PHE A 1 375 ? -59.695 32.777 25.214 1.00 26.86 375 PHE A O 1
ATOM 2973 N N . VAL A 1 376 ? -59.188 32.051 27.299 1.00 32.28 376 VAL A N 1
ATOM 2974 C CA . VAL A 1 376 ? -60.292 31.141 27.693 1.00 32.28 376 VAL A CA 1
ATOM 2975 C C . VAL A 1 376 ? -61.503 32.009 28.120 1.00 32.28 376 VAL A C 1
ATOM 2977 O O . VAL A 1 376 ? -61.249 33.120 28.607 1.00 32.28 376 VAL A O 1
ATOM 2980 N N . PRO A 1 377 ? -62.786 31.620 27.923 1.00 39.06 377 PRO A N 1
ATOM 2981 C CA . PRO A 1 377 ? -63.426 30.356 28.343 1.00 39.06 377 PRO A CA 1
ATOM 2982 C C . PRO A 1 377 ? -63.569 29.276 27.275 1.00 39.06 377 PRO A C 1
ATOM 2984 O O . PRO A 1 377 ? -64.025 29.612 26.160 1.00 39.06 377 PRO A O 1
#

Solvent-accessible surface area (backbone atoms only — not comparable to full-atom values): 22596 Å² total; per-residue (Å²): 105,92,59,39,79,55,51,79,68,90,80,83,74,94,78,64,54,71,40,28,43,27,24,50,50,22,53,48,12,72,69,44,56,63,78,44,9,70,47,22,51,60,29,42,52,51,28,53,52,46,55,55,28,61,76,40,87,88,26,84,81,40,48,75,59,92,49,72,72,53,30,46,52,50,50,52,40,41,38,51,13,42,41,52,39,33,33,61,35,37,84,71,48,82,61,43,66,55,45,49,53,51,37,52,50,49,46,73,73,57,58,68,85,65,81,51,98,86,51,78,68,58,37,34,51,52,52,40,46,45,50,47,33,45,52,50,16,61,46,64,40,30,61,55,83,65,65,93,69,55,93,49,75,61,46,56,74,61,85,84,37,65,67,56,48,50,49,52,52,48,52,59,56,29,50,75,48,32,89,56,80,64,53,29,76,50,52,75,76,65,62,88,63,81,83,65,75,88,77,80,83,76,85,68,69,76,76,69,46,75,64,55,55,49,52,38,54,52,51,45,49,50,53,52,51,50,53,53,53,56,71,65,57,82,74,79,82,88,75,59,66,66,56,57,51,50,50,49,42,53,50,46,33,52,48,58,43,50,57,39,42,56,62,71,67,49,85,77,44,95,85,58,54,69,66,60,47,49,54,43,46,50,34,18,49,50,33,52,54,46,56,78,74,42,89,63,74,65,39,30,51,56,52,53,54,42,53,51,19,49,52,53,44,50,52,36,42,75,75,70,73,50,60,82,72,62,65,76,76,61,65,71,87,87,76,84,70,62,67,83,51,100,57,95,45,77,71,63,57,62,72,74,71,61,77,96,78,88,79,88,84,86,89,84,84,84,91,80,88,83,88,84,91,82,86,86,134

pLDDT: mean 76.57, std 22.47, range [23.42, 97.06]

Organism: NCBI:txid63820

Sequence (377 aa):
MPGLHFLPDKQRYSSPYPILLAAMLYCSSVRGSAEVAEMAPQYFDVLCGAISQLTIPNSDIGTAPQNPADVEEWAFQTILGLILGGLLAEGSIRETGIWISIAYRLILEHCPPHSDERAHDWRKLFNGVQIVDLEHASLHLSSPVIPIEPPIASLRTSHRDQLYRLSRMMHTGLAHFTGRNLPTIWSCFTTEGPMVPQTATHATVSSFTAVDAAVIRDWARQLDLWLIEFTKAADDGQIDRTIVFRQYVLHRLVV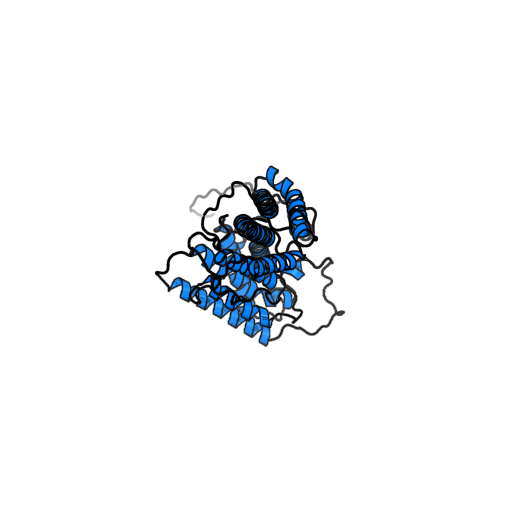LSIYHPARGCDLYANNVPPHEQFELLLSARATIKLHLNDKTIWSNWDLVIITWAAMIVLQGLEGGVGEPDGRFGIRPFAGTYPCRPRGLSIYRLHERRIPPRISSFDLRTKPKSSRKTGFVP

Radius of gyration: 24.0 Å; Cα contacts (8 Å, |Δi|>4): 373; chains: 1; bounding box: 90×60×55 Å

Foldseek 3Di:
DLQLLLCNDDDDDPDAQQLLVLLVLLQCLQVDPLVSVVCNLVSLVSNVVLLVQLVDPPRPSNDADPDLVSNLVSLVRNLVSLLSSLQACQLVDPCNLVSLVSNVVSCVVNPDLDDDPPHDPSLSSLLSSLVSQLLNCLQVLAARPRDLADPRPSNGDDPPDLSSVVSVLSNVLSVVRHPLPAQGLSNVQPPPDPPPPPPDDDPPDLSDDPVLVVSLVVSLVVLVVSLVVVVPPPDDDDRDNLVSVLSSLLVSLSSLCSCCSSQPVALPPPPHDPVSSVSNLVSLVVLLVSVVVPPSQRGVSSVSSNVVSLSSQVSCVVVPNHDPVNVVSCDDPPPPGNHDDPDSDSVVVVVPPDDDDDDDDDDDDDDDDDDDDDDDD

Secondary structure (DSSP, 8-state):
-TT-TT--S----SS--HHHHHHHHHHHHHTS-HHHHTTHHHHHHHHHHHHHGGGSTT-TTTSPPSSHHHHHHHHHHHHHHHHHHHHHHTTT-STHHHHHHHHHHHHHHHS-SS--TTS--HHHHHHHHHHHHHHHHHHHT---SS-SS-SSGGGPPPTT-HHHHHHHHHHHHHHHHTTS----TTHHHH--S------SS-----S--HHHHHHHHHHHHHHHHHHHHHHH-----SS-HHHHHHHHHHHHHHHHHTHHHHTTS-TT-TTS-HHHHHHHHHHHHHHHHHHHH-TT--SHHHHHHHHHHHHHHHHHHHTT---GGGGTS---TTSS-----SSS-THHHHHHH--S---------------------

Mean predicted aligned error: 11.76 Å